Protein AF-0000000075634778 (afdb_homodimer)

Foldseek 3Di:
DFAKAKEWAQAFDDAQKKKKWKFAFAQPFQKKWKFQWLDDDPQTWTFWIWMQGVVVQAIWIWTGDPSRIDDIDTPPFFDPPDGRHPDHHGDMKMWMWGHHDFWIFIDINPHTTGIGGGPDDSRSGTMIIMGGGTDAIQETEMAGPPPHTPLVDDDDDPQFRYWYFHHAFDAQQKKKKWKKAKAWDLQKWKWKFWDFSNDLWTQWTWIQRGPPPQWTWIWTADPVRHTDPDIDTDQGHDHDHRDMKMWMWGAAQFWTWIAIQLGTGDIGGGPDPPRSRGTTTITMGIDDTMDMGIHYIYMDGRVDRHNPRVNRCRHPPDDDD/DFAKAKEWAQAFDDAQKKKKWKFAFAQPFQKKWKFQWLDDDPQTWTFWIWMQGVVVQAIWIWTGDPSRIDDIDTPPFFDPPDGRHPDHHGDMKMWMWGHHDFWIFIDIRPHTTGIGGGPDDSRSGTMIIMGGRTDAIAETEMAGPPPHTPLPDDDDDPQFRYWYFHHAFDAQQKKKKWKKAKAWDLQKWKWKFWDFSNDLWTQWTWIQRGPPPQWTWIWTADPVSHTDPDIDTDQGHDHDHRDMKMWMWGAAQFWTWIAIQLGTGDIGGGPDPPRSRGTTTITMGIDDTMDMGIHYIYMDGRVDRHNPRVNRCRHPPDDDD

Structure (mmCIF, N/CA/C/O backbone):
data_AF-0000000075634778-model_v1
#
loop_
_entity.id
_entity.type
_entity.pdbx_description
1 polymer Galectin
#
loop_
_atom_site.group_PDB
_atom_site.id
_atom_site.type_symbol
_atom_site.label_atom_id
_atom_site.label_alt_id
_atom_site.label_comp_id
_atom_site.label_asym_id
_atom_site.label_entity_id
_atom_site.label_seq_id
_atom_site.pdbx_PDB_ins_code
_atom_site.Cartn_x
_atom_site.Cartn_y
_atom_site.Cartn_z
_atom_site.occupancy
_atom_site.B_iso_or_equiv
_atom_site.auth_seq_id
_atom_site.auth_comp_id
_atom_site.auth_asym_id
_atom_site.auth_atom_id
_atom_site.pdbx_PDB_model_num
ATOM 1 N N . MET A 1 1 ? -10.398 31.891 0.88 1 77.38 1 MET A N 1
ATOM 2 C CA . MET A 1 1 ? -9.367 32.25 1.848 1 77.38 1 MET A CA 1
ATOM 3 C C . MET A 1 1 ? -8.141 31.359 1.691 1 77.38 1 MET A C 1
ATOM 5 O O . MET A 1 1 ? -8.273 30.141 1.472 1 77.38 1 MET A O 1
ATOM 9 N N . LEU A 1 2 ? -7.008 32.062 1.764 1 90.06 2 LEU A N 1
ATOM 10 C CA . LEU A 1 2 ? -5.738 31.359 1.652 1 90.06 2 LEU A CA 1
ATOM 11 C C . LEU A 1 2 ? -5.43 30.578 2.93 1 90.06 2 LEU A C 1
ATOM 13 O O . LEU A 1 2 ? -5.785 31.016 4.027 1 90.06 2 LEU A O 1
ATOM 17 N N . THR A 1 3 ? -4.969 29.375 2.77 1 95.5 3 THR A N 1
ATOM 18 C CA . THR A 1 3 ? -4.531 28.594 3.922 1 95.5 3 THR A CA 1
ATOM 19 C C . THR A 1 3 ? -3.09 28.125 3.744 1 95.5 3 THR A C 1
ATOM 21 O O . THR A 1 3 ? -2.459 28.406 2.725 1 95.5 3 THR A O 1
ATOM 24 N N . GLN A 1 4 ? -2.504 27.641 4.785 1 97.5 4 GLN A N 1
ATOM 25 C CA . GLN A 1 4 ? -1.172 27.047 4.789 1 97.5 4 GLN A CA 1
ATOM 26 C C . GLN A 1 4 ? -1.1 25.859 5.75 1 97.5 4 GLN A C 1
ATOM 28 O O . GLN A 1 4 ? -2.008 25.656 6.559 1 97.5 4 GLN A O 1
ATOM 33 N N . PHE A 1 5 ? -0.102 25.109 5.633 1 98.31 5 PHE A N 1
ATOM 34 C CA . PHE A 1 5 ? 0.12 23.953 6.512 1 98.31 5 PHE A CA 1
ATOM 35 C C . PHE A 1 5 ? 1.583 23.875 6.93 1 98.31 5 PHE A C 1
ATOM 37 O O . PHE A 1 5 ? 2.48 24.078 6.109 1 98.31 5 PHE A O 1
ATOM 44 N N . LEU A 1 6 ? 1.8 23.688 8.164 1 98 6 LEU A N 1
ATOM 45 C CA . LEU A 1 6 ? 3.117 23.453 8.742 1 98 6 LEU A CA 1
ATOM 46 C C . LEU A 1 6 ? 3.057 22.344 9.797 1 98 6 LEU A C 1
ATOM 48 O O . LEU A 1 6 ? 2.365 22.484 10.805 1 98 6 LEU A O 1
ATOM 52 N N . GLY A 1 7 ? 3.752 21.203 9.523 1 98.31 7 GLY A N 1
ATOM 53 C CA . GLY A 1 7 ? 3.607 20.094 10.453 1 98.31 7 GLY A CA 1
ATOM 54 C C . GLY A 1 7 ? 4.875 19.281 10.609 1 98.31 7 GLY A C 1
ATOM 55 O O . GLY A 1 7 ? 5.59 19.031 9.633 1 98.31 7 GLY A O 1
ATOM 56 N N . ASN A 1 8 ? 5.219 18.828 11.891 1 98.44 8 ASN A N 1
ATOM 57 C CA . ASN A 1 8 ? 6.348 17.938 12.172 1 98.44 8 ASN A CA 1
ATOM 58 C C . ASN A 1 8 ? 5.988 16.484 11.93 1 98.44 8 ASN A C 1
ATOM 60 O O . ASN A 1 8 ? 4.91 16.031 12.312 1 98.44 8 ASN A O 1
ATOM 64 N N . LEU A 1 9 ? 6.961 15.844 11.367 1 98.25 9 LEU A N 1
ATOM 65 C CA . LEU A 1 9 ? 6.762 14.438 11.055 1 98.25 9 LEU A CA 1
ATOM 66 C C . LEU A 1 9 ? 6.852 13.586 12.32 1 98.25 9 LEU A C 1
ATOM 68 O O . LEU A 1 9 ? 7.441 14.008 13.32 1 98.25 9 LEU A O 1
ATOM 72 N N . SER A 1 10 ? 6.297 12.375 12.242 1 97.5 10 SER A N 1
ATOM 73 C CA . SER A 1 10 ? 6.258 11.484 13.398 1 97.5 10 SER A CA 1
ATOM 74 C C . SER A 1 10 ? 7.57 10.719 13.547 1 97.5 10 SER A C 1
ATOM 76 O O . SER A 1 10 ? 7.871 10.195 14.625 1 97.5 10 SER A O 1
ATOM 78 N N . CYS A 1 11 ? 8.336 10.602 12.484 1 96.56 11 CYS A N 1
ATOM 79 C CA . CYS A 1 11 ? 9.586 9.844 12.492 1 96.56 11 CYS A CA 1
ATOM 80 C C . CYS A 1 11 ? 10.5 10.289 11.352 1 96.56 11 CYS A C 1
ATOM 82 O O . CYS A 1 11 ? 10.07 11.016 10.461 1 96.56 11 CYS A O 1
ATOM 84 N N . PRO A 1 12 ? 11.75 9.898 11.43 1 96.75 12 PRO A N 1
ATOM 85 C CA . PRO A 1 12 ? 12.656 10.211 10.32 1 96.75 12 PRO A CA 1
ATOM 86 C C . PRO A 1 12 ? 12.234 9.562 9.008 1 96.75 12 PRO A C 1
ATOM 88 O O . PRO A 1 12 ? 11.609 8.492 9.016 1 96.75 12 PRO A O 1
ATOM 91 N N . VAL A 1 13 ? 12.625 10.25 7.949 1 98.25 13 VAL A N 1
ATOM 92 C CA . VAL A 1 13 ? 12.266 9.797 6.609 1 98.25 13 VAL A CA 1
ATOM 93 C C . VAL A 1 13 ? 13.203 8.672 6.18 1 98.25 13 VAL A C 1
ATOM 95 O O . VAL A 1 13 ? 14.414 8.766 6.355 1 98.25 13 VAL A O 1
ATOM 98 N N . GLU A 1 14 ? 12.641 7.598 5.617 1 97 14 GLU A N 1
ATOM 99 C CA . GLU A 1 14 ? 13.422 6.43 5.215 1 97 14 GLU A CA 1
ATOM 100 C C . GLU A 1 14 ? 13.047 5.977 3.809 1 97 14 GLU A C 1
ATOM 102 O O . GLU A 1 14 ? 11.953 6.281 3.322 1 97 14 GLU A O 1
ATOM 107 N N . VAL A 1 15 ? 14 5.23 3.197 1 96.94 15 VAL A N 1
ATOM 108 C CA . VAL A 1 15 ? 13.75 4.641 1.886 1 96.94 15 VAL A CA 1
ATOM 109 C C . VAL A 1 15 ? 12.5 3.77 1.938 1 96.94 15 VAL A C 1
ATOM 111 O O . VAL A 1 15 ? 12.297 3.02 2.896 1 96.94 15 VAL A O 1
ATOM 114 N N . GLY A 1 16 ? 11.68 3.881 0.91 1 97.88 16 GLY A N 1
ATOM 115 C CA . GLY A 1 16 ? 10.484 3.055 0.838 1 97.88 16 GLY A CA 1
ATOM 116 C C . GLY A 1 16 ? 9.266 3.715 1.451 1 97.88 16 GLY A C 1
ATOM 117 O O . GLY A 1 16 ? 8.164 3.16 1.413 1 97.88 16 GLY A O 1
ATOM 118 N N . GLN A 1 17 ? 9.469 4.867 2.025 1 98.19 17 GLN A N 1
ATOM 119 C CA . GLN A 1 17 ? 8.336 5.637 2.52 1 98.19 17 GLN A CA 1
ATOM 120 C C . GLN A 1 17 ? 7.762 6.535 1.427 1 98.19 17 GLN A C 1
ATOM 122 O O . GLN A 1 17 ? 8.438 6.82 0.435 1 98.19 17 GLN A O 1
ATOM 127 N N . VAL A 1 18 ? 6.477 6.883 1.57 1 98.25 18 VAL A N 1
ATOM 128 C CA . VAL A 1 18 ? 5.766 7.652 0.556 1 98.25 18 VAL A CA 1
ATOM 129 C C . VAL A 1 18 ? 4.992 8.789 1.218 1 98.25 18 VAL A C 1
ATOM 131 O O . VAL A 1 18 ? 4.262 8.57 2.188 1 98.25 18 VAL A O 1
ATOM 134 N N . PHE A 1 19 ? 5.16 9.953 0.725 1 98.62 19 PHE A N 1
ATOM 135 C CA . PHE A 1 19 ? 4.32 11.07 1.116 1 98.62 19 PHE A CA 1
ATOM 136 C C . PHE A 1 19 ? 3.164 11.25 0.14 1 98.62 19 PHE A C 1
ATOM 138 O O . PHE A 1 19 ? 3.344 11.125 -1.073 1 98.62 19 PHE A O 1
ATOM 145 N N . VAL A 1 20 ? 2.045 11.461 0.626 1 97.81 20 VAL A N 1
ATOM 146 C CA . VAL A 1 20 ? 0.876 11.781 -0.184 1 97.81 20 VAL A CA 1
ATOM 147 C C . VAL A 1 20 ? 0.295 13.125 0.258 1 97.81 20 VAL A C 1
ATOM 149 O O . VAL A 1 20 ? -0.17 13.266 1.391 1 97.81 20 VAL A O 1
ATOM 152 N N . ILE A 1 21 ? 0.33 14.062 -0.609 1 98.25 21 ILE A N 1
ATOM 153 C CA . ILE A 1 21 ? -0.11 15.414 -0.292 1 98.25 21 ILE A CA 1
ATOM 154 C C . ILE A 1 21 ? -1.203 15.844 -1.268 1 98.25 21 ILE A C 1
ATOM 156 O O . ILE A 1 21 ? -1.014 15.789 -2.484 1 98.25 21 ILE A O 1
ATOM 160 N N . GLY A 1 22 ? -2.357 16.172 -0.784 1 97.12 22 GLY A N 1
ATOM 161 C CA . GLY A 1 22 ? -3.475 16.672 -1.566 1 97.12 22 GLY A CA 1
ATOM 162 C C . GLY A 1 22 ? -3.855 18.094 -1.212 1 97.12 22 GLY A C 1
ATOM 163 O O . GLY A 1 22 ? -4.039 18.422 -0.037 1 97.12 22 GLY A O 1
ATOM 164 N N . ALA A 1 23 ? -3.996 18.922 -2.182 1 97.5 23 ALA A N 1
ATOM 165 C CA . ALA A 1 23 ? -4.32 20.328 -1.947 1 97.5 23 ALA A CA 1
ATOM 166 C C . ALA A 1 23 ? -5.074 20.922 -3.133 1 97.5 23 ALA A C 1
ATOM 168 O O . ALA A 1 23 ? -5.062 20.359 -4.23 1 97.5 23 ALA A O 1
ATOM 169 N N . ARG A 1 24 ? -5.695 22 -2.91 1 97.31 24 ARG A N 1
ATOM 170 C CA . ARG A 1 24 ? -6.402 22.766 -3.93 1 97.31 24 ARG A CA 1
ATOM 171 C C . ARG A 1 24 ? -5.887 24.203 -3.994 1 97.31 24 ARG A C 1
ATOM 173 O O . ARG A 1 24 ? -6.105 24.984 -3.07 1 97.31 24 ARG A O 1
ATOM 180 N N . PRO A 1 25 ? -5.246 24.562 -5.094 1 98.12 25 PRO A N 1
ATOM 181 C CA . PRO A 1 25 ? -4.91 25.969 -5.27 1 98.12 25 PRO A CA 1
ATOM 182 C C . PRO A 1 25 ? -6.141 26.859 -5.449 1 98.12 25 PRO A C 1
ATOM 184 O O . PRO A 1 25 ? -7.211 26.359 -5.82 1 98.12 25 PRO A O 1
ATOM 187 N N . ILE A 1 26 ? -5.926 28.141 -5.191 1 97.69 26 ILE A N 1
ATOM 188 C CA . ILE A 1 26 ? -7.004 29.078 -5.516 1 97.69 26 ILE A CA 1
ATOM 189 C C . ILE A 1 26 ? -7.148 29.188 -7.031 1 97.69 26 ILE A C 1
ATOM 191 O O . ILE A 1 26 ? -6.25 28.781 -7.777 1 97.69 26 ILE A O 1
ATOM 195 N N . ASP A 1 27 ? -8.203 29.75 -7.598 1 96.94 27 ASP A N 1
ATOM 196 C CA . ASP A 1 27 ? -8.531 29.781 -9.023 1 96.94 27 ASP A CA 1
ATOM 197 C C . ASP A 1 27 ? -7.484 30.578 -9.797 1 96.94 27 ASP A C 1
ATOM 199 O O . ASP A 1 27 ? -7.152 30.234 -10.938 1 96.94 27 ASP A O 1
ATOM 203 N N . ASP A 1 28 ? -6.957 31.609 -9.25 1 96.56 28 ASP A N 1
ATOM 204 C CA . ASP A 1 28 ? -5.977 32.469 -9.93 1 96.56 28 ASP A CA 1
ATOM 205 C C . ASP A 1 28 ? -4.602 32.344 -9.281 1 96.56 28 ASP A C 1
ATOM 207 O O . ASP A 1 28 ? -3.893 33.312 -9.109 1 96.56 28 ASP A O 1
ATOM 211 N N . ALA A 1 29 ? -4.332 31.078 -8.906 1 97.69 29 ALA A N 1
ATOM 212 C CA . ALA A 1 29 ? -3.092 30.828 -8.172 1 97.69 29 ALA A CA 1
ATOM 213 C C . ALA A 1 29 ? -1.875 31.203 -9.016 1 97.69 29 ALA A C 1
ATOM 215 O O . ALA A 1 29 ? -1.835 30.938 -10.219 1 97.69 29 ALA A O 1
ATOM 216 N N . ASP A 1 30 ? -0.949 31.875 -8.383 1 97.69 30 ASP A N 1
ATOM 217 C CA . ASP A 1 30 ? 0.355 32.125 -8.992 1 97.69 30 ASP A CA 1
ATOM 218 C C . ASP A 1 30 ? 1.303 30.953 -8.742 1 97.69 30 ASP A C 1
ATOM 220 O O . ASP A 1 30 ? 1.953 30.469 -9.672 1 97.69 30 ASP A O 1
ATOM 224 N N . ARG A 1 31 ? 1.327 30.562 -7.461 1 97.94 31 ARG A N 1
ATOM 225 C CA . ARG A 1 31 ? 2.229 29.453 -7.168 1 97.94 31 ARG A CA 1
ATOM 226 C C . ARG A 1 31 ? 1.785 28.703 -5.918 1 97.94 31 ARG A C 1
ATOM 228 O O . ARG A 1 31 ? 1.098 29.266 -5.062 1 97.94 31 ARG A O 1
ATOM 235 N N . VAL A 1 32 ? 2.137 27.453 -5.801 1 98.44 32 VAL A N 1
ATOM 236 C CA . VAL A 1 32 ? 2.01 26.594 -4.625 1 98.44 32 VAL A CA 1
ATOM 237 C C . VAL A 1 32 ? 3.361 25.969 -4.297 1 98.44 32 VAL A C 1
ATOM 239 O O . VAL A 1 32 ? 4.039 25.453 -5.184 1 98.44 32 VAL A O 1
ATOM 242 N N . ASN A 1 33 ? 3.727 26.109 -3.047 1 98.75 33 ASN A N 1
ATOM 243 C CA . ASN A 1 33 ? 4.996 25.531 -2.615 1 98.75 33 ASN A CA 1
ATOM 244 C C . ASN A 1 33 ? 4.781 24.359 -1.651 1 98.75 33 ASN A C 1
ATOM 246 O O . ASN A 1 33 ? 3.977 24.453 -0.723 1 98.75 33 ASN A O 1
ATOM 250 N N . ILE A 1 34 ? 5.445 23.297 -1.882 1 98.88 34 ILE A N 1
ATOM 251 C CA . ILE A 1 34 ? 5.574 22.172 -0.972 1 98.88 34 ILE A CA 1
ATOM 252 C C . ILE A 1 34 ? 7.031 22 -0.554 1 98.88 34 ILE A C 1
ATOM 254 O O . ILE A 1 34 ? 7.914 21.844 -1.401 1 98.88 34 ILE A O 1
ATOM 258 N N . ASN A 1 35 ? 7.254 22.031 0.757 1 98.81 35 ASN A N 1
ATOM 259 C CA . ASN A 1 35 ? 8.625 22.062 1.262 1 98.81 35 ASN A CA 1
ATOM 260 C C . ASN A 1 35 ? 8.859 20.969 2.299 1 98.81 35 ASN A C 1
ATOM 262 O O . ASN A 1 35 ? 8.047 20.781 3.211 1 98.81 35 ASN A O 1
ATOM 266 N N . PHE A 1 36 ? 9.93 20.234 2.109 1 98.88 36 PHE A N 1
ATOM 267 C CA . PHE A 1 36 ? 10.469 19.328 3.117 1 98.88 36 PHE A CA 1
ATOM 268 C C . PHE A 1 36 ? 11.617 19.969 3.873 1 98.88 36 PHE A C 1
ATOM 270 O O . PHE A 1 36 ? 12.727 20.078 3.354 1 98.88 36 PHE A O 1
ATOM 277 N N . LEU A 1 37 ? 11.359 20.328 5.121 1 98.69 37 LEU A N 1
ATOM 278 C CA . LEU A 1 37 ? 12.258 21.219 5.848 1 98.69 37 LEU A CA 1
ATOM 279 C C . LEU A 1 37 ? 12.938 20.469 6.996 1 98.69 37 LEU A C 1
ATOM 281 O O . LEU A 1 37 ? 12.422 19.469 7.484 1 98.69 37 LEU A O 1
ATOM 285 N N . SER A 1 38 ? 14.07 21.062 7.434 1 98 38 SER A N 1
ATOM 286 C CA . SER A 1 38 ? 14.773 20.531 8.594 1 98 38 SER A CA 1
ATOM 287 C C . SER A 1 38 ? 14.125 21.016 9.898 1 98 38 SER A C 1
ATOM 289 O O . SER A 1 38 ? 14.438 20.5 10.969 1 98 38 SER A O 1
ATOM 291 N N . GLY A 1 39 ? 13.266 21.938 9.867 1 97.31 39 GLY A N 1
ATOM 292 C CA . GLY A 1 39 ? 12.547 22.484 11.008 1 97.31 39 GLY A CA 1
ATOM 293 C C . GLY A 1 39 ? 11.617 23.625 10.633 1 97.31 39 GLY A C 1
ATOM 294 O O . GLY A 1 39 ? 11.438 23.922 9.453 1 97.31 39 GLY A O 1
ATOM 295 N N . LYS A 1 40 ? 11.055 24.266 11.586 1 96.38 40 LYS A N 1
ATOM 296 C CA . LYS A 1 40 ? 10.039 25.297 11.336 1 96.38 40 LYS A CA 1
ATOM 297 C C . LYS A 1 40 ? 10.672 26.688 11.281 1 96.38 40 LYS A C 1
ATOM 299 O O . LYS A 1 40 ? 10.039 27.641 10.844 1 96.38 40 LYS A O 1
ATOM 304 N N . SER A 1 41 ? 11.867 26.766 11.625 1 94.06 41 SER A N 1
ATOM 305 C CA . SER A 1 41 ? 12.523 28.078 11.648 1 94.06 41 SER A CA 1
ATOM 306 C C . SER A 1 41 ? 12.711 28.625 10.234 1 94.06 41 SER A C 1
ATOM 308 O O . SER A 1 41 ? 12.773 27.859 9.266 1 94.06 41 SER A O 1
ATOM 310 N N . ASP A 1 42 ? 12.836 29.875 10.133 1 90.38 42 ASP A N 1
ATOM 311 C CA . ASP A 1 42 ? 13.031 30.531 8.844 1 90.38 42 ASP A CA 1
ATOM 312 C C . ASP A 1 42 ? 14.391 30.156 8.234 1 90.38 42 ASP A C 1
ATOM 314 O O . ASP A 1 42 ? 14.562 30.219 7.02 1 90.38 42 ASP A O 1
ATOM 318 N N . ASP A 1 43 ? 15.305 29.766 9.109 1 93.88 43 ASP A N 1
ATOM 319 C CA . ASP A 1 43 ? 16.656 29.438 8.648 1 93.88 43 ASP A CA 1
ATOM 320 C C . ASP A 1 43 ? 16.781 27.938 8.398 1 93.88 43 ASP A C 1
ATOM 322 O O . ASP A 1 43 ? 17.875 27.438 8.086 1 93.88 43 ASP A O 1
ATOM 326 N N . ALA A 1 44 ? 15.656 27.297 8.5 1 96.62 44 ALA A N 1
ATOM 327 C CA . ALA A 1 44 ? 15.711 25.859 8.32 1 96.62 44 ALA A CA 1
ATOM 328 C C . ALA A 1 44 ? 16.141 25.5 6.898 1 96.62 44 ALA A C 1
ATOM 330 O O . ALA A 1 44 ? 15.859 26.234 5.949 1 96.62 44 ALA A O 1
ATOM 331 N N . GLU A 1 45 ? 16.875 24.406 6.762 1 97.94 45 GLU A N 1
ATOM 332 C CA . GLU A 1 45 ? 17.203 23.875 5.441 1 97.94 45 GLU A CA 1
ATOM 333 C C . GLU A 1 45 ? 15.953 23.359 4.727 1 97.94 45 GLU A C 1
ATOM 335 O O . GLU A 1 45 ? 15.016 22.891 5.363 1 97.94 45 GLU A O 1
ATOM 340 N N . ASN A 1 46 ? 15.953 23.609 3.484 1 98.69 46 ASN A N 1
ATOM 341 C CA . ASN A 1 46 ? 14.93 23.031 2.621 1 98.69 46 ASN A CA 1
ATOM 342 C C . ASN A 1 46 ? 15.492 21.891 1.773 1 98.69 46 ASN A C 1
ATOM 344 O O . ASN A 1 46 ? 16.078 22.125 0.718 1 98.69 46 ASN A O 1
ATOM 348 N N . ILE A 1 47 ? 15.25 20.656 2.207 1 98.69 47 ILE A N 1
ATOM 349 C CA . ILE A 1 47 ? 15.867 19.484 1.602 1 98.69 47 ILE A CA 1
ATOM 350 C C . ILE A 1 47 ? 15.219 19.188 0.252 1 98.69 47 ILE A C 1
ATOM 352 O O . ILE A 1 47 ? 15.875 18.719 -0.675 1 98.69 47 ILE A O 1
ATOM 356 N N . PHE A 1 48 ? 14 19.516 0.12 1 98.88 48 PHE A N 1
ATOM 357 C CA . PHE A 1 48 ? 13.242 19.328 -1.111 1 98.88 48 PHE A CA 1
ATOM 358 C C . PHE A 1 48 ? 12.188 20.422 -1.269 1 98.88 48 PHE A C 1
ATOM 360 O O . PHE A 1 48 ? 11.219 20.453 -0.515 1 98.88 48 PHE A O 1
ATOM 367 N N . HIS A 1 49 ? 12.422 21.266 -2.158 1 98.81 49 HIS A N 1
ATOM 368 C CA . HIS A 1 49 ? 11.508 22.328 -2.533 1 98.81 49 HIS A CA 1
ATOM 369 C C . HIS A 1 49 ? 10.805 22.016 -3.848 1 98.81 49 HIS A C 1
ATOM 371 O O . HIS A 1 49 ? 11.453 21.875 -4.883 1 98.81 49 HIS A O 1
ATOM 377 N N . PHE A 1 50 ? 9.531 21.906 -3.836 1 98.81 50 PHE A N 1
ATOM 378 C CA . PHE A 1 50 ? 8.68 21.656 -4.988 1 98.81 50 PHE A CA 1
ATOM 379 C C . PHE A 1 50 ? 7.695 22.797 -5.207 1 98.81 50 PHE A C 1
ATOM 381 O O . PHE A 1 50 ? 6.758 22.969 -4.426 1 98.81 50 PHE A O 1
ATOM 388 N N . SER A 1 51 ? 7.91 23.531 -6.27 1 98.69 51 SER A N 1
ATOM 389 C CA . SER A 1 51 ? 7.141 24.75 -6.48 1 98.69 51 SER A CA 1
ATOM 390 C C . SER A 1 51 ? 6.359 24.688 -7.789 1 98.69 51 SER A C 1
ATOM 392 O O . SER A 1 51 ? 6.949 24.641 -8.867 1 98.69 51 SER A O 1
ATOM 394 N N . ILE A 1 52 ? 5.105 24.703 -7.727 1 98.44 52 ILE A N 1
ATOM 395 C CA . ILE A 1 52 ? 4.23 24.75 -8.891 1 98.44 52 ILE A CA 1
ATOM 396 C C . ILE A 1 52 ? 3.986 26.203 -9.289 1 98.44 52 ILE A C 1
ATOM 398 O O . ILE A 1 52 ? 3.371 26.969 -8.547 1 98.44 52 ILE A O 1
ATOM 402 N N . ARG A 1 53 ? 4.43 26.562 -10.422 1 98.06 53 ARG A N 1
ATOM 403 C CA . ARG A 1 53 ? 4.305 27.922 -10.938 1 98.06 53 ARG A CA 1
ATOM 404 C C . ARG A 1 53 ? 3.279 27.984 -12.062 1 98.06 53 ARG A C 1
ATOM 406 O O . ARG A 1 53 ? 3.596 27.688 -13.211 1 98.06 53 ARG A O 1
ATOM 413 N N . PHE A 1 54 ? 2.195 28.516 -11.75 1 97.25 54 PHE A N 1
ATOM 414 C CA . PHE A 1 54 ? 1.09 28.438 -12.695 1 97.25 54 PHE A CA 1
ATOM 415 C C . PHE A 1 54 ? 1.266 29.453 -13.812 1 97.25 54 PHE A C 1
ATOM 417 O O . PHE A 1 54 ? 0.912 29.188 -14.969 1 97.25 54 PHE A O 1
ATOM 424 N N . HIS A 1 55 ? 1.783 30.578 -13.477 1 95.06 55 HIS A N 1
ATOM 425 C CA . HIS A 1 55 ? 1.984 31.594 -14.492 1 95.06 55 HIS A CA 1
ATOM 426 C C . HIS A 1 55 ? 2.975 31.141 -15.555 1 95.06 55 HIS A C 1
ATOM 428 O O . HIS A 1 55 ? 2.721 31.281 -16.75 1 95.06 55 HIS A O 1
ATOM 434 N N . ASP A 1 56 ? 4.047 30.5 -15.188 1 94.38 56 ASP A N 1
ATOM 435 C CA . ASP A 1 56 ? 5.082 30.016 -16.094 1 94.38 56 ASP A CA 1
ATOM 436 C C . ASP A 1 56 ? 4.746 28.625 -16.625 1 94.38 56 ASP A C 1
ATOM 438 O O . ASP A 1 56 ? 5.449 28.094 -17.484 1 94.38 56 ASP A O 1
ATOM 442 N N . ASP A 1 57 ? 3.719 28.031 -16.031 1 95.5 57 ASP A N 1
ATOM 443 C CA . ASP A 1 57 ? 3.258 26.688 -16.391 1 95.5 57 ASP A CA 1
ATOM 444 C C . ASP A 1 57 ? 4.391 25.672 -16.266 1 95.5 57 ASP A C 1
ATOM 446 O O . ASP A 1 57 ? 4.648 24.906 -17.188 1 95.5 57 ASP A O 1
ATOM 450 N N . ILE A 1 58 ? 5.059 25.766 -15.164 1 96.56 58 ILE A N 1
ATOM 451 C CA . ILE A 1 58 ? 6.191 24.875 -14.922 1 96.56 58 ILE A CA 1
ATOM 452 C C . ILE A 1 58 ? 6.234 24.484 -13.438 1 96.56 58 ILE A C 1
ATOM 454 O O . ILE A 1 58 ? 5.629 25.156 -12.602 1 96.56 58 ILE A O 1
ATOM 458 N N . ILE A 1 59 ? 6.898 23.406 -13.078 1 98.06 59 ILE A N 1
ATOM 459 C CA . ILE A 1 59 ? 7.148 23 -11.695 1 98.06 59 ILE A CA 1
ATOM 460 C C . ILE A 1 59 ? 8.648 22.984 -11.43 1 98.06 59 ILE A C 1
ATOM 462 O O . ILE A 1 59 ? 9.414 22.312 -12.125 1 98.06 59 ILE A O 1
ATOM 466 N N . ILE A 1 60 ? 9.023 23.719 -10.445 1 98.31 60 ILE A N 1
ATOM 467 C CA . ILE A 1 60 ? 10.438 23.859 -10.102 1 98.31 60 ILE A CA 1
ATOM 468 C C . ILE A 1 60 ? 10.773 22.969 -8.906 1 98.31 60 ILE A C 1
ATOM 470 O O . ILE A 1 60 ? 10.008 22.891 -7.945 1 98.31 60 ILE A O 1
ATOM 474 N N . ARG A 1 61 ? 11.922 22.281 -8.961 1 98.5 61 ARG A N 1
ATOM 475 C CA . ARG A 1 61 ? 12.492 21.578 -7.824 1 98.5 61 ARG A CA 1
ATOM 476 C C . ARG A 1 61 ? 13.844 22.156 -7.434 1 98.5 61 ARG A C 1
ATOM 478 O O . ARG A 1 61 ? 14.617 22.578 -8.297 1 98.5 61 ARG A O 1
ATOM 485 N N . ASN A 1 62 ? 14.07 22.188 -6.172 1 98.75 62 ASN A N 1
ATOM 486 C CA . ASN A 1 62 ? 15.32 22.766 -5.668 1 98.75 62 ASN A CA 1
ATOM 487 C C . ASN A 1 62 ? 15.555 22.391 -4.207 1 98.75 62 ASN A C 1
ATOM 489 O O . ASN A 1 62 ? 14.734 21.688 -3.6 1 98.75 62 ASN A O 1
ATOM 493 N N . SER A 1 63 ? 16.734 22.703 -3.691 1 98.75 63 SER A N 1
ATOM 494 C CA . SER A 1 63 ? 17.062 22.547 -2.281 1 98.75 63 SER A CA 1
ATOM 495 C C . SER A 1 63 ? 17.875 23.734 -1.768 1 98.75 63 SER A C 1
ATOM 497 O O . SER A 1 63 ? 18.656 24.328 -2.516 1 98.75 63 SER A O 1
ATOM 499 N N . LYS A 1 64 ? 17.578 24.094 -0.62 1 98.44 64 LYS A N 1
ATOM 500 C CA . LYS A 1 64 ? 18.406 25.047 0.12 1 98.44 64 LYS A CA 1
ATOM 501 C C . LYS A 1 64 ? 19.172 24.359 1.25 1 98.44 64 LYS A C 1
ATOM 503 O O . LYS A 1 64 ? 18.594 24.062 2.299 1 98.44 64 LYS A O 1
ATOM 508 N N . VAL A 1 65 ? 20.375 24.109 1.087 1 96.94 65 VAL A N 1
ATOM 509 C CA . VAL A 1 65 ? 21.234 23.422 2.041 1 96.94 65 VAL A CA 1
ATOM 510 C C . VAL A 1 65 ? 22.484 24.266 2.324 1 96.94 65 VAL A C 1
ATOM 512 O O . VAL A 1 65 ? 23.078 24.828 1.405 1 96.94 65 VAL A O 1
ATOM 515 N N . GLY A 1 66 ? 22.859 24.391 3.562 1 95.19 66 GLY A N 1
ATOM 516 C CA . GLY A 1 66 ? 23.969 25.25 3.93 1 95.19 66 GLY A CA 1
ATOM 517 C C . GLY A 1 66 ? 23.641 26.734 3.789 1 95.19 66 GLY A C 1
ATOM 518 O O . GLY A 1 66 ? 24.516 27.531 3.449 1 95.19 66 GLY A O 1
ATOM 519 N N . GLY A 1 67 ? 22.375 27.031 3.771 1 94.19 67 GLY A N 1
ATOM 520 C CA . GLY A 1 67 ? 21.938 28.422 3.754 1 94.19 67 GLY A CA 1
ATOM 521 C C . GLY A 1 67 ? 21.797 28.984 2.354 1 94.19 67 GLY A C 1
ATOM 522 O O . GLY A 1 67 ? 21.422 30.141 2.18 1 94.19 67 GLY A O 1
ATOM 523 N N . SER A 1 68 ? 22.062 28.109 1.341 1 96.69 68 SER A N 1
ATOM 524 C CA . SER A 1 68 ? 22 28.609 -0.026 1 96.69 68 SER A CA 1
ATOM 525 C C . SER A 1 68 ? 21.188 27.688 -0.92 1 96.69 68 SER A C 1
ATOM 527 O O . SER A 1 68 ? 21.234 26.469 -0.765 1 96.69 68 SER A O 1
ATOM 529 N N . TRP A 1 69 ? 20.531 28.344 -1.82 1 98.06 69 TRP A N 1
ATOM 530 C CA . TRP A 1 69 ? 19.797 27.594 -2.834 1 98.06 69 TRP A CA 1
ATOM 531 C C . TRP A 1 69 ? 20.75 27 -3.869 1 98.06 69 TRP A C 1
ATOM 533 O O . TRP A 1 69 ? 21.719 27.656 -4.273 1 98.06 69 TRP A O 1
ATOM 543 N N . GLY A 1 70 ? 20.422 25.766 -4.266 1 98.06 70 GLY A N 1
ATOM 544 C CA . GLY A 1 70 ? 21.125 25.188 -5.402 1 98.06 70 GLY A CA 1
ATOM 545 C C . GLY A 1 70 ? 20.516 25.562 -6.738 1 98.06 70 GLY A C 1
ATOM 546 O O . GLY A 1 70 ? 19.656 26.453 -6.805 1 98.06 70 GLY A O 1
ATOM 547 N N . PRO A 1 71 ? 21.062 24.906 -7.801 1 97.81 71 PRO A N 1
ATOM 548 C CA . PRO A 1 71 ? 20.453 25.156 -9.109 1 97.81 71 PRO A CA 1
ATOM 549 C C . PRO A 1 71 ? 19.047 24.578 -9.211 1 97.81 71 PRO A C 1
ATOM 551 O O . PRO A 1 71 ? 18.781 23.469 -8.75 1 97.81 71 PRO A O 1
ATOM 554 N N . GLU A 1 72 ? 18.25 25.375 -9.789 1 97.88 72 GLU A N 1
ATOM 555 C CA . GLU A 1 72 ? 16.875 24.922 -10.008 1 97.88 72 GLU A CA 1
ATOM 556 C C . GLU A 1 72 ? 16.812 23.844 -11.086 1 97.88 72 GLU A C 1
ATOM 558 O O . GLU A 1 72 ? 17.516 23.922 -12.094 1 97.88 72 GLU A O 1
ATOM 563 N N . GLU A 1 73 ? 15.961 22.859 -10.805 1 97.56 73 GLU A N 1
ATOM 564 C CA . GLU A 1 73 ? 15.562 21.922 -11.852 1 97.56 73 GLU A CA 1
ATOM 565 C C . GLU A 1 73 ? 14.188 22.266 -12.406 1 97.56 73 GLU A C 1
ATOM 567 O O . GLU A 1 73 ? 13.227 22.406 -11.656 1 97.56 73 GLU A O 1
ATOM 572 N N . ARG A 1 74 ? 14.125 22.422 -13.672 1 94.69 74 ARG A N 1
ATOM 573 C CA . ARG A 1 74 ? 12.891 22.828 -14.344 1 94.69 74 ARG A CA 1
ATOM 574 C C . ARG A 1 74 ? 12.406 21.75 -15.297 1 94.69 74 ARG A C 1
ATOM 576 O O . ARG A 1 74 ? 11.453 21.031 -14.992 1 94.69 74 ARG A O 1
ATOM 583 N N . GLU A 1 75 ? 13.164 21.469 -16.359 1 92.88 75 GLU A N 1
ATOM 584 C CA . GLU A 1 75 ? 12.82 20.422 -17.312 1 92.88 75 GLU A CA 1
ATOM 585 C C . GLU A 1 75 ? 13.641 19.156 -17.078 1 92.88 75 GLU A C 1
ATOM 587 O O . GLU A 1 75 ? 13.422 18.125 -17.719 1 92.88 75 GLU A O 1
ATOM 592 N N . ASP A 1 76 ? 14.344 19.266 -16.078 1 92 76 ASP A N 1
ATOM 593 C CA . ASP A 1 76 ? 15.25 18.156 -15.781 1 92 76 ASP A CA 1
ATOM 594 C C . ASP A 1 76 ? 14.492 16.984 -15.18 1 92 76 ASP A C 1
ATOM 596 O O . ASP A 1 76 ? 13.578 17.156 -14.375 1 92 76 ASP A O 1
ATOM 600 N N . ASN A 1 77 ? 14.953 15.742 -15.641 1 93.19 77 ASN A N 1
ATOM 601 C CA . ASN A 1 77 ? 14.539 14.492 -15.008 1 93.19 77 ASN A CA 1
ATOM 602 C C . ASN A 1 77 ? 13.023 14.32 -15.055 1 93.19 77 ASN A C 1
ATOM 604 O O . ASN A 1 77 ? 12.422 13.773 -14.125 1 93.19 77 ASN A O 1
ATOM 608 N N . LEU A 1 78 ? 12.445 14.938 -16.047 1 93.62 78 LEU A N 1
ATOM 609 C CA . LEU A 1 78 ? 11.023 14.711 -16.281 1 93.62 78 LEU A CA 1
ATOM 610 C C . LEU A 1 78 ? 10.789 13.328 -16.891 1 93.62 78 LEU A C 1
ATOM 612 O O . LEU A 1 78 ? 11.617 12.82 -17.641 1 93.62 78 LEU A O 1
ATOM 616 N N . ASN A 1 79 ? 9.664 12.75 -16.406 1 88.62 79 ASN A N 1
ATOM 617 C CA . ASN A 1 79 ? 9.281 11.5 -17.047 1 88.62 79 ASN A CA 1
ATOM 618 C C . ASN A 1 79 ? 8.828 11.734 -18.484 1 88.62 79 ASN A C 1
ATOM 620 O O . ASN A 1 79 ? 8.438 12.844 -18.859 1 88.62 79 ASN A O 1
ATOM 624 N N . GLU A 1 80 ? 8.766 10.609 -19.312 1 81.12 80 GLU A N 1
ATOM 625 C CA . GLU A 1 80 ? 8.445 10.719 -20.719 1 81.12 80 GLU A CA 1
ATOM 626 C C . GLU A 1 80 ? 6.996 11.148 -20.938 1 81.12 80 GLU A C 1
ATOM 628 O O . GLU A 1 80 ? 6.105 10.719 -20.203 1 81.12 80 GLU A O 1
ATOM 633 N N . LEU A 1 81 ? 6.801 12.102 -21.859 1 77.62 81 LEU A N 1
ATOM 634 C CA . LEU A 1 81 ? 5.5 12.516 -22.375 1 77.62 81 LEU A CA 1
ATOM 635 C C . LEU A 1 81 ? 4.703 13.266 -21.312 1 77.62 81 LEU A C 1
ATOM 637 O O . LEU A 1 81 ? 3.477 13.352 -21.391 1 77.62 81 LEU A O 1
ATOM 641 N N . THR A 1 82 ? 5.395 13.789 -20.312 1 82.44 82 THR A N 1
ATOM 642 C CA . THR A 1 82 ? 4.652 14.555 -19.312 1 82.44 82 THR A CA 1
ATOM 643 C C . THR A 1 82 ? 4.574 16.031 -19.703 1 82.44 82 THR A C 1
ATOM 645 O O . THR A 1 82 ? 5.508 16.562 -20.312 1 82.44 82 THR A O 1
ATOM 648 N N . ALA A 1 83 ? 3.402 16.594 -19.453 1 86.44 83 ALA A N 1
ATOM 649 C CA . ALA A 1 83 ? 3.295 18.047 -19.578 1 86.44 83 ALA A CA 1
ATOM 650 C C . ALA A 1 83 ? 4.176 18.75 -18.562 1 86.44 83 ALA A C 1
ATOM 652 O O . ALA A 1 83 ? 4.441 18.219 -17.484 1 86.44 83 ALA A O 1
ATOM 653 N N . PRO A 1 84 ? 4.629 19.938 -18.969 1 88.62 84 PRO A N 1
ATOM 654 C CA . PRO A 1 84 ? 5.477 20.672 -18.016 1 88.62 84 PRO A CA 1
ATOM 655 C C . PRO A 1 84 ? 4.797 20.906 -16.672 1 88.62 84 PRO A C 1
ATOM 657 O O . PRO A 1 84 ? 5.457 20.906 -15.633 1 88.62 84 PRO A O 1
ATOM 660 N N . ASN A 1 85 ? 3.58 21.156 -16.688 1 94.69 85 ASN A N 1
ATOM 661 C CA . ASN A 1 85 ? 2.781 21.312 -15.477 1 94.69 85 ASN A CA 1
ATOM 662 C C . ASN A 1 85 ? 1.407 20.672 -15.617 1 94.69 85 ASN A C 1
ATOM 664 O O . ASN A 1 85 ? 0.506 21.234 -16.234 1 94.69 85 ASN A O 1
ATOM 668 N N . PRO A 1 86 ? 1.206 19.562 -14.953 1 95.56 86 PRO A N 1
ATOM 669 C CA . PRO A 1 86 ? -0.067 18.859 -15.102 1 95.56 86 PRO A CA 1
ATOM 670 C C . PRO A 1 86 ? -1.107 19.297 -14.07 1 95.56 86 PRO A C 1
ATOM 672 O O . PRO A 1 86 ? -2.18 18.688 -13.977 1 95.56 86 PRO A O 1
ATOM 675 N N . VAL A 1 87 ? -0.875 20.312 -13.281 1 96.88 87 VAL A N 1
ATOM 676 C CA . VAL A 1 87 ? -1.776 20.781 -12.227 1 96.88 87 VAL A CA 1
ATOM 677 C C . VAL A 1 87 ? -2.561 21.984 -12.727 1 96.88 87 VAL A C 1
ATOM 679 O O . VAL A 1 87 ? -2.004 22.875 -13.383 1 96.88 87 VAL A O 1
ATOM 682 N N . SER A 1 88 ? -3.814 22 -12.391 1 96 88 SER A N 1
ATOM 683 C CA . SER A 1 88 ? -4.668 23.109 -12.766 1 96 88 SER A CA 1
ATOM 684 C C . SER A 1 88 ? -5.09 23.922 -11.539 1 96 88 SER A C 1
ATOM 686 O O . SER A 1 88 ? -5.496 23.344 -10.523 1 96 88 SER A O 1
ATOM 688 N N . PRO A 1 89 ? -5.035 25.25 -11.695 1 96.12 89 PRO A N 1
ATOM 689 C CA . PRO A 1 89 ? -5.562 26.047 -10.586 1 96.12 89 PRO A CA 1
ATOM 690 C C . PRO A 1 89 ? -7.031 25.75 -10.297 1 96.12 89 PRO A C 1
ATOM 692 O O . PRO A 1 89 ? -7.805 25.469 -11.219 1 96.12 89 PRO A O 1
ATOM 695 N N . GLY A 1 90 ? -7.332 25.781 -9.062 1 96.62 90 GLY A N 1
ATOM 696 C CA . GLY A 1 90 ? -8.727 25.594 -8.68 1 96.62 90 GLY A CA 1
ATOM 697 C C . GLY A 1 90 ? -9.117 24.141 -8.516 1 96.62 90 GLY A C 1
ATOM 698 O O . GLY A 1 90 ? -10.195 23.844 -8 1 96.62 90 GLY A O 1
ATOM 699 N N . GLU A 1 91 ? -8.266 23.281 -8.883 1 96.88 91 GLU A N 1
ATOM 700 C CA . GLU A 1 91 ? -8.555 21.859 -8.781 1 96.88 91 GLU A CA 1
ATOM 701 C C . GLU A 1 91 ? -7.652 21.172 -7.766 1 96.88 91 GLU A C 1
ATOM 703 O O . GLU A 1 91 ? -6.484 21.547 -7.613 1 96.88 91 GLU A O 1
ATOM 708 N N . ILE A 1 92 ? -8.273 20.172 -7.102 1 96.38 92 ILE A N 1
ATOM 709 C CA . ILE A 1 92 ? -7.461 19.406 -6.168 1 96.38 92 ILE A CA 1
ATOM 710 C C . ILE A 1 92 ? -6.434 18.578 -6.941 1 96.38 92 ILE A C 1
ATOM 712 O O . ILE A 1 92 ? -6.766 17.938 -7.945 1 96.38 92 ILE A O 1
ATOM 716 N N . PHE A 1 93 ? -5.223 18.656 -6.594 1 97.56 93 PHE A N 1
ATOM 717 C CA . PHE A 1 93 ? -4.184 17.75 -7.082 1 97.56 93 PHE A CA 1
ATOM 718 C C . PHE A 1 93 ? -3.635 16.891 -5.953 1 97.56 93 PHE A C 1
ATOM 720 O O . PHE A 1 93 ? -3.779 17.234 -4.777 1 97.56 93 PHE A O 1
ATOM 727 N N . ARG A 1 94 ? -3.041 15.773 -6.324 1 96.94 94 ARG A N 1
ATOM 728 C CA . ARG A 1 94 ? -2.416 14.875 -5.359 1 96.94 94 ARG A CA 1
ATOM 729 C C . ARG A 1 94 ? -0.992 14.531 -5.777 1 96.94 94 ARG A C 1
ATOM 731 O O . ARG A 1 94 ? -0.764 14.07 -6.898 1 96.94 94 ARG A O 1
ATOM 738 N N . LEU A 1 95 ? -0.108 14.766 -4.867 1 98 95 LEU A N 1
ATOM 739 C CA . LEU A 1 95 ? 1.294 14.414 -5.059 1 98 95 LEU A CA 1
ATOM 740 C C . LEU A 1 95 ? 1.631 13.117 -4.328 1 98 95 LEU A C 1
ATOM 742 O O . LEU A 1 95 ? 1.286 12.953 -3.154 1 98 95 LEU A O 1
ATOM 746 N N . TYR A 1 96 ? 2.221 12.211 -5.047 1 97.94 96 TYR A N 1
ATOM 747 C CA . TYR A 1 96 ? 2.854 11.039 -4.457 1 97.94 96 TYR A CA 1
ATOM 748 C C . TYR A 1 96 ? 4.371 11.133 -4.547 1 97.94 96 TYR A C 1
ATOM 750 O O . TYR A 1 96 ? 4.93 11.25 -5.641 1 97.94 96 TYR A O 1
ATOM 758 N N . ILE A 1 97 ? 5.023 11.117 -3.412 1 98.75 97 ILE A N 1
ATOM 759 C CA . ILE A 1 97 ? 6.477 11.25 -3.389 1 98.75 97 ILE A CA 1
ATOM 760 C C . ILE A 1 97 ? 7.098 10.016 -2.748 1 98.75 97 ILE A C 1
ATOM 762 O O . ILE A 1 97 ? 7.07 9.859 -1.523 1 98.75 97 ILE A O 1
ATOM 766 N N . LEU A 1 98 ? 7.66 9.156 -3.547 1 98.69 98 LEU A N 1
ATOM 767 C CA . LEU A 1 98 ? 8.383 7.988 -3.057 1 98.69 98 LEU A CA 1
ATOM 768 C C . LEU A 1 98 ? 9.828 8.344 -2.734 1 98.69 98 LEU A C 1
ATOM 770 O O . LEU A 1 98 ? 10.516 8.969 -3.545 1 98.69 98 LEU A O 1
ATOM 774 N N . VAL A 1 99 ? 10.25 7.938 -1.545 1 98.75 99 VAL A N 1
ATOM 775 C CA . VAL A 1 99 ? 11.641 8.094 -1.147 1 98.75 99 VAL A CA 1
ATOM 776 C C . VAL A 1 99 ? 12.469 6.926 -1.682 1 98.75 99 VAL A C 1
ATOM 778 O O . VAL A 1 99 ? 12.344 5.797 -1.197 1 98.75 99 VAL A O 1
ATOM 781 N N . GLY A 1 100 ? 13.328 7.227 -2.652 1 98.12 100 GLY A N 1
ATOM 782 C CA . GLY A 1 100 ? 14.188 6.207 -3.236 1 98.12 100 GLY A CA 1
ATOM 783 C C . GLY A 1 100 ? 15.539 6.102 -2.559 1 98.12 100 GLY A C 1
ATOM 784 O O . GLY A 1 100 ? 15.703 6.527 -1.413 1 98.12 100 GLY A O 1
ATOM 785 N N . ASP A 1 101 ? 16.531 5.469 -3.328 1 97.06 101 ASP A N 1
ATOM 786 C CA . ASP A 1 101 ? 17.875 5.281 -2.787 1 97.06 101 ASP A CA 1
ATOM 787 C C . ASP A 1 101 ? 18.656 6.59 -2.793 1 97.06 101 ASP A C 1
ATOM 789 O O . ASP A 1 101 ? 19.406 6.867 -1.865 1 97.06 101 ASP A O 1
ATOM 793 N N . ASP A 1 102 ? 18.422 7.309 -3.883 1 97.25 102 ASP A N 1
ATOM 794 C CA . ASP A 1 102 ? 19.234 8.516 -3.994 1 97.25 102 ASP A CA 1
ATOM 795 C C . ASP A 1 102 ? 18.422 9.68 -4.535 1 97.25 102 ASP A C 1
ATOM 797 O O . ASP A 1 102 ? 18.969 10.75 -4.832 1 97.25 102 ASP A O 1
ATOM 801 N N . ARG A 1 103 ? 17.125 9.445 -4.652 1 98.31 103 ARG A N 1
ATOM 802 C CA . ARG A 1 103 ? 16.297 10.516 -5.199 1 98.31 103 ARG A CA 1
ATOM 803 C C . ARG A 1 103 ? 14.852 10.367 -4.75 1 98.31 103 ARG A C 1
ATOM 805 O O . ARG A 1 103 ? 14.43 9.297 -4.309 1 98.31 103 ARG A O 1
ATOM 812 N N . PHE A 1 104 ? 14.102 11.453 -4.875 1 98.62 104 PHE A N 1
ATOM 813 C CA . PHE A 1 104 ? 12.648 11.445 -4.758 1 98.62 104 PHE A CA 1
ATOM 814 C C . PHE A 1 104 ? 12 11.133 -6.098 1 98.62 104 PHE A C 1
ATOM 816 O O . PHE A 1 104 ? 12.43 11.633 -7.137 1 98.62 104 PHE A O 1
ATOM 823 N N . HIS A 1 105 ? 11.023 10.281 -6.105 1 98.56 105 HIS A N 1
ATOM 824 C CA . HIS A 1 105 ? 10.156 10.047 -7.254 1 98.56 105 HIS A CA 1
ATOM 825 C C . HIS A 1 105 ? 8.797 10.719 -7.066 1 98.56 105 HIS A C 1
ATOM 827 O O . HIS A 1 105 ? 8.062 10.383 -6.133 1 98.56 105 HIS A O 1
ATOM 833 N N . VAL A 1 106 ? 8.469 11.617 -7.945 1 98.19 106 VAL A N 1
ATOM 834 C CA . VAL A 1 106 ? 7.258 12.406 -7.766 1 98.19 106 VAL A CA 1
ATOM 835 C C . VAL A 1 106 ? 6.234 12.039 -8.836 1 98.19 106 VAL A C 1
ATOM 837 O O . VAL A 1 106 ? 6.559 11.992 -10.023 1 98.19 106 VAL A O 1
ATOM 840 N N . ALA A 1 107 ? 5.082 11.688 -8.406 1 97.56 107 ALA A N 1
ATOM 841 C CA . ALA A 1 107 ? 3.93 11.5 -9.289 1 97.56 107 ALA A CA 1
ATOM 842 C C . ALA A 1 107 ? 2.83 12.516 -8.969 1 97.56 107 ALA A C 1
ATOM 844 O O . ALA A 1 107 ? 2.668 12.922 -7.82 1 97.56 107 ALA A O 1
ATOM 845 N N . ILE A 1 108 ? 2.15 12.93 -9.969 1 97.31 108 ILE A N 1
ATOM 846 C CA . ILE A 1 108 ? 1.038 13.859 -9.82 1 97.31 108 ILE A CA 1
ATOM 847 C C . ILE A 1 108 ? -0.242 13.227 -10.359 1 97.31 108 ILE A C 1
ATOM 849 O O . ILE A 1 108 ? -0.297 12.805 -11.516 1 97.31 108 ILE A O 1
ATOM 853 N N . ASN A 1 109 ? -1.214 13.172 -9.523 1 94.69 109 ASN A N 1
ATOM 854 C CA . ASN A 1 109 ? -2.514 12.602 -9.859 1 94.69 109 ASN A CA 1
ATOM 855 C C . ASN A 1 109 ? -2.381 11.188 -10.414 1 94.69 109 ASN A C 1
ATOM 857 O O . ASN A 1 109 ? -2.996 10.852 -11.43 1 94.69 109 ASN A O 1
ATOM 861 N N . GLY A 1 110 ? -1.447 10.469 -9.789 1 92.31 110 GLY A N 1
ATOM 862 C CA . GLY A 1 110 ? -1.321 9.055 -10.094 1 92.31 110 GLY A CA 1
ATOM 863 C C . GLY A 1 110 ? -0.408 8.781 -11.273 1 92.31 110 GLY A C 1
ATOM 864 O O . GLY A 1 110 ? -0.209 7.625 -11.656 1 92.31 110 GLY A O 1
ATOM 865 N N . HIS A 1 111 ? 0.177 9.844 -11.852 1 94.44 111 HIS A N 1
ATOM 866 C CA . HIS A 1 111 ? 1.078 9.68 -12.984 1 94.44 111 HIS A CA 1
ATOM 867 C C . HIS A 1 111 ? 2.49 10.141 -12.641 1 94.44 111 HIS A C 1
ATOM 869 O O . HIS A 1 111 ? 2.674 11.219 -12.07 1 94.44 111 HIS A O 1
ATOM 875 N N . PRO A 1 112 ? 3.457 9.25 -13.039 1 96.06 112 PRO A N 1
ATOM 876 C CA . PRO A 1 112 ? 4.832 9.695 -12.812 1 96.06 112 PRO A CA 1
ATOM 877 C C . PRO A 1 112 ? 5.137 11.039 -13.469 1 96.06 112 PRO A C 1
ATOM 879 O O . PRO A 1 112 ? 4.73 11.281 -14.609 1 96.06 112 PRO A O 1
ATOM 882 N N . TYR A 1 113 ? 5.801 11.875 -12.789 1 97.19 113 TYR A N 1
ATOM 883 C CA . TYR A 1 113 ? 6.051 13.219 -13.312 1 97.19 113 TYR A CA 1
ATOM 884 C C . TYR A 1 113 ? 7.547 13.477 -13.445 1 97.19 113 TYR A C 1
ATOM 886 O O . TYR A 1 113 ? 8.047 13.734 -14.547 1 97.19 113 TYR A O 1
ATOM 894 N N . CYS A 1 114 ? 8.281 13.336 -12.234 1 97.62 114 CYS A N 1
ATOM 895 C CA . CYS A 1 114 ? 9.711 13.617 -12.273 1 97.62 114 CYS A CA 1
ATOM 896 C C . CYS A 1 114 ? 10.43 12.922 -11.117 1 97.62 114 CYS A C 1
ATOM 898 O O . CYS A 1 114 ? 9.789 12.312 -10.266 1 97.62 114 CYS A O 1
ATOM 900 N N . THR A 1 115 ? 11.742 13 -11.164 1 97.75 115 THR A N 1
ATOM 901 C CA . THR A 1 115 ? 12.586 12.602 -10.039 1 97.75 115 THR A CA 1
ATOM 902 C C . THR A 1 115 ? 13.484 13.758 -9.602 1 97.75 115 THR A C 1
ATOM 904 O O . THR A 1 115 ? 13.672 14.719 -10.352 1 97.75 115 THR A O 1
ATOM 907 N N . TYR A 1 116 ? 13.922 13.75 -8.414 1 98.56 116 TYR A N 1
ATOM 908 C CA . TYR A 1 116 ? 14.82 14.766 -7.875 1 98.56 116 TYR A CA 1
ATOM 909 C C . TYR A 1 116 ? 15.875 14.141 -6.973 1 98.56 116 TYR A C 1
ATOM 911 O O . TYR A 1 116 ? 15.555 13.586 -5.918 1 98.56 116 TYR A O 1
ATOM 919 N N . GLY A 1 117 ? 17.156 14.297 -7.363 1 98.44 117 GLY A N 1
ATOM 920 C CA . GLY A 1 117 ? 18.25 13.727 -6.578 1 98.44 117 GLY A CA 1
ATOM 921 C C . GLY A 1 117 ? 18.422 14.406 -5.23 1 98.44 117 GLY A C 1
ATOM 922 O O . GLY A 1 117 ? 18.281 15.625 -5.117 1 98.44 117 GLY A O 1
ATOM 923 N N . PHE A 1 118 ? 18.75 13.539 -4.242 1 98.12 118 PHE A N 1
ATOM 924 C CA . PHE A 1 118 ? 18.969 14.109 -2.918 1 98.12 118 PHE A CA 1
ATOM 925 C C . PHE A 1 118 ? 20.141 15.078 -2.93 1 98.12 118 PHE A C 1
ATOM 927 O O . PHE A 1 118 ? 21.219 14.734 -3.408 1 98.12 118 PHE A O 1
ATOM 934 N N . ARG A 1 119 ? 19.922 16.219 -2.408 1 98.12 119 ARG A N 1
ATOM 935 C CA . ARG A 1 119 ? 21 17.172 -2.26 1 98.12 119 ARG A CA 1
ATOM 936 C C . ARG A 1 119 ? 21.312 17.422 -0.789 1 98.12 119 ARG A C 1
ATOM 938 O O . ARG A 1 119 ? 22.203 18.219 -0.464 1 98.12 119 ARG A O 1
ATOM 945 N N . GLY A 1 120 ? 20.594 16.828 0.128 1 96.94 120 GLY A N 1
ATOM 946 C CA . GLY A 1 120 ? 20.781 16.812 1.57 1 96.94 120 GLY A CA 1
ATOM 947 C C . GLY A 1 120 ? 20.359 15.5 2.205 1 96.94 120 GLY A C 1
ATOM 948 O O . GLY A 1 120 ? 19.719 14.672 1.562 1 96.94 120 GLY A O 1
ATOM 949 N N . PRO A 1 121 ? 20.766 15.328 3.42 1 96.38 121 PRO A N 1
ATOM 950 C CA . PRO A 1 121 ? 20.438 14.062 4.078 1 96.38 121 PRO A CA 1
ATOM 951 C C . PRO A 1 121 ? 18.938 13.93 4.367 1 96.38 121 PRO A C 1
ATOM 953 O O . PRO A 1 121 ? 18.312 14.883 4.828 1 96.38 121 PRO A O 1
ATOM 956 N N . LEU A 1 122 ? 18.391 12.742 4.176 1 97.06 122 LEU A N 1
ATOM 957 C CA . LEU A 1 122 ? 16.984 12.461 4.457 1 97.06 122 LEU A CA 1
ATOM 958 C C . LEU A 1 122 ? 16.672 12.68 5.934 1 97.06 122 LEU A C 1
ATOM 960 O O . LEU A 1 122 ? 15.586 13.141 6.277 1 97.06 122 LEU A O 1
ATOM 964 N N . ALA A 1 123 ? 17.641 12.344 6.746 1 96.06 123 ALA A N 1
ATOM 965 C CA . ALA A 1 123 ? 17.469 12.398 8.195 1 96.06 123 ALA A CA 1
ATOM 966 C C . ALA A 1 123 ? 17.188 13.82 8.656 1 96.06 123 ALA A C 1
ATOM 968 O O . ALA A 1 123 ? 16.688 14.039 9.766 1 96.06 123 ALA A O 1
ATOM 969 N N . ASP A 1 124 ? 17.484 14.805 7.828 1 97.19 124 ASP A N 1
ATOM 970 C CA . ASP A 1 124 ? 17.312 16.203 8.195 1 97.19 124 ASP A CA 1
ATOM 971 C C . ASP A 1 124 ? 15.867 16.656 7.961 1 97.19 124 ASP A C 1
ATOM 973 O O . ASP A 1 124 ? 15.453 17.719 8.43 1 97.19 124 ASP A O 1
ATOM 977 N N . ILE A 1 125 ? 15.109 15.883 7.258 1 98.5 125 ILE A N 1
ATOM 978 C CA . ILE A 1 125 ? 13.727 16.25 7.004 1 98.5 125 ILE A CA 1
ATOM 979 C C . ILE A 1 125 ? 12.891 16.031 8.266 1 98.5 125 ILE A C 1
ATOM 981 O O . ILE A 1 125 ? 12.75 14.891 8.727 1 98.5 125 ILE A O 1
ATOM 985 N N . ARG A 1 126 ? 12.273 17.094 8.742 1 97.81 126 ARG A N 1
ATOM 986 C CA . ARG A 1 126 ? 11.531 17 9.992 1 97.81 126 ARG A CA 1
ATOM 987 C C . ARG A 1 126 ? 10.141 17.609 9.852 1 97.81 126 ARG A C 1
ATOM 989 O O . ARG A 1 126 ? 9.234 17.297 10.617 1 97.81 126 ARG A O 1
ATOM 996 N N . THR A 1 127 ? 10.023 18.531 8.922 1 98.44 127 THR A N 1
ATOM 997 C CA . THR A 1 127 ? 8.82 19.344 8.852 1 98.44 127 THR A CA 1
ATOM 998 C C . THR A 1 127 ? 8.344 19.469 7.402 1 98.44 127 THR A C 1
ATOM 1000 O O . THR A 1 127 ? 9.156 19.625 6.488 1 98.44 127 THR A O 1
ATOM 1003 N N . ILE A 1 128 ? 7.062 19.391 7.16 1 98.75 128 ILE A N 1
ATOM 1004 C CA . ILE A 1 128 ? 6.453 19.672 5.867 1 98.75 128 ILE A CA 1
ATOM 1005 C C . ILE A 1 128 ? 5.773 21.047 5.91 1 98.75 128 ILE A C 1
ATOM 1007 O O . ILE A 1 128 ? 5.023 21.344 6.844 1 98.75 128 ILE A O 1
ATOM 1011 N N . ARG A 1 129 ? 6.02 21.859 4.953 1 98.62 129 ARG A N 1
ATOM 1012 C CA . ARG A 1 129 ? 5.344 23.141 4.809 1 98.62 129 ARG A CA 1
ATOM 1013 C C . ARG A 1 129 ? 4.66 23.25 3.449 1 98.62 129 ARG A C 1
ATOM 1015 O O . ARG A 1 129 ? 5.281 23 2.414 1 98.62 129 ARG A O 1
ATOM 1022 N N . ILE A 1 130 ? 3.457 23.562 3.383 1 98.69 130 ILE A N 1
ATOM 1023 C CA . ILE A 1 130 ? 2.686 23.859 2.182 1 98.69 130 ILE A CA 1
ATOM 1024 C C . ILE A 1 130 ? 2.131 25.281 2.268 1 98.69 130 ILE A C 1
ATOM 1026 O O . ILE A 1 130 ? 1.397 25.609 3.201 1 98.69 130 ILE A O 1
ATOM 1030 N N . ASP A 1 131 ? 2.471 26.109 1.257 1 98 131 ASP A N 1
ATOM 1031 C CA . ASP A 1 131 ? 2.043 27.484 1.42 1 98 131 ASP A CA 1
ATOM 1032 C C . ASP A 1 131 ? 1.891 28.188 0.066 1 98 131 ASP A C 1
ATOM 1034 O O . ASP A 1 131 ? 1.973 27.531 -0.98 1 98 131 ASP A O 1
ATOM 1038 N N . LYS A 1 132 ? 1.601 29.516 0.068 1 97.81 132 LYS A N 1
ATOM 1039 C CA . LYS A 1 132 ? 1.311 30.438 -1.03 1 97.81 132 LYS A CA 1
ATOM 1040 C C . LYS A 1 132 ? -0.163 30.375 -1.422 1 97.81 132 LYS A C 1
ATOM 1042 O O . LYS A 1 132 ? -1.041 30.641 -0.599 1 97.81 132 LYS A O 1
ATOM 1047 N N . ASP A 1 133 ? -0.438 30.031 -2.643 1 98.19 133 ASP A N 1
ATOM 1048 C CA . ASP A 1 133 ? -1.789 30.234 -3.158 1 98.19 133 ASP A CA 1
ATOM 1049 C C . ASP A 1 133 ? -2.621 28.953 -3.031 1 98.19 133 ASP A C 1
ATOM 1051 O O . ASP A 1 133 ? -3.09 28.406 -4.031 1 98.19 133 ASP A O 1
ATOM 1055 N N . ILE A 1 134 ? -2.922 28.625 -1.767 1 97.75 134 ILE A N 1
ATOM 1056 C CA . ILE A 1 134 ? -3.658 27.391 -1.484 1 97.75 134 ILE A CA 1
ATOM 1057 C C . ILE A 1 134 ? -4.988 27.734 -0.819 1 97.75 134 ILE A C 1
ATOM 1059 O O . ILE A 1 134 ? -5.035 28.516 0.13 1 97.75 134 ILE A O 1
ATOM 1063 N N . GLN A 1 135 ? -5.945 27.094 -1.345 1 97 135 GLN A N 1
ATOM 1064 C CA . GLN A 1 135 ? -7.289 27.266 -0.801 1 97 135 GLN A CA 1
ATOM 1065 C C . GLN A 1 135 ? -7.605 26.203 0.242 1 97 135 GLN A C 1
ATOM 1067 O O . GLN A 1 135 ? -8.273 26.484 1.241 1 97 135 GLN A O 1
ATOM 1072 N N . GLN A 1 136 ? -7.184 24.984 -0.004 1 96.19 136 GLN A N 1
ATOM 1073 C CA . GLN A 1 136 ? -7.508 23.859 0.864 1 96.19 136 GLN A CA 1
ATOM 1074 C C . GLN A 1 136 ? -6.398 22.797 0.841 1 96.19 136 GLN A C 1
ATOM 1076 O O . GLN A 1 136 ? -5.82 22.531 -0.213 1 96.19 136 GLN A O 1
ATOM 1081 N N . ILE A 1 137 ? -6.102 22.312 1.995 1 97.5 137 ILE A N 1
ATOM 1082 C CA . ILE A 1 137 ? -5.238 21.141 2.131 1 97.5 137 ILE A CA 1
ATOM 1083 C C . ILE A 1 137 ? -6.062 19.938 2.59 1 97.5 137 ILE A C 1
ATOM 1085 O O . ILE A 1 137 ? -6.688 19.984 3.652 1 97.5 137 ILE A O 1
ATOM 1089 N N . VAL A 1 138 ? -6.07 18.844 1.779 1 96.56 138 VAL A N 1
ATOM 1090 C CA . VAL A 1 138 ? -7.016 17.781 2.061 1 96.56 138 VAL A CA 1
ATOM 1091 C C . VAL A 1 138 ? -6.266 16.547 2.566 1 96.56 138 VAL A C 1
ATOM 1093 O O . VAL A 1 138 ? -6.875 15.609 3.096 1 96.56 138 VAL A O 1
ATOM 1096 N N . GLN A 1 139 ? -4.957 16.594 2.387 1 97.12 139 GLN A N 1
ATOM 1097 C CA . GLN A 1 139 ? -4.207 15.398 2.74 1 97.12 139 GLN A CA 1
ATOM 1098 C C . GLN A 1 139 ? -2.729 15.711 2.957 1 97.12 139 GLN A C 1
ATOM 1100 O O . GLN A 1 139 ? -2.104 16.375 2.127 1 97.12 139 GLN A O 1
ATOM 1105 N N . VAL A 1 140 ? -2.158 15.281 4.051 1 98.44 140 VAL A N 1
ATOM 1106 C CA . VAL A 1 140 ? -0.727 15.266 4.324 1 98.44 140 VAL A CA 1
ATOM 1107 C C . VAL A 1 140 ? -0.341 13.953 5 1 98.44 140 VAL A C 1
ATOM 1109 O O . VAL A 1 140 ? -0.153 13.906 6.219 1 98.44 140 VAL A O 1
ATOM 1112 N N . ASP A 1 141 ? -0.213 12.938 4.223 1 97.5 141 ASP A N 1
ATOM 1113 C CA . ASP A 1 141 ? 0.038 11.586 4.715 1 97.5 141 ASP A CA 1
ATOM 1114 C C . ASP A 1 141 ? 1.503 11.195 4.527 1 97.5 141 ASP A C 1
ATOM 1116 O O . ASP A 1 141 ? 2.131 11.578 3.539 1 97.5 141 ASP A O 1
ATOM 1120 N N . HIS A 1 142 ? 2.074 10.562 5.441 1 98.06 142 HIS A N 1
ATOM 1121 C CA . HIS A 1 142 ? 3.365 9.883 5.422 1 98.06 142 HIS A CA 1
ATOM 1122 C C . HIS A 1 142 ? 3.205 8.383 5.656 1 98.06 142 HIS A C 1
ATOM 1124 O O . HIS A 1 142 ? 2.891 7.957 6.77 1 98.06 142 HIS A O 1
A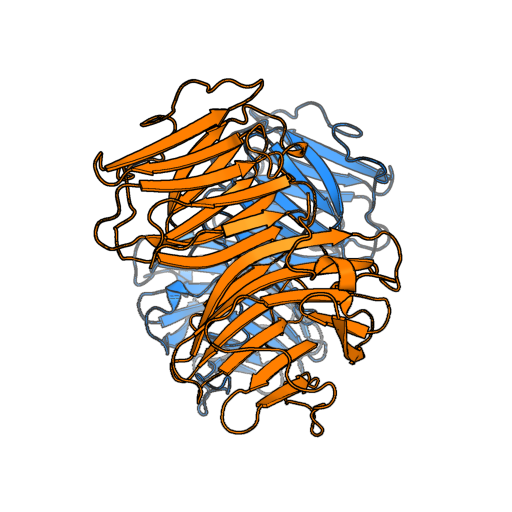TOM 1130 N N . ARG A 1 143 ? 3.443 7.625 4.602 1 96.62 143 ARG A N 1
ATOM 1131 C CA . ARG A 1 143 ? 3.145 6.195 4.637 1 96.62 143 ARG A CA 1
ATOM 1132 C C . ARG A 1 143 ? 4.398 5.367 4.371 1 96.62 143 ARG A C 1
ATOM 1134 O O . ARG A 1 143 ? 5.488 5.918 4.211 1 96.62 143 ARG A O 1
ATOM 1141 N N . GLN A 1 144 ? 4.16 4.012 4.523 1 95.94 144 GLN A N 1
ATOM 1142 C CA . GLN A 1 144 ? 5.281 3.096 4.324 1 95.94 144 GLN A CA 1
ATOM 1143 C C . GLN A 1 144 ? 4.93 2.012 3.309 1 95.94 144 GLN A C 1
ATOM 1145 O O . GLN A 1 144 ? 3.867 1.393 3.395 1 95.94 144 GLN A O 1
ATOM 1150 N N . ALA A 1 145 ? 5.789 1.799 2.328 1 95.06 145 ALA A N 1
ATOM 1151 C CA . ALA A 1 145 ? 5.645 0.694 1.384 1 95.06 145 ALA A CA 1
ATOM 1152 C C . ALA A 1 145 ? 6.586 -0.453 1.733 1 95.06 145 ALA A C 1
ATOM 1154 O O . ALA A 1 145 ? 6.293 -1.616 1.448 1 95.06 145 ALA A O 1
ATOM 1155 N N . TYR A 1 146 ? 7.793 -0.146 2.314 1 96.06 146 TYR A N 1
ATOM 1156 C CA . TYR A 1 146 ? 8.844 -1.061 2.746 1 96.06 146 TYR A CA 1
ATOM 1157 C C . TYR A 1 146 ? 9.258 -0.778 4.188 1 96.06 146 TYR A C 1
ATOM 1159 O O . TYR A 1 146 ? 9.375 0.382 4.59 1 96.06 146 TYR A O 1
ATOM 1167 N N . PRO A 1 147 ? 9.352 -1.812 4.957 1 94.62 147 PRO A N 1
ATOM 1168 C CA . PRO A 1 147 ? 9.461 -3.258 4.746 1 94.62 147 PRO A CA 1
ATOM 1169 C C . PRO A 1 147 ? 8.102 -3.922 4.527 1 94.62 147 PRO A C 1
ATOM 1171 O O . PRO A 1 147 ? 8.023 -4.984 3.902 1 94.62 147 PRO A O 1
ATOM 1174 N N . ALA A 1 148 ? 7.07 -3.398 5.152 1 93 148 ALA A N 1
ATOM 1175 C CA . ALA A 1 148 ? 5.68 -3.773 4.902 1 93 148 ALA A CA 1
ATOM 1176 C C . ALA A 1 148 ? 4.781 -2.543 4.848 1 93 148 ALA A C 1
ATOM 1178 O O . ALA A 1 148 ? 5.066 -1.53 5.492 1 93 148 ALA A O 1
ATOM 1179 N N . PRO A 1 149 ? 3.732 -2.697 4.004 1 92.62 149 PRO A N 1
ATOM 1180 C CA . PRO A 1 149 ? 2.873 -1.517 3.889 1 92.62 149 PRO A CA 1
ATOM 1181 C C . PRO A 1 149 ? 2.273 -1.087 5.227 1 92.62 149 PRO A C 1
ATOM 1183 O O . PRO A 1 149 ? 1.833 -1.933 6.008 1 92.62 149 PRO A O 1
ATOM 1186 N N . PHE A 1 150 ? 2.244 0.23 5.402 1 93.56 150 PHE A N 1
ATOM 1187 C CA . PHE A 1 150 ? 1.618 0.813 6.586 1 93.56 150 PHE A CA 1
ATOM 1188 C C . PHE A 1 150 ? 1.088 2.209 6.281 1 93.56 150 PHE A C 1
ATOM 1190 O O . PHE A 1 150 ? 1.848 3.094 5.883 1 93.56 150 PHE A O 1
ATOM 1197 N N . PRO A 1 151 ? -0.194 2.535 6.566 1 91.62 151 PRO A N 1
ATOM 1198 C CA . PRO A 1 151 ? -1.21 1.521 6.855 1 91.62 151 PRO A CA 1
ATOM 1199 C C . PRO A 1 151 ? -1.393 0.523 5.715 1 91.62 151 PRO A C 1
ATOM 1201 O O . PRO A 1 151 ? -1.004 0.803 4.578 1 91.62 151 PRO A O 1
ATOM 1204 N N . ALA A 1 152 ? -1.963 -0.628 5.996 1 87.88 152 ALA A N 1
ATOM 1205 C CA . ALA A 1 152 ? -2.145 -1.68 5 1 87.88 152 ALA A CA 1
ATOM 1206 C C . ALA A 1 152 ? -3.203 -1.287 3.975 1 87.88 152 ALA A C 1
ATOM 1208 O O . ALA A 1 152 ? -3.176 -1.753 2.834 1 87.88 152 ALA A O 1
ATOM 1209 N N . ILE A 1 153 ? -4.109 -0.438 4.434 1 89.5 153 ILE A N 1
ATOM 1210 C CA . ILE A 1 153 ? -5.172 0.055 3.561 1 89.5 153 ILE A CA 1
ATOM 1211 C C . ILE A 1 153 ? -4.934 1.528 3.24 1 89.5 153 ILE A C 1
ATOM 1213 O O . ILE A 1 153 ? -4.906 2.369 4.141 1 89.5 153 ILE A O 1
ATOM 1217 N N . GLN A 1 154 ? -4.738 1.806 1.984 1 87.94 154 GLN A N 1
ATOM 1218 C CA . GLN A 1 154 ? -4.434 3.168 1.56 1 87.94 154 GLN A CA 1
ATOM 1219 C C . GLN A 1 154 ? -5.426 3.646 0.5 1 87.94 154 GLN A C 1
ATOM 1221 O O . GLN A 1 154 ? -5.027 4.242 -0.504 1 87.94 154 GLN A O 1
ATOM 1226 N N . LEU A 1 155 ? -6.652 3.309 0.734 1 81.25 155 LEU A N 1
ATOM 1227 C CA . LEU A 1 155 ? -7.723 3.693 -0.179 1 81.25 155 LEU A CA 1
ATOM 1228 C C . LEU A 1 155 ? -8.07 5.168 -0.015 1 81.25 155 LEU A C 1
ATOM 1230 O O . LEU A 1 155 ? -8.164 5.668 1.109 1 81.25 155 LEU A O 1
ATOM 1234 N N . GLU A 1 156 ? -8.203 5.844 -1.105 1 77.56 156 GLU A N 1
ATOM 1235 C CA . GLU A 1 156 ? -8.672 7.227 -1.071 1 77.56 156 GLU A CA 1
ATOM 1236 C C . GLU A 1 156 ? -10.164 7.297 -0.742 1 77.56 156 GLU A C 1
ATOM 1238 O O . GLU A 1 156 ? -10.984 6.68 -1.421 1 77.56 156 GLU A O 1
ATOM 1243 N N . GLU A 1 157 ? -10.43 7.961 0.3 1 77.81 157 GLU A N 1
ATOM 1244 C CA . GLU A 1 157 ? -11.828 8.156 0.669 1 77.81 157 GLU A CA 1
ATOM 1245 C C . GLU A 1 157 ? -12.32 9.539 0.252 1 77.81 157 GLU A C 1
ATOM 1247 O O . GLU A 1 157 ? -11.719 10.555 0.609 1 77.81 157 GLU A O 1
ATOM 1252 N N . THR A 1 158 ? -13.359 9.578 -0.422 1 77 158 THR A N 1
ATOM 1253 C CA . THR A 1 158 ? -13.844 10.805 -1.045 1 77 158 THR A CA 1
ATOM 1254 C C . THR A 1 158 ? -14.547 11.695 -0.02 1 77 158 THR A C 1
ATOM 1256 O O . THR A 1 158 ? -14.766 12.875 -0.268 1 77 158 THR A O 1
ATOM 1259 N N . PHE A 1 159 ? -14.773 11.164 1.093 1 80.69 159 PHE A N 1
ATOM 1260 C CA . PHE A 1 159 ? -15.578 11.953 2.02 1 80.69 159 PHE A CA 1
ATOM 1261 C C . PHE A 1 159 ? -14.695 12.602 3.078 1 80.69 159 PHE A C 1
ATOM 1263 O O . PHE A 1 159 ? -15.156 13.469 3.834 1 80.69 159 PHE A O 1
ATOM 1270 N N . ASN A 1 160 ? -13.461 12.227 3.057 1 89.81 160 ASN A N 1
ATOM 1271 C CA . ASN A 1 160 ? -12.555 12.852 4.012 1 89.81 160 ASN A CA 1
ATOM 1272 C C . ASN A 1 160 ? -12.203 14.281 3.59 1 89.81 160 ASN A C 1
ATOM 1274 O O . ASN A 1 160 ? -11.984 14.547 2.408 1 89.81 160 ASN A O 1
ATOM 1278 N N . THR A 1 161 ? -12.219 15.133 4.566 1 95.06 161 THR A N 1
ATOM 1279 C CA . THR A 1 161 ? -11.82 16.516 4.297 1 95.06 161 THR A CA 1
ATOM 1280 C C . THR A 1 161 ? -10.328 16.703 4.574 1 95.06 161 THR A C 1
ATOM 1282 O O . THR A 1 161 ? -9.727 17.672 4.098 1 95.06 161 THR A O 1
ATOM 1285 N N . PHE A 1 162 ? -9.828 15.859 5.375 1 97.19 162 PHE A N 1
ATOM 1286 C CA . PHE A 1 162 ? -8.398 15.906 5.668 1 97.19 162 PHE A CA 1
ATOM 1287 C C . PHE A 1 162 ? -7.906 14.562 6.195 1 97.19 162 PHE A C 1
ATOM 1289 O O . PHE A 1 162 ? -8.641 13.859 6.895 1 97.19 162 PHE A O 1
ATOM 1296 N N . SER A 1 163 ? -6.703 14.188 5.895 1 97 163 SER A N 1
ATOM 1297 C CA . SER A 1 163 ? -6.094 12.984 6.449 1 97 163 SER A CA 1
ATOM 1298 C C . SER A 1 163 ? -4.625 13.211 6.789 1 97 163 SER A C 1
ATOM 1300 O O . SER A 1 163 ? -3.945 14 6.129 1 97 163 SER A O 1
ATOM 1302 N N . ASN A 1 164 ? -4.172 12.531 7.805 1 97.5 164 ASN A N 1
ATOM 1303 C CA . ASN A 1 164 ? -2.777 12.539 8.242 1 97.5 164 ASN A CA 1
ATOM 1304 C C . ASN A 1 164 ? -2.336 11.172 8.742 1 97.5 164 ASN A C 1
ATOM 1306 O O . ASN A 1 164 ? -2.461 10.867 9.93 1 97.5 164 ASN A O 1
ATOM 1310 N N . ASP A 1 165 ? -1.785 10.359 7.855 1 96.25 165 ASP A N 1
ATOM 1311 C CA . ASP A 1 165 ? -1.244 9.047 8.188 1 96.25 165 ASP A CA 1
ATOM 1312 C C . ASP A 1 165 ? 0.217 9.148 8.617 1 96.25 165 ASP A C 1
ATOM 1314 O O . ASP A 1 165 ? 0.913 10.102 8.25 1 96.25 165 ASP A O 1
ATOM 1318 N N . VAL A 1 166 ? 0.605 8.172 9.383 1 96.75 166 VAL A N 1
ATOM 1319 C CA . VAL A 1 166 ? 2.01 8.039 9.75 1 96.75 166 VAL A CA 1
ATOM 1320 C C . VAL A 1 166 ? 2.537 6.684 9.289 1 96.75 166 VAL A C 1
ATOM 1322 O O . VAL A 1 166 ? 1.778 5.719 9.18 1 96.75 166 VAL A O 1
ATOM 1325 N N . PRO A 1 167 ? 3.805 6.594 9.047 1 95.94 167 PRO A N 1
ATOM 1326 C CA . PRO A 1 167 ? 4.352 5.395 8.406 1 95.94 167 PRO A CA 1
ATOM 1327 C C . PRO A 1 167 ? 4.711 4.301 9.406 1 95.94 167 PRO A C 1
ATOM 1329 O O . PRO A 1 167 ? 5.125 3.207 9.008 1 95.94 167 PRO A O 1
ATOM 1332 N N . LYS A 1 168 ? 4.613 4.562 10.727 1 94.94 168 LYS A N 1
ATOM 1333 C CA . LYS A 1 168 ? 4.961 3.598 11.766 1 94.94 168 LYS A CA 1
ATOM 1334 C C . LYS A 1 168 ? 3.934 3.607 12.898 1 94.94 168 LYS A C 1
ATOM 1336 O O . LYS A 1 168 ? 3.215 4.594 13.078 1 94.94 168 LYS A O 1
ATOM 1341 N N . GLN A 1 169 ? 3.959 2.553 13.625 1 94.62 169 GLN A N 1
ATOM 1342 C CA . GLN A 1 169 ? 3.055 2.436 14.758 1 94.62 169 GLN A CA 1
ATOM 1343 C C . GLN A 1 169 ? 3.365 3.488 15.82 1 94.62 169 GLN A C 1
ATOM 1345 O O . GLN A 1 169 ? 4.516 3.896 15.977 1 94.62 169 GLN A O 1
ATOM 1350 N N . PHE A 1 170 ? 2.293 3.822 16.5 1 96.56 170 PHE A N 1
ATOM 1351 C CA . PHE A 1 170 ? 2.479 4.73 17.625 1 96.56 170 PHE A CA 1
ATOM 1352 C C . PHE A 1 170 ? 3.002 3.979 18.844 1 96.56 170 PHE A C 1
ATOM 1354 O O . PHE A 1 170 ? 2.781 2.773 18.969 1 96.56 170 PHE A O 1
ATOM 1361 N N . LEU A 1 171 ? 3.727 4.734 19.656 1 96.5 171 LEU A N 1
ATOM 1362 C CA . LEU A 1 171 ? 4.133 4.266 20.969 1 96.5 171 LEU A CA 1
ATOM 1363 C C . LEU A 1 171 ? 3.545 5.145 22.078 1 96.5 171 LEU A C 1
ATOM 1365 O O . LEU A 1 171 ? 3.311 6.336 21.859 1 96.5 171 LEU A O 1
ATOM 1369 N N . PRO A 1 172 ? 3.301 4.453 23.219 1 97.94 172 PRO A N 1
ATOM 1370 C CA . PRO A 1 172 ? 2.887 5.328 24.312 1 97.94 172 PRO A CA 1
ATOM 1371 C C . PRO A 1 172 ? 3.83 6.508 24.516 1 97.94 172 PRO A C 1
ATOM 1373 O O . PRO A 1 172 ? 5.051 6.344 24.453 1 97.94 172 PRO A O 1
ATOM 1376 N N . GLY A 1 173 ? 3.227 7.629 24.703 1 98.38 173 GLY A N 1
ATOM 1377 C CA . GLY A 1 173 ? 4.039 8.828 24.812 1 98.38 173 GLY A CA 1
ATOM 1378 C C . GLY A 1 173 ? 3.955 9.734 23.594 1 98.38 173 GLY A C 1
ATOM 1379 O O . GLY A 1 173 ? 4.453 10.859 23.625 1 98.38 173 GLY A O 1
ATOM 1380 N N . HIS A 1 174 ? 3.318 9.25 22.594 1 98.31 174 HIS A N 1
ATOM 1381 C CA . HIS A 1 174 ? 3.146 10.031 21.375 1 98.31 174 HIS A CA 1
ATOM 1382 C C . HIS A 1 174 ? 2.008 11.039 21.531 1 98.31 174 HIS A C 1
ATOM 1384 O O . HIS A 1 174 ? 0.949 10.703 22.062 1 98.31 174 HIS A O 1
ATOM 1390 N N . VAL A 1 175 ? 2.234 12.289 21.047 1 98.44 175 VAL A N 1
ATOM 1391 C CA . VAL A 1 175 ? 1.208 13.32 21.078 1 98.44 175 VAL A CA 1
ATOM 1392 C C . VAL A 1 175 ? 1.043 13.93 19.688 1 98.44 175 VAL A C 1
ATOM 1394 O O . VAL A 1 175 ? 2.029 14.266 19.031 1 98.44 175 VAL A O 1
ATOM 1397 N N . ILE A 1 176 ? -0.142 14 19.25 1 98.69 176 ILE A N 1
ATOM 1398 C CA . ILE A 1 176 ? -0.493 14.688 18.016 1 98.69 176 ILE A CA 1
ATOM 1399 C C . ILE A 1 176 ? -1.11 16.047 18.344 1 98.69 176 ILE A C 1
ATOM 1401 O O . ILE A 1 176 ? -2.076 16.125 19.109 1 98.69 176 ILE A O 1
ATOM 1405 N N . ILE A 1 177 ? -0.562 17.078 17.797 1 98.56 177 ILE A N 1
ATOM 1406 C CA . ILE A 1 177 ? -1.056 18.422 18.047 1 98.56 177 ILE A CA 1
ATOM 1407 C C . ILE A 1 177 ? -1.587 19.031 16.75 1 98.56 177 ILE A C 1
ATOM 1409 O O . ILE A 1 177 ? -0.846 19.172 15.773 1 98.56 177 ILE A O 1
ATOM 1413 N N . MET A 1 178 ? -2.783 19.406 16.781 1 98.25 178 MET A N 1
ATOM 1414 C CA . MET A 1 178 ? -3.426 19.953 15.594 1 98.25 178 MET A CA 1
ATOM 1415 C C . MET A 1 178 ? -3.918 21.375 15.852 1 98.25 178 MET A C 1
ATOM 1417 O O . MET A 1 178 ? -4.504 21.656 16.906 1 98.25 178 MET A O 1
ATOM 1421 N N . THR A 1 179 ? -3.629 22.281 14.984 1 98.19 179 THR A N 1
ATOM 1422 C CA . THR A 1 179 ? -4.184 23.641 15 1 98.19 179 THR A CA 1
ATOM 1423 C C . THR A 1 179 ? -5.223 23.797 13.891 1 98.19 179 THR A C 1
ATOM 1425 O O . THR A 1 179 ? -4.945 23.516 12.727 1 98.19 179 THR A O 1
ATOM 1428 N N . ALA A 1 180 ? -6.371 24.266 14.25 1 98.12 180 ALA A N 1
ATOM 1429 C CA . ALA A 1 180 ? -7.445 24.328 13.258 1 98.12 180 ALA A CA 1
ATOM 1430 C C . ALA A 1 180 ? -8.438 25.438 13.578 1 98.12 180 ALA A C 1
ATOM 1432 O O . ALA A 1 180 ? -8.422 25.984 14.688 1 98.12 180 ALA A O 1
ATOM 1433 N N . ILE A 1 181 ? -9.227 25.812 12.656 1 97.62 181 ILE A N 1
ATOM 1434 C CA . ILE A 1 181 ? -10.32 26.781 12.805 1 97.62 181 ILE A CA 1
ATOM 1435 C C . ILE A 1 181 ? -11.609 26.172 12.25 1 97.62 181 ILE A C 1
ATOM 1437 O O . ILE A 1 181 ? -11.719 25.922 11.047 1 97.62 181 ILE A O 1
ATOM 1441 N N . PRO A 1 182 ? -12.633 25.969 13.062 1 97.69 182 PRO A N 1
ATOM 1442 C CA . PRO A 1 182 ? -13.953 25.594 12.555 1 97.69 182 PRO A CA 1
ATOM 1443 C C . PRO A 1 182 ? -14.766 26.797 12.078 1 97.69 182 PRO A C 1
ATOM 1445 O O . PRO A 1 182 ? -14.742 27.844 12.719 1 97.69 182 PRO A O 1
ATOM 1448 N N . PHE A 1 183 ? -15.406 26.625 10.984 1 96.94 183 PHE A N 1
ATOM 1449 C CA . PHE A 1 183 ? -16.25 27.703 10.484 1 96.94 183 PHE A CA 1
ATOM 1450 C C . PHE A 1 183 ? -17.359 27.156 9.586 1 96.94 183 PHE A C 1
ATOM 1452 O O . PHE A 1 183 ? -17.344 25.969 9.234 1 96.94 183 PHE A O 1
ATOM 1459 N N . GLY A 1 184 ? -18.359 28.047 9.219 1 96.75 184 GLY A N 1
ATOM 1460 C CA . GLY A 1 184 ? -19.469 27.625 8.398 1 96.75 184 GLY A CA 1
ATOM 1461 C C . GLY A 1 184 ? -20.766 27.438 9.18 1 96.75 184 GLY A C 1
ATOM 1462 O O . GLY A 1 184 ? -21.062 28.234 10.07 1 96.75 184 GLY A O 1
ATOM 1463 N N . ASN A 1 185 ? -21.562 26.328 8.859 1 97.38 185 ASN A N 1
ATOM 1464 C CA . ASN A 1 185 ? -22.875 26.078 9.461 1 97.38 185 ASN A CA 1
ATOM 1465 C C . ASN A 1 185 ? -22.734 25.516 10.867 1 97.38 185 ASN A C 1
ATOM 1467 O O . ASN A 1 185 ? -22.266 24.391 11.047 1 97.38 185 ASN A O 1
ATOM 1471 N N . PRO A 1 186 ? -23.203 26.219 11.805 1 95.56 186 PRO A N 1
ATOM 1472 C CA . PRO A 1 186 ? -23.062 25.75 13.188 1 95.56 186 PRO A CA 1
ATOM 1473 C C . PRO A 1 186 ? -23.906 24.5 13.453 1 95.56 186 PRO A C 1
ATOM 1475 O O . PRO A 1 186 ? -23.719 23.844 14.484 1 95.56 186 PRO A O 1
ATOM 1478 N N . ARG A 1 187 ? -24.797 24.203 12.586 1 95.75 187 ARG A N 1
ATOM 1479 C CA . ARG A 1 187 ? -25.625 23.016 12.758 1 95.75 187 ARG A CA 1
ATOM 1480 C C . ARG A 1 187 ? -24.922 21.781 12.195 1 95.75 187 ARG A C 1
ATOM 1482 O O . ARG A 1 187 ? -25.391 20.656 12.383 1 95.75 187 ARG A O 1
ATOM 1489 N N . GLY A 1 188 ? -23.797 22.047 11.555 1 94.12 188 GLY A N 1
ATOM 1490 C CA . GLY A 1 188 ? -22.969 20.938 11.094 1 94.12 188 GLY A CA 1
ATOM 1491 C C . GLY A 1 188 ? -21.984 20.438 12.133 1 94.12 188 GLY A C 1
ATOM 1492 O O . GLY A 1 188 ? -22.188 20.656 13.336 1 94.12 188 GLY A O 1
ATOM 1493 N N . GLY A 1 189 ? -21.062 19.641 11.688 1 93.12 189 GLY A N 1
ATOM 1494 C CA . GLY A 1 189 ? -20.062 19.109 12.594 1 93.12 189 GLY A CA 1
ATOM 1495 C C . GLY A 1 189 ? -18.828 18.562 11.883 1 93.12 189 GLY A C 1
ATOM 1496 O O . GLY A 1 189 ? -18.781 18.547 10.648 1 93.12 189 GLY A O 1
ATOM 1497 N N . PHE A 1 190 ? -17.812 18.344 12.695 1 97.31 190 PHE A N 1
ATOM 1498 C CA . PHE A 1 190 ? -16.656 17.625 12.172 1 97.31 190 PHE A CA 1
ATOM 1499 C C . PHE A 1 190 ? -16.297 16.438 13.07 1 97.31 190 PHE A C 1
ATOM 1501 O O . PHE A 1 190 ? -16.641 16.438 14.25 1 97.31 190 PHE A O 1
ATOM 1508 N N . ILE A 1 191 ? -15.742 15.461 12.438 1 97.88 191 ILE A N 1
ATOM 1509 C CA . ILE A 1 191 ? -15.312 14.242 13.117 1 97.88 191 ILE A CA 1
ATOM 1510 C C . ILE A 1 191 ? -13.812 14.047 12.914 1 97.88 191 ILE A C 1
ATOM 1512 O O . ILE A 1 191 ? -13.297 14.219 11.812 1 97.88 191 ILE A O 1
ATOM 1516 N N . ILE A 1 192 ? -13.133 13.836 14 1 98.25 192 ILE A N 1
ATOM 1517 C CA . ILE A 1 192 ? -11.758 13.344 13.953 1 98.25 192 ILE A CA 1
ATOM 1518 C C . ILE A 1 192 ? -11.734 11.859 14.328 1 98.25 192 ILE A C 1
ATOM 1520 O O . ILE A 1 192 ? -12.125 11.492 15.445 1 98.25 192 ILE A O 1
ATOM 1524 N N . ARG A 1 193 ? -11.305 11.086 13.445 1 97.25 193 ARG A N 1
ATOM 1525 C CA . ARG A 1 193 ? -11.383 9.656 13.734 1 97.25 193 ARG A CA 1
ATOM 1526 C C . ARG A 1 193 ? -10.039 8.977 13.492 1 97.25 193 ARG A C 1
ATOM 1528 O O . ARG A 1 193 ? -9.273 9.398 12.625 1 97.25 193 ARG A O 1
ATOM 1535 N N . PHE A 1 194 ? -9.773 7.992 14.305 1 97 194 PHE A N 1
ATOM 1536 C CA . PHE A 1 194 ? -8.68 7.043 14.125 1 97 194 PHE A CA 1
ATOM 1537 C C . PHE A 1 194 ? -9.211 5.68 13.695 1 97 194 PHE A C 1
ATOM 1539 O O . PHE A 1 194 ? -10 5.066 14.414 1 97 194 PHE A O 1
ATOM 1546 N N . ASN A 1 195 ? -8.719 5.297 12.547 1 93 195 ASN A N 1
ATOM 1547 C CA . ASN A 1 195 ? -9.133 3.99 12.047 1 93 195 ASN A CA 1
ATOM 1548 C C . ASN A 1 195 ? -8.086 2.918 12.336 1 93 195 ASN A C 1
ATOM 1550 O O . ASN A 1 195 ? -6.895 3.219 12.43 1 93 195 ASN A O 1
ATOM 1554 N N . GLU A 1 196 ? -8.57 1.719 12.492 1 89.94 196 GLU A N 1
ATOM 1555 C CA . GLU A 1 196 ? -7.664 0.597 12.703 1 89.94 196 GLU A CA 1
ATOM 1556 C C . GLU A 1 196 ? -7.148 0.04 11.383 1 89.94 196 GLU A C 1
ATOM 1558 O O . GLU A 1 196 ? -7.926 -0.475 10.57 1 89.94 196 GLU A O 1
ATOM 1563 N N . ASN A 1 197 ? -5.852 0.145 11.156 1 80.88 197 ASN A N 1
ATOM 1564 C CA . ASN A 1 197 ? -5.141 -0.395 10 1 80.88 197 ASN A CA 1
ATOM 1565 C C . ASN A 1 197 ? -5.738 0.115 8.688 1 80.88 197 ASN A C 1
ATOM 1567 O O . ASN A 1 197 ? -5.758 -0.606 7.691 1 80.88 197 ASN A O 1
ATOM 1571 N N . GLY A 1 198 ? -6.398 1.216 8.82 1 81.38 198 GLY A N 1
ATOM 1572 C CA . GLY A 1 198 ? -6.988 1.825 7.637 1 81.38 198 GLY A CA 1
ATOM 1573 C C . GLY A 1 198 ? -8.375 1.298 7.32 1 81.38 198 GLY A C 1
ATOM 1574 O O . GLY A 1 198 ? -9.016 1.758 6.375 1 81.38 198 GLY A O 1
ATOM 1575 N N . THR A 1 199 ? -8.82 0.381 8.109 1 85.38 199 THR A N 1
ATOM 1576 C CA . THR A 1 199 ? -10.172 -0.126 7.902 1 85.38 199 THR A CA 1
ATOM 1577 C C . THR A 1 199 ? -11.211 0.915 8.32 1 85.38 199 THR A C 1
ATOM 1579 O O . THR A 1 199 ? -10.852 1.991 8.805 1 85.38 199 THR A O 1
ATOM 1582 N N . LYS A 1 200 ? -12.484 0.556 8.141 1 87.12 200 LYS A N 1
ATOM 1583 C CA . LYS A 1 200 ? -13.562 1.465 8.523 1 87.12 200 LYS A CA 1
ATOM 1584 C C . LYS A 1 200 ? -13.781 1.449 10.031 1 87.12 200 LYS A C 1
ATOM 1586 O O . LYS A 1 200 ? -14.477 2.314 10.57 1 87.12 200 LYS A O 1
ATOM 1591 N N . LYS A 1 201 ? -13.195 0.469 10.688 1 92.62 201 LYS A N 1
ATOM 1592 C CA . LYS A 1 201 ? -13.359 0.374 12.141 1 92.62 201 LYS A CA 1
ATOM 1593 C C . LYS A 1 201 ? -12.68 1.546 12.844 1 92.62 201 LYS A C 1
ATOM 1595 O O . LYS A 1 201 ? -11.461 1.713 12.758 1 92.62 201 LYS A O 1
ATOM 1600 N N . GLN A 1 202 ? -13.508 2.273 13.586 1 96 202 GLN A N 1
ATOM 1601 C CA . GLN A 1 202 ? -12.992 3.449 14.281 1 96 202 GLN A CA 1
ATOM 1602 C C . GLN A 1 202 ? -12.586 3.109 15.711 1 96 202 GLN A C 1
ATOM 1604 O O . GLN A 1 202 ? -13.422 2.682 16.516 1 96 202 GLN A O 1
ATOM 1609 N N . ALA A 1 203 ? -11.32 3.289 16 1 97.19 203 ALA A N 1
ATOM 1610 C CA . ALA A 1 203 ? -10.828 3.168 17.375 1 97.19 203 ALA A CA 1
ATOM 1611 C C . ALA A 1 203 ? -11.211 4.395 18.203 1 97.19 203 ALA A C 1
ATOM 1613 O O . ALA A 1 203 ? -11.312 4.312 19.422 1 97.19 203 ALA A O 1
ATOM 1614 N N . LEU A 1 204 ? -11.352 5.477 17.516 1 98.06 204 LEU A N 1
ATOM 1615 C CA . LEU A 1 204 ? -11.766 6.73 18.141 1 98.06 204 LEU A CA 1
ATOM 1616 C C . LEU A 1 204 ? -12.648 7.535 17.188 1 98.06 204 LEU A C 1
ATOM 1618 O O . LEU A 1 204 ? -12.312 7.711 16.016 1 98.06 204 LEU A O 1
ATOM 1622 N N . HIS A 1 205 ? -13.727 7.871 17.703 1 98.12 205 HIS A N 1
ATOM 1623 C CA . HIS A 1 205 ? -14.648 8.812 17.078 1 98.12 205 HIS A CA 1
ATOM 1624 C C . HIS A 1 205 ? -14.836 10.055 17.953 1 98.12 205 HIS A C 1
ATOM 1626 O O . HIS A 1 205 ? -15.594 10.016 18.938 1 98.12 205 HIS A O 1
ATOM 1632 N N . LEU A 1 206 ? -14.133 11.055 17.625 1 98.25 206 LEU A N 1
ATOM 1633 C CA . LEU A 1 206 ? -14.242 12.328 18.328 1 98.25 206 LEU A CA 1
ATOM 1634 C C . LEU A 1 206 ? -15.078 13.328 17.531 1 98.25 206 LEU A C 1
ATOM 1636 O O . LEU A 1 206 ? -14.672 13.75 16.438 1 98.25 206 LEU A O 1
ATOM 1640 N N . ASN A 1 207 ? -16.172 13.758 18.141 1 97.62 207 ASN A N 1
ATOM 1641 C CA . ASN A 1 207 ? -17.141 14.516 17.359 1 97.62 207 ASN A CA 1
ATOM 1642 C C . ASN A 1 207 ? -17.672 15.719 18.141 1 97.62 207 ASN A C 1
ATOM 1644 O O . ASN A 1 207 ? -18.703 15.625 18.812 1 97.62 207 ASN A O 1
ATOM 1648 N N . PRO A 1 208 ? -17.016 16.844 18.047 1 96.62 208 PRO A N 1
ATOM 1649 C CA . PRO A 1 208 ? -17.625 18.078 18.547 1 96.62 208 PRO A CA 1
ATOM 1650 C C . PRO A 1 208 ? -18.891 18.484 17.781 1 96.62 208 PRO A C 1
ATOM 1652 O O . PRO A 1 208 ? -18.844 18.625 16.562 1 96.62 208 PRO A O 1
ATOM 1655 N N . ARG A 1 209 ? -19.906 18.594 18.5 1 95.19 209 ARG A N 1
ATOM 1656 C CA . ARG A 1 209 ? -21.188 19.031 17.969 1 95.19 209 ARG A CA 1
ATOM 1657 C C . ARG A 1 209 ? -21.547 20.422 18.469 1 95.19 209 ARG A C 1
ATOM 1659 O O . ARG A 1 209 ? -21.766 20.609 19.672 1 95.19 209 ARG A O 1
ATOM 1666 N N . PHE A 1 210 ? -21.672 21.297 17.594 1 96.06 210 PHE A N 1
ATOM 1667 C CA . PHE A 1 210 ? -21.938 22.672 17.984 1 96.06 210 PHE A CA 1
ATOM 1668 C C . PHE A 1 210 ? -23.422 22.891 18.234 1 96.06 210 PHE A C 1
ATOM 1670 O O . PHE A 1 210 ? -24 22.281 19.156 1 96.06 210 PHE A O 1
ATOM 1677 N N . ASP A 1 211 ? -24.047 23.703 17.484 1 94.31 211 ASP A N 1
ATOM 1678 C CA . ASP A 1 211 ? -25.453 24.047 17.688 1 94.31 211 ASP A CA 1
ATOM 1679 C C . ASP A 1 211 ? -26.375 22.891 17.312 1 94.31 211 ASP A C 1
ATOM 1681 O O . ASP A 1 211 ? -26.203 22.297 16.234 1 94.31 211 ASP A O 1
ATOM 1685 N N . PRO A 1 212 ? -27.297 22.562 18.234 1 93.88 212 PRO A N 1
ATOM 1686 C CA . PRO A 1 212 ? -27.688 23.156 19.516 1 93.88 212 PRO A CA 1
ATOM 1687 C C . PRO A 1 212 ? -27.109 22.406 20.719 1 93.88 212 PRO A C 1
ATOM 1689 O O . PRO A 1 212 ? -27.438 22.719 21.859 1 93.88 212 PRO A O 1
ATOM 1692 N N . HIS A 1 213 ? -26.312 21.406 20.5 1 91.94 213 HIS A N 1
ATOM 1693 C CA . HIS A 1 213 ? -25.953 20.484 21.562 1 91.94 213 HIS A CA 1
ATOM 1694 C C . HIS A 1 213 ? -24.766 21 22.375 1 91.94 213 HIS A C 1
ATOM 1696 O O . HIS A 1 213 ? -24.812 21.016 23.609 1 91.94 213 HIS A O 1
ATOM 1702 N N . TYR A 1 214 ? -23.734 21.422 21.703 1 95.25 214 TYR A N 1
ATOM 1703 C CA . TYR A 1 214 ? -22.469 21.875 22.281 1 95.25 214 TYR A CA 1
ATOM 1704 C C . TYR A 1 214 ? -21.875 20.812 23.188 1 95.25 214 TYR A C 1
ATOM 1706 O O . TYR A 1 214 ? -21.609 21.047 24.359 1 95.25 214 TYR A O 1
ATOM 1714 N N . VAL A 1 215 ? -21.594 19.734 22.609 1 96.38 215 VAL A N 1
ATOM 1715 C CA . VAL A 1 215 ? -21.047 18.578 23.281 1 96.38 215 VAL A CA 1
ATOM 1716 C C . VAL A 1 215 ? -19.969 17.938 22.422 1 96.38 215 VAL A C 1
ATOM 1718 O O . VAL A 1 215 ? -20 18.031 21.188 1 96.38 215 VAL A O 1
ATOM 1721 N N . VAL A 1 216 ? -18.984 17.391 23.047 1 97.62 216 VAL A N 1
ATOM 1722 C CA . VAL A 1 216 ? -17.984 16.609 22.328 1 97.62 216 VAL A CA 1
ATOM 1723 C C . VAL A 1 216 ? -18.219 15.125 22.578 1 97.62 216 VAL A C 1
ATOM 1725 O O . VAL A 1 216 ? -17.969 14.625 23.672 1 97.62 216 VAL A O 1
ATOM 1728 N N . VAL A 1 217 ? -18.641 14.445 21.531 1 97.69 217 VAL A N 1
ATOM 1729 C CA . VAL A 1 217 ? -18.938 13.023 21.641 1 97.69 217 VAL A CA 1
ATOM 1730 C C . VAL A 1 217 ? -17.672 12.203 21.391 1 97.69 217 VAL A C 1
ATOM 1732 O O . VAL A 1 217 ? -16.922 12.484 20.453 1 97.69 217 VAL A O 1
ATOM 1735 N N . ARG A 1 218 ? -17.406 11.25 22.25 1 98.38 218 ARG A N 1
ATOM 1736 C CA . ARG A 1 218 ? -16.344 10.258 22.078 1 98.38 218 ARG A CA 1
ATOM 1737 C C . ARG A 1 218 ? -16.922 8.844 22.031 1 98.38 218 ARG A C 1
ATOM 1739 O O . ARG A 1 218 ? -17.75 8.477 22.859 1 98.38 218 ARG A O 1
ATOM 1746 N N . ASN A 1 219 ? -16.516 8.164 21.047 1 98.25 219 ASN A N 1
ATOM 1747 C CA . ASN A 1 219 ? -17.016 6.809 20.828 1 98.25 219 ASN A CA 1
ATOM 1748 C C . ASN A 1 219 ? -16.047 5.98 19.984 1 98.25 219 ASN A C 1
ATOM 1750 O O . ASN A 1 219 ? -14.961 6.449 19.641 1 98.25 219 ASN A O 1
ATOM 1754 N N . SER A 1 220 ? -16.344 4.719 19.781 1 97.69 220 SER A N 1
ATOM 1755 C CA . SER A 1 220 ? -15.594 3.812 18.922 1 97.69 220 SER A CA 1
ATOM 1756 C C . SER A 1 220 ? -16.5 2.715 18.359 1 97.69 220 SER A C 1
ATOM 1758 O O . SER A 1 220 ? -17.641 2.58 18.766 1 97.69 220 SER A O 1
ATOM 1760 N N . HIS A 1 221 ? -15.992 2.064 17.422 1 97 221 HIS A N 1
ATOM 1761 C CA . HIS A 1 221 ? -16.734 0.958 16.828 1 97 221 HIS A CA 1
ATOM 1762 C C . HIS A 1 221 ? -16.484 -0.342 17.594 1 97 221 HIS A C 1
ATOM 1764 O O . HIS A 1 221 ? -15.398 -0.545 18.141 1 97 221 HIS A O 1
ATOM 1770 N N . THR A 1 222 ? -17.531 -1.169 17.547 1 95.06 222 THR A N 1
ATOM 1771 C CA . THR A 1 222 ? -17.375 -2.562 17.938 1 95.06 222 THR A CA 1
ATOM 1772 C C . THR A 1 222 ? -16.781 -3.391 16.812 1 95.06 222 THR A C 1
ATOM 1774 O O . THR A 1 222 ? -16.5 -2.859 15.727 1 95.06 222 THR A O 1
ATOM 1777 N N . ASP A 1 223 ? -16.578 -4.684 17.047 1 89.56 223 ASP A N 1
ATOM 1778 C CA . ASP A 1 223 ? -16.016 -5.566 16.031 1 89.56 223 ASP A CA 1
ATOM 1779 C C . ASP A 1 223 ? -16.938 -5.707 14.828 1 89.56 223 ASP A C 1
ATOM 1781 O O . ASP A 1 223 ? -16.5 -6.07 13.742 1 89.56 223 ASP A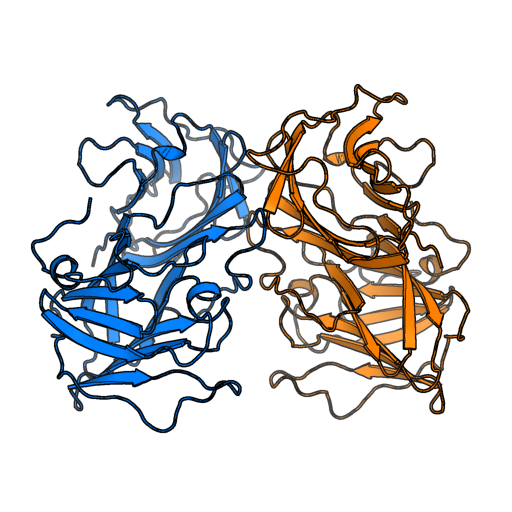 O 1
ATOM 1785 N N . THR A 1 224 ? -18.203 -5.434 14.977 1 90.19 224 THR A N 1
ATOM 1786 C CA . THR A 1 224 ? -19.172 -5.512 13.898 1 90.19 224 THR A CA 1
ATOM 1787 C C . THR A 1 224 ? -19.328 -4.16 13.203 1 90.19 224 THR A C 1
ATOM 1789 O O . THR A 1 224 ? -20.266 -3.955 12.43 1 90.19 224 THR A O 1
ATOM 1792 N N . LEU A 1 225 ? -18.5 -3.143 13.602 1 91.88 225 LEU A N 1
ATOM 1793 C CA . LEU A 1 225 ? -18.406 -1.823 12.992 1 91.88 225 LEU A CA 1
ATOM 1794 C C . LEU A 1 225 ? -19.578 -0.945 13.398 1 91.88 225 LEU A C 1
ATOM 1796 O O . LEU A 1 225 ? -19.875 0.051 12.734 1 91.88 225 LEU A O 1
ATOM 1800 N N . ASP A 1 226 ? -20.203 -1.356 14.469 1 94.75 226 ASP A N 1
ATOM 1801 C CA . ASP A 1 226 ? -21.219 -0.502 15.055 1 94.75 226 ASP A CA 1
ATOM 1802 C C . ASP A 1 226 ? -20.625 0.406 16.125 1 94.75 226 ASP A C 1
ATOM 1804 O O . ASP A 1 226 ? -19.703 0.014 16.844 1 94.75 226 ASP A O 1
ATOM 1808 N N . PHE A 1 227 ? -21.25 1.574 16.219 1 96.56 227 PHE A N 1
ATOM 1809 C CA . PHE A 1 227 ? -20.859 2.408 17.359 1 96.56 227 PHE A CA 1
ATOM 1810 C C . PHE A 1 227 ? -21.297 1.775 18.672 1 96.56 227 PHE A C 1
ATOM 1812 O O . PHE A 1 227 ? -22.328 1.113 18.734 1 96.56 227 PHE A O 1
ATOM 1819 N N . ARG A 1 228 ? -20.531 2.117 19.656 1 95.69 228 ARG A N 1
ATOM 1820 C CA . ARG A 1 228 ? -20.922 1.654 20.984 1 95.69 228 ARG A CA 1
ATOM 1821 C C . ARG A 1 228 ? -22.156 2.391 21.484 1 95.69 228 ARG A C 1
ATOM 1823 O O . ARG A 1 228 ? -22.328 3.576 21.203 1 95.69 228 ARG A O 1
ATOM 1830 N N . ARG A 1 229 ? -22.906 1.651 22.203 1 91.38 229 ARG A N 1
ATOM 1831 C CA . ARG A 1 229 ? -24.219 2.133 22.641 1 91.38 229 ARG A CA 1
ATOM 1832 C C . ARG A 1 229 ? -24.094 3.422 23.438 1 91.38 229 ARG A C 1
ATOM 1834 O O . ARG A 1 229 ? -24.828 4.383 23.203 1 91.38 229 ARG A O 1
ATOM 1841 N N . GLU A 1 230 ? -23.234 3.375 24.328 1 92.19 230 GLU A N 1
ATOM 1842 C CA . GLU A 1 230 ? -23.078 4.555 25.172 1 92.19 230 GLU A CA 1
ATOM 1843 C C . GLU A 1 230 ? -22 5.488 24.625 1 92.19 230 GLU A C 1
ATOM 1845 O O . GLU A 1 230 ? -20.828 5.117 24.562 1 92.19 230 GLU A O 1
ATOM 1850 N N . GLU A 1 231 ? -22.438 6.68 24.312 1 95 231 GLU A N 1
ATOM 1851 C CA . GLU A 1 231 ? -21.516 7.754 23.969 1 95 231 GLU A CA 1
ATOM 1852 C C . GLU A 1 231 ? -20.984 8.445 25.219 1 95 231 GLU A C 1
ATOM 1854 O O . GLU A 1 231 ? -21.719 8.625 26.203 1 95 231 GLU A O 1
ATOM 1859 N N . GLU A 1 232 ? -19.75 8.742 25.188 1 97.44 232 GLU A N 1
ATOM 1860 C CA . GLU A 1 232 ? -19.219 9.594 26.25 1 97.44 232 GLU A CA 1
ATOM 1861 C C . GLU A 1 232 ? -19.344 11.07 25.875 1 97.44 232 GLU A C 1
ATOM 1863 O O . GLU A 1 232 ? -19 11.469 24.766 1 97.44 232 GLU A O 1
ATOM 1868 N N . ARG A 1 233 ? -19.812 11.914 26.812 1 96.69 233 ARG A N 1
ATOM 1869 C CA . ARG A 1 233 ? -20.172 13.281 26.469 1 96.69 233 ARG A CA 1
ATOM 1870 C C . ARG A 1 233 ? -19.656 14.266 27.516 1 96.69 233 ARG A C 1
ATOM 1872 O O . ARG A 1 233 ? -19.938 15.461 27.453 1 96.69 233 ARG A O 1
ATOM 1879 N N . SER A 1 234 ? -18.875 13.797 28.406 1 95.75 234 SER A N 1
ATOM 1880 C CA . SER A 1 234 ? -18.406 14.656 29.484 1 95.75 234 SER A CA 1
ATOM 1881 C C . SER A 1 234 ? -17.297 15.578 29.016 1 95.75 234 SER A C 1
ATOM 1883 O O . SER A 1 234 ? -16.766 15.422 27.906 1 95.75 234 SER A O 1
ATOM 1885 N N . GLY A 1 235 ? -16.922 16.688 29.844 1 94.62 235 GLY A N 1
ATOM 1886 C CA . GLY A 1 235 ? -15.75 17.5 29.594 1 94.62 235 GLY A CA 1
ATOM 1887 C C . GLY A 1 235 ? -16.094 18.891 29.094 1 94.62 235 GLY A C 1
ATOM 1888 O O . GLY A 1 235 ? -15.195 19.719 28.906 1 94.62 235 GLY A O 1
ATOM 1889 N N . GLY A 1 236 ? -17.406 19.156 28.844 1 93.75 236 GLY A N 1
ATOM 1890 C CA . GLY A 1 236 ? -17.781 20.469 28.312 1 93.75 236 GLY A CA 1
ATOM 1891 C C . GLY A 1 236 ? -17.547 20.594 26.828 1 93.75 236 GLY A C 1
ATOM 1892 O O . GLY A 1 236 ? -17.5 19.578 26.109 1 93.75 236 GLY A O 1
ATOM 1893 N N . PHE A 1 237 ? -17.516 21.859 26.344 1 96.62 237 PHE A N 1
ATOM 1894 C CA . PHE A 1 237 ? -17.375 22.141 24.906 1 96.62 237 PHE A CA 1
ATOM 1895 C C . PHE A 1 237 ? -16.359 23.25 24.672 1 96.62 237 PHE A C 1
ATOM 1897 O O . PHE A 1 237 ? -16.719 24.438 24.609 1 96.62 237 PHE A O 1
ATOM 1904 N N . PRO A 1 238 ? -15.164 22.891 24.391 1 96.19 238 PRO A N 1
ATOM 1905 C CA . PRO A 1 238 ? -14.094 23.891 24.391 1 96.19 238 PRO A CA 1
ATOM 1906 C C . PRO A 1 238 ? -13.922 24.578 23.031 1 96.19 238 PRO A C 1
ATOM 1908 O O . PRO A 1 238 ? -13.023 25.391 22.859 1 96.19 238 PRO A O 1
ATOM 1911 N N . PHE A 1 239 ? -14.719 24.375 22.094 1 97.19 239 PHE A N 1
ATOM 1912 C CA . PHE A 1 239 ? -14.539 24.906 20.75 1 97.19 239 PHE A CA 1
ATOM 1913 C C . PHE A 1 239 ? -15.438 26.125 20.516 1 97.19 239 PHE A C 1
ATOM 1915 O O . PHE A 1 239 ? -16.531 26.203 21.062 1 97.19 239 PHE A O 1
ATOM 1922 N N . VAL A 1 240 ? -14.898 27.062 19.812 1 96.69 240 VAL A N 1
ATOM 1923 C CA . VAL A 1 240 ? -15.656 28.25 19.438 1 96.69 240 VAL A CA 1
ATOM 1924 C C . VAL A 1 240 ? -15.586 28.453 17.922 1 96.69 240 VAL A C 1
ATOM 1926 O O . VAL A 1 240 ? -14.5 28.438 17.344 1 96.69 240 VAL A O 1
ATOM 1929 N N . LEU A 1 241 ? -16.75 28.578 17.344 1 96.69 241 LEU A N 1
ATOM 1930 C CA . LEU A 1 241 ? -16.812 28.781 15.906 1 96.69 241 LEU A CA 1
ATOM 1931 C C . LEU A 1 241 ? -16 30 15.492 1 96.69 241 LEU A C 1
ATOM 1933 O O . LEU A 1 241 ? -16.047 31.031 16.156 1 96.69 241 LEU A O 1
ATOM 1937 N N . ASP A 1 242 ? -15.258 29.906 14.391 1 97.19 242 ASP A N 1
ATOM 1938 C CA . ASP A 1 242 ? -14.477 30.953 13.75 1 97.19 242 ASP A CA 1
ATOM 1939 C C . ASP A 1 242 ? -13.273 31.344 14.609 1 97.19 242 ASP A C 1
ATOM 1941 O O . ASP A 1 242 ? -12.688 32.406 14.43 1 97.19 242 ASP A O 1
ATOM 1945 N N . GLN A 1 243 ? -12.969 30.531 15.562 1 97.56 243 GLN A N 1
ATOM 1946 C CA . GLN A 1 243 ? -11.789 30.75 16.391 1 97.56 243 GLN A CA 1
ATOM 1947 C C . GLN A 1 243 ? -10.82 29.578 16.297 1 97.56 243 GLN A C 1
ATOM 1949 O O . GLN A 1 243 ? -11.25 28.422 16.312 1 97.56 243 GLN A O 1
ATOM 1954 N N . GLN A 1 244 ? -9.617 29.953 16.25 1 97.62 244 GLN A N 1
ATOM 1955 C CA . GLN A 1 244 ? -8.594 28.922 16.203 1 97.62 244 GLN A CA 1
ATOM 1956 C C . GLN A 1 244 ? -8.539 28.141 17.5 1 97.62 244 GLN A C 1
ATOM 1958 O O . GLN A 1 244 ? -8.656 28.719 18.594 1 97.62 244 GLN A O 1
ATOM 1963 N N . PHE A 1 245 ? -8.359 26.875 17.406 1 98.25 245 PHE A N 1
ATOM 1964 C CA . PHE A 1 245 ? -8.047 26.047 18.562 1 98.25 245 PHE A CA 1
ATOM 1965 C C . PHE A 1 245 ? -6.824 25.172 18.297 1 98.25 245 PHE A C 1
ATOM 1967 O O . PHE A 1 245 ? -6.453 24.969 17.141 1 98.25 245 PHE A O 1
ATOM 1974 N N . LYS A 1 246 ? -6.168 24.812 19.328 1 98.19 246 LYS A N 1
ATOM 1975 C CA . LYS A 1 246 ? -5.09 23.828 19.312 1 98.19 246 LYS A CA 1
ATOM 1976 C C . LYS A 1 246 ? -5.453 22.594 20.125 1 98.19 246 LYS A C 1
ATOM 1978 O O . LYS A 1 246 ? -5.699 22.688 21.328 1 98.19 246 LYS A O 1
ATOM 1983 N N . LEU A 1 247 ? -5.543 21.5 19.453 1 98.56 247 LEU A N 1
ATOM 1984 C CA . LEU A 1 247 ? -5.93 20.234 20.062 1 98.56 247 LEU A CA 1
ATOM 1985 C C . LEU A 1 247 ? -4.73 19.312 20.188 1 98.56 247 LEU A C 1
ATOM 1987 O O . LEU A 1 247 ? -4.023 19.062 19.203 1 98.56 247 LEU A O 1
ATOM 1991 N N . ALA A 1 248 ? -4.488 18.828 21.391 1 98.69 248 ALA A N 1
ATOM 1992 C CA . ALA A 1 248 ? -3.498 17.781 21.609 1 98.69 248 ALA A CA 1
ATOM 1993 C C . ALA A 1 248 ? -4.172 16.438 21.891 1 98.69 248 ALA A C 1
ATOM 1995 O O . ALA A 1 248 ? -5.051 16.344 22.75 1 98.69 248 ALA A O 1
ATOM 1996 N N . ILE A 1 249 ? -3.857 15.477 21.156 1 98.75 249 ILE A N 1
ATOM 1997 C CA . ILE A 1 249 ? -4.285 14.102 21.391 1 98.75 249 ILE A CA 1
ATOM 1998 C C . ILE A 1 249 ? -3.09 13.258 21.844 1 98.75 249 ILE A C 1
ATOM 2000 O O . ILE A 1 249 ? -2.186 12.984 21.047 1 98.75 249 ILE A O 1
ATOM 2004 N N . ALA A 1 250 ? -3.133 12.859 23.078 1 98.75 250 ALA A N 1
ATOM 2005 C CA . ALA A 1 250 ? -2.047 12.055 23.625 1 98.75 250 ALA A CA 1
ATOM 2006 C C . ALA A 1 250 ? -2.387 10.57 23.578 1 98.75 250 ALA A C 1
ATOM 2008 O O . ALA A 1 250 ? -3.484 10.164 23.984 1 98.75 250 ALA A O 1
ATOM 2009 N N . LEU A 1 251 ? -1.499 9.82 23.094 1 98.5 251 LEU A N 1
ATOM 2010 C CA . LEU A 1 251 ? -1.637 8.367 23.047 1 98.5 251 LEU A CA 1
ATOM 2011 C C . LEU A 1 251 ? -0.859 7.711 24.188 1 98.5 251 LEU A C 1
ATOM 2013 O O . LEU A 1 251 ? 0.372 7.645 24.141 1 98.5 251 LEU A O 1
ATOM 2017 N N . THR A 1 252 ? -1.546 7.219 25.156 1 98.19 252 THR A N 1
ATOM 2018 C CA . THR A 1 252 ? -0.923 6.605 26.328 1 98.19 252 THR A CA 1
ATOM 2019 C C . THR A 1 252 ? -0.994 5.086 26.234 1 98.19 252 THR A C 1
ATOM 2021 O O . THR A 1 252 ? -1.286 4.531 25.172 1 98.19 252 THR A O 1
ATOM 2024 N N . GLU A 1 253 ? -0.692 4.434 27.312 1 96.5 253 GLU A N 1
ATOM 2025 C CA . GLU A 1 253 ? -0.71 2.975 27.328 1 96.5 253 GLU A CA 1
ATOM 2026 C C . GLU A 1 253 ? -2.139 2.439 27.281 1 96.5 253 GLU A C 1
ATOM 2028 O O . GLU A 1 253 ? -2.379 1.337 26.781 1 96.5 253 GLU A O 1
ATOM 2033 N N . SER A 1 254 ? -3.076 3.33 27.75 1 97.38 254 SER A N 1
ATOM 2034 C CA . SER A 1 254 ? -4.383 2.715 27.953 1 97.38 254 SER A CA 1
ATOM 2035 C C . SER A 1 254 ? -5.5 3.596 27.422 1 97.38 254 SER A C 1
ATOM 2037 O O . SER A 1 254 ? -6.652 3.164 27.328 1 97.38 254 SER A O 1
ATOM 2039 N N . GLU A 1 255 ? -5.191 4.797 27.062 1 98.19 255 GLU A N 1
ATOM 2040 C CA . GLU A 1 255 ? -6.27 5.699 26.672 1 98.19 255 GLU A CA 1
ATOM 2041 C C 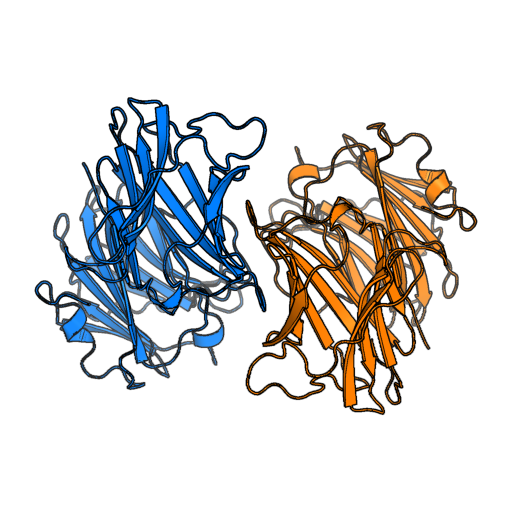. GLU A 1 255 ? -5.758 6.824 25.781 1 98.19 255 GLU A C 1
ATOM 2043 O O . GLU A 1 255 ? -4.559 7.121 25.766 1 98.19 255 GLU A O 1
ATOM 2048 N N . PHE A 1 256 ? -6.684 7.41 25.062 1 98.44 256 PHE A N 1
ATOM 2049 C CA . PHE A 1 256 ? -6.492 8.727 24.484 1 98.44 256 PHE A CA 1
ATOM 2050 C C . PHE A 1 256 ? -6.723 9.82 25.516 1 98.44 256 PHE A C 1
ATOM 2052 O O . PHE A 1 256 ? -7.695 9.773 26.266 1 98.44 256 PHE A O 1
ATOM 2059 N N . LYS A 1 257 ? -5.883 10.773 25.516 1 98.62 257 LYS A N 1
ATOM 2060 C CA . LYS A 1 257 ? -6.137 11.977 26.297 1 98.62 257 LYS A CA 1
ATOM 2061 C C . LYS A 1 257 ? -6.234 13.211 25.391 1 98.62 257 LYS A C 1
ATOM 2063 O O . LYS A 1 257 ? -5.496 13.328 24.422 1 98.62 257 LYS A O 1
ATOM 2068 N N . PHE A 1 258 ? -7.121 14.094 25.766 1 98.69 258 PHE A N 1
ATOM 2069 C CA . PHE A 1 258 ? -7.371 15.266 24.938 1 98.69 258 PHE A CA 1
ATOM 2070 C C . PHE A 1 258 ? -7.156 16.547 25.719 1 98.69 258 PHE A C 1
ATOM 2072 O O . PHE A 1 258 ? -7.559 16.641 26.891 1 98.69 258 PHE A O 1
ATOM 2079 N N . ALA A 1 259 ? -6.52 17.484 25.109 1 98.62 259 ALA A N 1
ATOM 2080 C CA . ALA A 1 259 ? -6.387 18.828 25.656 1 98.62 259 ALA A CA 1
ATOM 2081 C C . ALA A 1 259 ? -6.633 19.891 24.578 1 98.62 259 ALA A C 1
ATOM 2083 O O . ALA A 1 259 ? -6.258 19.703 23.422 1 98.62 259 ALA A O 1
ATOM 2084 N N . VAL A 1 260 ? -7.293 20.906 24.953 1 98.31 260 VAL A N 1
ATOM 2085 C CA . VAL A 1 260 ? -7.586 22 24.047 1 98.31 260 VAL A CA 1
ATOM 2086 C C . VAL A 1 260 ? -7.125 23.328 24.656 1 98.31 260 VAL A C 1
ATOM 2088 O O . VAL A 1 260 ? -7.496 23.656 25.781 1 98.31 260 VAL A O 1
ATOM 2091 N N . ASN A 1 261 ? -6.328 23.969 23.922 1 98.12 261 ASN A N 1
ATOM 2092 C CA . ASN A 1 261 ? -5.863 25.297 24.297 1 98.12 261 ASN A CA 1
ATOM 2093 C C . ASN A 1 261 ? -5.246 25.312 25.688 1 98.12 261 ASN A C 1
ATOM 2095 O O . ASN A 1 261 ? -5.566 26.188 26.5 1 98.12 261 ASN A O 1
ATOM 2099 N N . GLY A 1 262 ? -4.562 24.344 25.953 1 97.69 262 GLY A N 1
ATOM 2100 C CA . GLY A 1 262 ? -3.742 24.344 27.156 1 97.69 262 GLY A CA 1
ATOM 2101 C C . GLY A 1 262 ? -4.395 23.625 28.312 1 97.69 262 GLY A C 1
ATOM 2102 O O . GLY A 1 262 ? -3.783 23.469 29.375 1 97.69 262 GLY A O 1
ATOM 2103 N N . SER A 1 263 ? -5.594 23.188 28.172 1 97.38 263 SER A N 1
ATOM 2104 C CA . SER A 1 263 ? -6.32 22.578 29.281 1 97.38 263 SER A CA 1
ATOM 2105 C C . SER A 1 263 ? -6.762 21.156 28.938 1 97.38 263 SER A C 1
ATOM 2107 O O . SER A 1 263 ? -7.297 20.922 27.844 1 97.38 263 SER A O 1
ATOM 2109 N N . VAL A 1 264 ? -6.5 20.359 29.938 1 96.94 264 VAL A N 1
ATOM 2110 C CA . VAL A 1 264 ? -6.996 19 29.75 1 96.94 264 VAL A CA 1
ATOM 2111 C C . VAL A 1 264 ? -8.516 19.016 29.625 1 96.94 264 VAL A C 1
ATOM 2113 O O . VAL A 1 264 ? -9.203 19.703 30.391 1 96.94 264 VAL A O 1
ATOM 2116 N N . PHE A 1 265 ? -8.914 18.281 28.656 1 93.75 265 PHE A N 1
ATOM 2117 C CA . PHE A 1 265 ? -10.352 18.234 28.391 1 93.75 265 PHE A CA 1
ATOM 2118 C C . PHE A 1 265 ? -10.953 16.938 28.891 1 93.75 265 PHE A C 1
ATOM 2120 O O . PHE A 1 265 ? -11.75 16.938 29.828 1 93.75 265 PHE A O 1
ATOM 2127 N N . GLU A 1 266 ? -10.711 15.82 28.266 1 96.62 266 GLU A N 1
ATOM 2128 C CA . GLU A 1 266 ? -11.211 14.492 28.609 1 96.62 266 GLU A CA 1
ATOM 2129 C C . GLU A 1 266 ? -10.297 13.398 28.062 1 96.62 266 GLU A C 1
ATOM 2131 O O . GLU A 1 266 ? -9.227 13.695 27.516 1 96.62 266 GLU A O 1
ATOM 2136 N N . SER A 1 267 ? -10.664 12.203 28.359 1 98 267 SER A N 1
ATOM 2137 C CA . SER A 1 267 ? -9.961 11.039 27.828 1 98 267 SER A CA 1
ATOM 2138 C C . SER A 1 267 ? -10.945 10.008 27.281 1 98 267 SER A C 1
ATOM 2140 O O . SER A 1 267 ? -12.164 10.172 27.406 1 98 267 SER A O 1
ATOM 2142 N N . TYR A 1 268 ? -10.445 9.07 26.609 1 98.38 268 TYR A N 1
ATOM 2143 C CA . TYR A 1 268 ? -11.211 7.938 26.109 1 98.38 268 TYR A CA 1
ATOM 2144 C C . TYR A 1 268 ? -10.383 6.656 26.141 1 98.38 268 TYR A C 1
ATOM 2146 O O . TYR A 1 268 ? -9.367 6.539 25.453 1 98.38 268 TYR A O 1
ATOM 2154 N N . ALA A 1 269 ? -10.852 5.727 26.938 1 97.88 269 ALA A N 1
ATOM 2155 C CA . ALA A 1 269 ? -10.109 4.488 27.156 1 97.88 269 ALA A CA 1
ATOM 2156 C C . ALA A 1 269 ? -10.07 3.648 25.875 1 97.88 269 ALA A C 1
ATOM 2158 O O . ALA A 1 269 ? -11.07 3.557 25.156 1 97.88 269 ALA A O 1
ATOM 2159 N N . TYR A 1 270 ? -8.867 3.061 25.641 1 97.31 270 TYR A N 1
ATOM 2160 C CA . TYR A 1 270 ? -8.812 2.098 24.547 1 97.31 270 TYR A CA 1
ATOM 2161 C C . TYR A 1 270 ? -9.797 0.954 24.781 1 97.31 270 TYR A C 1
ATOM 2163 O O . TYR A 1 270 ? -9.906 0.446 25.891 1 97.31 270 TYR A O 1
ATOM 2171 N N . ARG A 1 271 ? -10.406 0.541 23.719 1 95.25 271 ARG A N 1
ATOM 2172 C CA . ARG A 1 271 ? -11.391 -0.522 23.891 1 95.25 271 ARG A CA 1
ATOM 2173 C C . ARG A 1 271 ? -10.852 -1.859 23.391 1 95.25 271 ARG A C 1
ATOM 2175 O O . ARG A 1 271 ? -11.445 -2.908 23.641 1 95.25 271 ARG A O 1
ATOM 2182 N N . ASN A 1 272 ? -9.781 -1.833 22.672 1 90.81 272 ASN A N 1
ATOM 2183 C CA . ASN A 1 272 ? -9.117 -3.043 22.203 1 90.81 272 ASN A CA 1
ATOM 2184 C C . ASN A 1 272 ? -7.668 -3.109 22.656 1 90.81 272 ASN A C 1
ATOM 2186 O O . ASN A 1 272 ? -7.031 -2.076 22.891 1 90.81 272 ASN A O 1
ATOM 2190 N N . ALA A 1 273 ? -7.23 -4.344 22.812 1 88.75 273 ALA A N 1
ATOM 2191 C CA . ALA A 1 273 ? -5.832 -4.543 23.188 1 88.75 273 ALA A CA 1
ATOM 2192 C C . ALA A 1 273 ? -4.902 -4.191 22.031 1 88.75 273 ALA A C 1
ATOM 2194 O O . ALA A 1 273 ? -5.273 -4.336 20.859 1 88.75 273 ALA A O 1
ATOM 2195 N N . ASN A 1 274 ? -3.705 -3.736 22.328 1 91 274 ASN A N 1
ATOM 2196 C CA . ASN A 1 274 ? -2.656 -3.443 21.359 1 91 274 ASN A CA 1
ATOM 2197 C C . ASN A 1 274 ? -3.148 -2.486 20.266 1 91 274 ASN A C 1
ATOM 2199 O O . ASN A 1 274 ? -2.803 -2.643 19.094 1 91 274 ASN A O 1
ATOM 2203 N N . LEU A 1 275 ? -3.938 -1.589 20.703 1 94.5 275 LEU A N 1
ATOM 2204 C CA . LEU A 1 275 ? -4.598 -0.674 19.781 1 94.5 275 LEU A CA 1
ATOM 2205 C C . LEU A 1 275 ? -3.572 0.163 19.016 1 94.5 275 LEU A C 1
ATOM 2207 O O . LEU A 1 275 ? -3.725 0.396 17.812 1 94.5 275 LEU A O 1
ATOM 2211 N N . LEU A 1 276 ? -2.539 0.583 19.703 1 95.38 276 LEU A N 1
ATOM 2212 C CA . LEU A 1 276 ? -1.56 1.487 19.109 1 95.38 276 LEU A CA 1
ATOM 2213 C C . LEU A 1 276 ? -0.829 0.814 17.953 1 95.38 276 LEU A C 1
ATOM 2215 O O . LEU A 1 276 ? -0.305 1.491 17.062 1 95.38 276 LEU A O 1
ATOM 2219 N N . ASN A 1 277 ? -0.873 -0.526 17.906 1 92.25 277 ASN A N 1
ATOM 2220 C CA . ASN A 1 277 ? -0.201 -1.284 16.844 1 92.25 277 ASN A CA 1
ATOM 2221 C C . ASN A 1 277 ? -0.917 -1.144 15.508 1 92.25 277 ASN A C 1
ATOM 2223 O O . ASN A 1 277 ? -0.34 -1.429 14.461 1 92.25 277 ASN A O 1
ATOM 2227 N N . VAL A 1 278 ? -2.133 -0.714 15.57 1 91.12 278 VAL A N 1
ATOM 2228 C CA . VAL A 1 278 ? -2.904 -0.779 14.328 1 91.12 278 VAL A CA 1
ATOM 2229 C C . VAL A 1 278 ? -3.436 0.609 13.984 1 91.12 278 VAL A C 1
ATOM 2231 O O . VAL A 1 278 ? -4.266 0.753 13.078 1 91.12 278 VAL A O 1
ATOM 2234 N N . LEU A 1 279 ? -2.984 1.651 14.688 1 94.44 279 LEU A N 1
ATOM 2235 C CA . LEU A 1 279 ? -3.396 3.016 14.375 1 94.44 279 LEU A CA 1
ATOM 2236 C C . LEU A 1 279 ? -2.418 3.674 13.414 1 94.44 279 LEU A C 1
ATOM 2238 O O . LEU A 1 279 ? -1.205 3.629 13.625 1 94.44 279 LEU A O 1
ATOM 2242 N N . ASN A 1 280 ? -2.84 4.27 12.375 1 88.94 280 ASN A N 1
ATOM 2243 C CA . ASN A 1 280 ? -1.921 4.836 11.391 1 88.94 280 ASN A CA 1
ATOM 2244 C C . ASN A 1 280 ? -2.143 6.336 11.219 1 88.94 280 ASN A C 1
ATOM 2246 O O . ASN A 1 280 ? -1.749 6.914 10.203 1 88.94 280 ASN A O 1
ATOM 2250 N N . GLY A 1 281 ? -2.795 6.953 11.984 1 93.38 281 GLY A N 1
ATOM 2251 C CA . GLY A 1 281 ? -3.105 8.375 11.906 1 93.38 281 GLY A CA 1
ATOM 2252 C C . GLY A 1 281 ? -4.586 8.664 12.031 1 93.38 281 GLY A C 1
ATOM 2253 O O . GLY A 1 281 ? -5.316 7.926 12.695 1 93.38 281 GLY A O 1
ATOM 2254 N N . PHE A 1 282 ? -4.938 9.898 11.531 1 96.88 282 PHE A N 1
ATOM 2255 C CA . PHE A 1 282 ? -6.336 10.258 11.711 1 96.88 282 PHE A CA 1
ATOM 2256 C C . PHE A 1 282 ? -6.91 10.859 10.438 1 96.88 282 PHE A C 1
ATOM 2258 O O . PHE A 1 282 ? -6.164 11.227 9.523 1 96.88 282 PHE A O 1
ATOM 2265 N N . LYS A 1 283 ? -8.211 10.867 10.359 1 96.81 283 LYS A N 1
ATOM 2266 C CA . LYS A 1 283 ? -8.984 11.477 9.281 1 96.81 283 LYS A CA 1
ATOM 2267 C C . LYS A 1 283 ? -10.031 12.445 9.836 1 96.81 283 LYS A C 1
ATOM 2269 O O . LYS A 1 283 ? -10.445 12.32 10.992 1 96.81 283 LYS A O 1
ATOM 2274 N N . VAL A 1 284 ? -10.305 13.367 9.023 1 97.94 284 VAL A N 1
ATOM 2275 C CA . VAL A 1 284 ? -11.312 14.352 9.406 1 97.94 284 VAL A CA 1
ATOM 2276 C C . VAL A 1 284 ? -12.445 14.352 8.391 1 97.94 284 VAL A C 1
ATOM 2278 O O . VAL A 1 284 ? -12.211 14.227 7.184 1 97.94 284 VAL A O 1
ATOM 2281 N N . GLN A 1 285 ? -13.609 14.445 8.844 1 97.19 285 GLN A N 1
ATOM 2282 C CA . GLN A 1 285 ? -14.797 14.57 8 1 97.19 285 GLN A CA 1
ATOM 2283 C C . GLN A 1 285 ? -15.703 15.695 8.492 1 97.19 285 GLN A C 1
ATOM 2285 O O . GLN A 1 285 ? -15.953 15.82 9.695 1 97.19 285 GLN A O 1
ATOM 2290 N N . CYS A 1 286 ? -16.094 16.531 7.637 1 96.94 286 CYS A N 1
ATOM 2291 C CA . CYS A 1 286 ? -17.031 17.594 7.953 1 96.94 286 CYS A CA 1
ATOM 2292 C C . CYS A 1 286 ? -18.391 17.312 7.324 1 96.94 286 CYS A C 1
ATOM 2294 O O . CYS A 1 286 ? -18.484 16.625 6.309 1 96.94 286 CYS A O 1
ATOM 2296 N N . SER A 1 287 ? -19.391 17.906 7.934 1 94.44 287 SER A N 1
ATOM 2297 C CA . SER A 1 287 ? -20.734 17.656 7.414 1 94.44 287 SER A CA 1
ATOM 2298 C C . SER A 1 287 ? -21.625 18.891 7.562 1 94.44 287 SER A C 1
ATOM 2300 O O . SER A 1 287 ? -21.312 19.781 8.352 1 94.44 287 SER A O 1
ATOM 2302 N N . ASN A 1 288 ? -22.609 18.906 6.758 1 95.62 288 ASN A N 1
ATOM 2303 C CA . ASN A 1 288 ? -23.703 19.859 6.828 1 95.62 288 ASN A CA 1
ATOM 2304 C C . ASN A 1 288 ? -23.188 21.297 6.828 1 95.62 288 ASN A C 1
ATOM 2306 O O . ASN A 1 288 ? -23.578 22.109 7.668 1 95.62 288 ASN A O 1
ATOM 2310 N N . GLY A 1 289 ? -22.203 21.609 6.027 1 95.5 289 GLY A N 1
ATOM 2311 C CA . GLY A 1 289 ? -21.75 22.969 5.805 1 95.5 289 GLY A CA 1
ATOM 2312 C C . GLY A 1 289 ? -20.656 23.391 6.773 1 95.5 289 GLY A C 1
ATOM 2313 O O . GLY A 1 289 ? -20.094 24.484 6.637 1 95.5 289 GLY A O 1
ATOM 2314 N N . MET A 1 290 ? -20.438 22.547 7.789 1 96 290 MET A N 1
ATOM 2315 C CA . MET A 1 290 ? -19.297 22.781 8.672 1 96 290 MET A CA 1
ATOM 2316 C C . MET A 1 290 ? -17.984 22.531 7.93 1 96 290 MET A C 1
ATOM 2318 O O . MET A 1 290 ? -17.875 21.594 7.141 1 96 290 MET A O 1
ATOM 2322 N N . GLN A 1 291 ? -17.031 23.469 8.164 1 95.44 291 GLN A N 1
ATOM 2323 C CA . GLN A 1 291 ? -15.695 23.312 7.621 1 95.44 291 GLN A CA 1
ATOM 2324 C C . GLN A 1 291 ? -14.641 23.406 8.727 1 95.44 291 GLN A C 1
ATOM 2326 O O . GLN A 1 291 ? -14.883 24 9.781 1 95.44 291 GLN A O 1
ATOM 2331 N N . LEU A 1 292 ? -13.57 22.734 8.516 1 97.44 292 LEU A N 1
ATOM 2332 C CA . LEU A 1 292 ? -12.438 22.766 9.445 1 97.44 292 LEU A CA 1
ATOM 2333 C C . LEU A 1 292 ? -11.133 23.031 8.695 1 97.44 292 LEU A C 1
ATOM 2335 O O . LEU A 1 292 ? -10.656 22.188 7.949 1 97.44 292 LEU A O 1
ATOM 2339 N N . GLU A 1 293 ? -10.594 24.219 8.883 1 97.12 293 GLU A N 1
ATOM 2340 C CA . GLU A 1 293 ? -9.297 24.547 8.305 1 97.12 293 GLU A CA 1
ATOM 2341 C C . GLU A 1 293 ? -8.156 24.094 9.211 1 97.12 293 GLU A C 1
ATOM 2343 O O . GLU A 1 293 ? -7.988 24.609 10.32 1 97.12 293 GLU A O 1
ATOM 2348 N N . ILE A 1 294 ? -7.41 23.109 8.773 1 98.06 294 ILE A N 1
ATOM 2349 C CA . ILE A 1 294 ? -6.281 22.594 9.547 1 98.06 294 ILE A CA 1
ATOM 2350 C C . ILE A 1 294 ? -4.984 23.203 9.023 1 98.06 294 ILE A C 1
ATOM 2352 O O . ILE A 1 294 ? -4.629 23.016 7.855 1 98.06 294 ILE A O 1
ATOM 2356 N N . THR A 1 295 ? -4.262 23.859 9.93 1 97.44 295 THR A N 1
ATOM 2357 C CA . THR A 1 295 ? -3.086 24.609 9.477 1 97.44 295 THR A CA 1
ATOM 2358 C C . THR A 1 295 ? -1.809 23.984 10.031 1 97.44 295 THR A C 1
ATOM 2360 O O . THR A 1 295 ? -0.704 24.344 9.617 1 97.44 295 THR A O 1
ATOM 2363 N N . ASN A 1 296 ? -2.02 23.078 10.953 1 97.44 296 ASN A N 1
ATOM 2364 C CA . ASN A 1 296 ? -0.853 22.453 11.562 1 97.44 296 ASN A CA 1
ATOM 2365 C C . ASN A 1 296 ? -1.19 21.078 12.125 1 97.44 296 ASN A C 1
ATOM 2367 O O . ASN A 1 296 ? -2.256 20.875 12.711 1 97.44 296 ASN A O 1
ATOM 2371 N N . VAL A 1 297 ? -0.321 20.125 11.891 1 98.69 297 VAL A N 1
ATOM 2372 C CA . VAL A 1 297 ? -0.304 18.844 12.594 1 98.69 297 VAL A CA 1
ATOM 2373 C C . VAL A 1 297 ? 1.126 18.5 13 1 98.69 297 VAL A C 1
ATOM 2375 O O . VAL A 1 297 ? 1.981 18.266 12.148 1 98.69 297 VAL A O 1
ATOM 2378 N N . ASP A 1 298 ? 1.355 18.453 14.297 1 98.56 298 ASP A N 1
ATOM 2379 C CA . ASP A 1 298 ? 2.674 18.094 14.812 1 98.56 298 ASP A CA 1
ATOM 2380 C C . ASP A 1 298 ? 2.639 16.75 15.531 1 98.56 298 ASP A C 1
ATOM 2382 O O . ASP A 1 298 ? 1.755 16.516 16.359 1 98.56 298 ASP A O 1
ATOM 2386 N N . HIS A 1 299 ? 3.592 15.953 15.211 1 98.31 299 HIS A N 1
ATOM 2387 C CA . HIS A 1 299 ? 3.832 14.742 15.984 1 98.31 299 HIS A CA 1
ATOM 2388 C C . HIS A 1 299 ? 5 14.922 16.938 1 98.31 299 HIS A C 1
ATOM 2390 O O . HIS A 1 299 ? 6.043 15.461 16.562 1 98.31 299 HIS A O 1
ATOM 2396 N N . MET A 1 300 ? 4.734 14.508 18.141 1 96.19 300 MET A N 1
ATOM 2397 C CA . MET A 1 300 ? 5.762 14.633 19.172 1 96.19 300 MET A CA 1
ATOM 2398 C C . MET A 1 300 ? 5.777 13.398 20.062 1 96.19 300 MET A C 1
ATOM 2400 O O . MET A 1 300 ? 4.727 12.844 20.391 1 96.19 300 MET A O 1
ATOM 2404 N N . ASN A 1 301 ? 7 13 20.422 1 95.5 301 ASN A N 1
ATOM 2405 C CA . ASN A 1 301 ? 7.168 11.953 21.422 1 95.5 301 ASN A CA 1
ATOM 2406 C C . ASN A 1 301 ? 7.668 12.523 22.75 1 95.5 301 ASN A C 1
ATOM 2408 O O . ASN A 1 301 ? 8.789 13.031 22.828 1 95.5 301 ASN A O 1
ATOM 2412 N N . MET A 1 302 ? 6.922 12.344 23.734 1 96 302 MET A N 1
ATOM 2413 C CA . MET A 1 302 ? 7.258 12.938 25.031 1 96 302 MET A CA 1
ATOM 2414 C C . MET A 1 302 ? 8.25 12.062 25.797 1 96 302 MET A C 1
ATOM 2416 O O . MET A 1 302 ? 8.875 12.508 26.75 1 96 302 MET A O 1
ATOM 2420 N N . GLY A 1 303 ? 8.344 10.828 25.438 1 94.19 303 GLY A N 1
ATOM 2421 C CA . GLY A 1 303 ? 9.25 9.906 26.109 1 94.19 303 GLY A CA 1
ATOM 2422 C C . GLY A 1 303 ? 8.672 9.328 27.391 1 94.19 303 GLY A C 1
ATOM 2423 O O . GLY A 1 303 ? 9.32 8.523 28.062 1 94.19 303 GLY A O 1
ATOM 2424 N N . VAL A 1 304 ? 7.547 9.82 27.828 1 96.44 304 VAL A N 1
ATOM 2425 C CA . VAL A 1 304 ? 6.855 9.297 29 1 96.44 304 VAL A CA 1
ATOM 2426 C C . VAL A 1 304 ? 5.535 8.656 28.562 1 96.44 304 VAL A C 1
ATOM 2428 O O . VAL A 1 304 ? 4.66 9.336 28.016 1 96.44 304 VAL A O 1
ATOM 2431 N N . PRO A 1 305 ? 5.312 7.488 28.938 1 96.81 305 PRO A N 1
ATOM 2432 C CA . PRO A 1 305 ? 4.184 6.723 28.391 1 96.81 305 PRO A CA 1
ATOM 2433 C C . PRO A 1 305 ? 2.83 7.293 28.812 1 96.81 305 PRO A C 1
ATOM 2435 O O . PRO A 1 305 ? 1.833 7.098 28.109 1 96.81 305 PRO A O 1
ATOM 2438 N N . ASP A 1 306 ? 2.754 7.988 29.953 1 96.81 306 ASP A N 1
ATOM 2439 C CA . ASP A 1 306 ? 1.47 8.5 30.422 1 96.81 306 ASP A CA 1
ATOM 2440 C C . ASP A 1 306 ? 1.209 9.906 29.891 1 96.81 306 ASP A C 1
ATOM 2442 O O . ASP A 1 306 ? 0.147 10.477 30.141 1 96.81 306 ASP A O 1
ATOM 2446 N N . CYS A 1 307 ? 2.127 10.508 29.203 1 97.81 307 CYS A N 1
ATOM 2447 C CA . CYS A 1 307 ? 2.043 11.828 28.578 1 97.81 307 CYS A CA 1
ATOM 2448 C C . CYS A 1 307 ? 1.725 12.898 29.609 1 97.81 307 CYS A C 1
ATOM 2450 O O . CYS A 1 307 ? 0.883 13.766 29.375 1 97.81 307 CYS A O 1
ATOM 2452 N N . GLU A 1 308 ? 2.348 12.773 30.719 1 97.31 308 GLU A N 1
ATOM 2453 C CA . GLU A 1 308 ? 2.139 13.797 31.75 1 97.31 308 GLU A CA 1
ATOM 2454 C C . GLU A 1 308 ? 2.537 15.18 31.234 1 97.31 308 GLU A C 1
ATOM 2456 O O . GLU A 1 308 ? 3.646 15.359 30.719 1 97.31 308 GLU A O 1
ATOM 2461 N N . GLY A 1 309 ? 1.597 16.109 31.312 1 97.25 309 GLY A N 1
ATOM 2462 C CA . GLY A 1 309 ? 1.876 17.484 30.922 1 97.25 309 GLY A CA 1
ATOM 2463 C C . GLY A 1 309 ? 1.627 17.75 29.453 1 97.25 309 GLY A C 1
ATOM 2464 O O . GLY A 1 309 ? 1.965 18.828 28.953 1 97.25 309 GLY A O 1
ATOM 2465 N N . PHE A 1 310 ? 1.029 16.828 28.766 1 98 310 PHE A N 1
ATOM 2466 C CA . PHE A 1 310 ? 0.86 16.922 27.328 1 98 310 PHE A CA 1
ATOM 2467 C C . PHE A 1 310 ? 0.016 18.141 26.953 1 98 310 PHE A C 1
ATOM 2469 O O . PHE A 1 310 ? 0.103 18.641 25.844 1 98 310 PHE A O 1
ATOM 2476 N N . GLU A 1 311 ? -0.837 18.609 27.859 1 98 311 GLU A N 1
ATOM 2477 C CA . GLU A 1 311 ? -1.778 19.688 27.562 1 98 311 GLU A CA 1
ATOM 2478 C C . GLU A 1 311 ? -1.046 20.984 27.25 1 98 311 GLU A C 1
ATOM 2480 O O . GLU A 1 311 ? -1.563 21.828 26.5 1 98 311 GLU A O 1
ATOM 2485 N N . SER A 1 312 ? 0.095 21.094 27.703 1 97.38 312 SER A N 1
ATOM 2486 C CA . SER A 1 312 ? 0.858 22.312 27.453 1 97.38 312 SER A CA 1
ATOM 2487 C C . SER A 1 312 ? 1.117 22.516 25.969 1 97.38 312 SER A C 1
ATOM 2489 O O . SER A 1 312 ? 1.216 23.641 25.484 1 97.38 312 SER A O 1
ATOM 2491 N N . TYR A 1 313 ? 1.193 21.438 25.25 1 96.69 313 TYR A N 1
ATOM 2492 C CA . TYR A 1 313 ? 1.493 21.516 23.812 1 96.69 313 TYR A CA 1
ATOM 2493 C C . TYR A 1 313 ? 0.302 22.047 23.031 1 96.69 313 TYR A C 1
ATOM 2495 O O . TYR A 1 313 ? 0.443 22.453 21.875 1 96.69 313 TYR A O 1
ATOM 2503 N N . SER A 1 314 ? -0.85 22.062 23.641 1 97.75 314 SER A N 1
ATOM 2504 C CA . SER A 1 314 ? -2.029 22.609 22.969 1 97.75 314 SER A CA 1
ATOM 2505 C C . SER A 1 314 ? -2.207 24.094 23.266 1 97.75 314 SER A C 1
ATOM 2507 O O . SER A 1 314 ? -3.143 24.719 22.766 1 97.75 314 SER A O 1
ATOM 2509 N N . HIS A 1 315 ? -1.352 24.625 24.094 1 97.44 315 HIS A N 1
ATOM 2510 C CA . HIS A 1 315 ? -1.456 26.047 24.359 1 97.44 315 HIS A CA 1
ATOM 2511 C C . HIS A 1 315 ? -1.2 26.875 23.109 1 97.44 315 HIS A C 1
ATOM 2513 O O . HIS A 1 315 ? -0.227 26.641 22.391 1 97.44 315 HIS A O 1
ATOM 2519 N N . PRO A 1 316 ? -2.025 27.875 22.844 1 94.69 316 PRO A N 1
ATOM 2520 C CA . PRO A 1 316 ? -1.937 28.641 21.594 1 94.69 316 PRO A CA 1
ATOM 2521 C C . PRO A 1 316 ? -0.571 29.297 21.391 1 94.69 316 PRO A C 1
ATOM 2523 O O . PRO A 1 316 ? -0.144 29.516 20.25 1 94.69 316 PRO A O 1
ATOM 2526 N N . GLU A 1 317 ? 0.164 29.531 22.438 1 93.56 317 GLU A N 1
ATOM 2527 C CA . GLU A 1 317 ? 1.42 30.281 22.344 1 93.56 317 GLU A CA 1
ATOM 2528 C C . GLU A 1 317 ? 2.611 29.328 22.25 1 93.56 317 GLU A C 1
ATOM 2530 O O . GLU A 1 317 ? 3.744 29.766 22.031 1 93.56 317 GLU A O 1
ATOM 2535 N N . VAL A 1 318 ? 2.357 28.062 22.406 1 93.06 318 VAL A N 1
ATOM 2536 C CA . VAL A 1 318 ? 3.449 27.094 22.391 1 93.06 318 VAL A CA 1
ATOM 2537 C C . VAL A 1 318 ? 3.697 26.609 20.953 1 93.06 318 VAL A C 1
ATOM 2539 O O . VAL A 1 318 ? 2.768 26.188 20.266 1 93.06 318 VAL A O 1
ATOM 2542 N N . GLU A 1 319 ? 4.941 26.781 20.562 1 88.75 319 GLU A N 1
ATOM 2543 C CA . GLU A 1 319 ? 5.355 26.266 19.266 1 88.75 319 GLU A CA 1
ATOM 2544 C C . GLU A 1 319 ? 6.109 24.953 19.406 1 88.75 319 GLU A C 1
ATOM 2546 O O . GLU A 1 319 ? 6.922 24.797 20.328 1 88.75 319 GLU A O 1
ATOM 2551 N N . ILE A 1 320 ? 5.781 24 18.547 1 88.38 320 ILE A N 1
ATOM 2552 C CA . ILE A 1 320 ? 6.453 22.703 18.578 1 88.38 320 ILE A CA 1
ATOM 2553 C C . ILE A 1 320 ? 7.555 22.656 17.516 1 88.38 320 ILE A C 1
ATOM 2555 O O . ILE A 1 320 ? 7.281 22.781 16.328 1 88.38 320 ILE A O 1
ATOM 2559 N N . PHE A 1 321 ? 8.82 22.531 17.969 1 82.31 321 PHE A N 1
ATOM 2560 C CA . PHE A 1 321 ? 9.938 22.547 17.031 1 82.31 321 PHE A CA 1
ATOM 2561 C C . PHE A 1 321 ? 10.438 21.125 16.766 1 82.31 321 PHE A C 1
ATOM 2563 O O . PHE A 1 321 ? 10.336 20.25 17.625 1 82.31 321 PHE A O 1
ATOM 2570 N N . MET B 1 1 ? 5.129 -33.125 0.849 1 77.31 1 MET B N 1
ATOM 2571 C CA . MET B 1 1 ? 5.535 -33.125 -0.554 1 77.31 1 MET B CA 1
ATOM 2572 C C . MET B 1 1 ? 6.145 -31.797 -0.961 1 77.31 1 MET B C 1
ATOM 2574 O O . MET B 1 1 ? 5.66 -30.75 -0.553 1 77.31 1 MET B O 1
ATOM 2578 N N . LEU B 1 2 ? 7.227 -31.969 -1.728 1 89.81 2 LEU B N 1
ATOM 2579 C CA . LEU B 1 2 ? 7.926 -30.781 -2.223 1 89.81 2 LEU B CA 1
ATOM 2580 C C . LEU B 1 2 ? 7.141 -30.125 -3.348 1 89.81 2 LEU B C 1
ATOM 2582 O O . LEU B 1 2 ? 6.473 -30.797 -4.133 1 89.81 2 LEU B O 1
ATOM 2586 N N . THR B 1 3 ? 7.047 -28.812 -3.303 1 95.5 3 THR B N 1
ATOM 2587 C CA . THR B 1 3 ? 6.422 -28.078 -4.391 1 95.5 3 THR B CA 1
ATOM 2588 C C . THR B 1 3 ? 7.383 -27.031 -4.957 1 95.5 3 THR B C 1
ATOM 2590 O O . THR B 1 3 ? 8.508 -26.891 -4.48 1 95.5 3 THR B O 1
ATOM 2593 N N . GLN B 1 4 ? 7.059 -26.484 -6.086 1 97.44 4 GLN B N 1
ATOM 2594 C CA . GLN B 1 4 ? 7.789 -25.391 -6.73 1 97.44 4 GLN B CA 1
ATOM 2595 C C . GLN B 1 4 ? 6.836 -24.422 -7.414 1 97.44 4 GLN B C 1
ATOM 2597 O O . GLN B 1 4 ? 5.648 -24.719 -7.578 1 97.44 4 GLN B O 1
ATOM 2602 N N . PHE B 1 5 ? 7.324 -23.297 -7.754 1 98.31 5 PHE B N 1
ATOM 2603 C CA . PHE B 1 5 ? 6.543 -22.297 -8.453 1 98.31 5 PHE B CA 1
ATOM 2604 C C . PHE B 1 5 ? 7.355 -21.656 -9.578 1 98.31 5 PHE B C 1
ATOM 2606 O O . PHE B 1 5 ? 8.539 -21.375 -9.406 1 98.31 5 PHE B O 1
ATOM 2613 N N . LEU B 1 6 ? 6.766 -21.562 -10.695 1 98 6 LEU B N 1
ATOM 2614 C CA . LEU B 1 6 ? 7.316 -20.891 -11.859 1 98 6 LEU B CA 1
ATOM 2615 C C . LEU B 1 6 ? 6.25 -20.047 -12.555 1 98 6 LEU B C 1
ATOM 2617 O O . LEU B 1 6 ? 5.246 -20.578 -13.031 1 98 6 LEU B O 1
ATOM 2621 N N . GLY B 1 7 ? 6.441 -18.688 -12.562 1 98.31 7 GLY B N 1
ATOM 2622 C CA . GLY B 1 7 ? 5.371 -17.875 -13.117 1 98.31 7 GLY B CA 1
ATOM 2623 C C . GLY B 1 7 ? 5.875 -16.625 -13.828 1 98.31 7 GLY B C 1
ATOM 2624 O O . GLY B 1 7 ? 6.82 -15.984 -13.359 1 98.31 7 GLY B O 1
ATOM 2625 N N . ASN B 1 8 ? 5.254 -16.25 -15.031 1 98.44 8 ASN B N 1
ATOM 2626 C CA . ASN B 1 8 ? 5.562 -15.031 -15.758 1 98.44 8 ASN B CA 1
ATOM 2627 C C . ASN B 1 8 ? 4.828 -13.828 -15.172 1 98.44 8 ASN B C 1
ATOM 2629 O O . ASN B 1 8 ? 3.641 -13.922 -14.844 1 98.44 8 ASN B O 1
ATOM 2633 N N . LEU B 1 9 ? 5.582 -12.781 -15.148 1 98.25 9 LEU B N 1
ATOM 2634 C CA . LEU B 1 9 ? 5.02 -11.555 -14.602 1 98.25 9 LEU B CA 1
ATOM 2635 C C . LEU B 1 9 ? 4.051 -10.914 -15.594 1 98.25 9 LEU B C 1
ATOM 2637 O O . LEU B 1 9 ? 4.121 -11.18 -16.797 1 98.25 9 LEU B O 1
ATOM 2641 N N . SER B 1 10 ? 3.178 -10.047 -15.062 1 97.56 10 SER B N 1
ATOM 2642 C CA . SER B 1 10 ? 2.158 -9.406 -15.883 1 97.56 10 SER B CA 1
ATOM 2643 C C . SER B 1 10 ? 2.723 -8.188 -16.625 1 97.56 10 SER B C 1
ATOM 2645 O O . SER B 1 10 ? 2.143 -7.73 -17.609 1 97.56 10 SER B O 1
ATOM 2647 N N . CYS B 1 11 ? 3.814 -7.621 -16.125 1 96.62 11 CYS B N 1
ATOM 2648 C CA . CYS B 1 11 ? 4.41 -6.422 -16.703 1 96.62 11 CYS B CA 1
ATOM 2649 C C . CYS B 1 11 ? 5.879 -6.301 -16.312 1 96.62 11 CYS B C 1
ATOM 2651 O O . CYS B 1 11 ? 6.352 -7.016 -15.43 1 96.62 11 CYS B O 1
ATOM 2653 N N . PRO B 1 12 ? 6.59 -5.449 -17.016 1 96.81 12 PRO B N 1
ATOM 2654 C CA . PRO B 1 12 ? 7.98 -5.211 -16.609 1 96.81 12 PRO B CA 1
ATOM 2655 C C . PRO B 1 12 ? 8.109 -4.637 -15.203 1 96.81 12 PRO B C 1
ATOM 2657 O O . PRO B 1 12 ? 7.199 -3.945 -14.734 1 96.81 12 PRO B O 1
ATOM 2660 N N . VAL B 1 13 ? 9.258 -4.953 -14.625 1 98.25 13 VAL B N 1
ATOM 2661 C CA . VAL B 1 13 ? 9.523 -4.52 -13.258 1 98.25 13 VAL B CA 1
ATOM 2662 C C . VAL B 1 13 ? 9.977 -3.059 -13.266 1 98.25 13 VAL B C 1
ATOM 2664 O O . VAL B 1 13 ? 10.812 -2.664 -14.07 1 98.25 13 VAL B O 1
ATOM 2667 N N . GLU B 1 14 ? 9.43 -2.244 -12.359 1 96.94 14 GLU B N 1
ATOM 2668 C CA . GLU B 1 14 ? 9.734 -0.817 -12.289 1 96.94 14 GLU B CA 1
ATOM 2669 C C . GLU B 1 14 ? 10.023 -0.383 -10.859 1 96.94 14 GLU B C 1
ATOM 2671 O O . GLU B 1 14 ? 9.609 -1.048 -9.906 1 96.94 14 GLU B O 1
ATOM 2676 N N . VAL B 1 15 ? 10.727 0.759 -10.766 1 96.88 15 VAL B N 1
ATOM 2677 C CA . VAL B 1 15 ? 11.008 1.358 -9.461 1 96.88 15 VAL B CA 1
ATOM 2678 C C . VAL B 1 15 ? 9.703 1.608 -8.719 1 96.88 15 VAL B C 1
ATOM 2680 O O . VAL B 1 15 ? 8.727 2.072 -9.305 1 96.88 15 VAL B O 1
ATOM 2683 N N . GLY B 1 16 ? 9.711 1.306 -7.434 1 97.81 16 GLY B N 1
ATOM 2684 C CA . GLY B 1 16 ? 8.539 1.563 -6.621 1 97.81 16 GLY B CA 1
ATOM 2685 C C . GLY B 1 16 ? 7.582 0.385 -6.562 1 97.81 16 GLY B C 1
ATOM 2686 O O . GLY B 1 16 ? 6.559 0.441 -5.875 1 97.81 16 GLY B O 1
ATOM 2687 N N . GLN B 1 17 ? 7.91 -0.648 -7.285 1 98.12 17 GLN B N 1
ATOM 2688 C CA . GLN B 1 17 ? 7.125 -1.875 -7.184 1 98.12 17 GLN B CA 1
ATOM 2689 C C . GLN B 1 17 ? 7.664 -2.781 -6.078 1 98.12 17 GLN B C 1
ATOM 2691 O O . GLN B 1 17 ? 8.812 -2.631 -5.648 1 98.12 17 GLN B O 1
ATOM 2696 N N . VAL B 1 18 ? 6.785 -3.648 -5.562 1 98.25 18 VAL B N 1
ATOM 2697 C CA . VAL B 1 18 ? 7.129 -4.508 -4.434 1 98.25 18 VAL B CA 1
ATOM 2698 C C . VAL B 1 18 ? 6.68 -5.938 -4.719 1 98.25 18 VAL B C 1
ATOM 2700 O O . VAL B 1 18 ? 5.531 -6.168 -5.109 1 98.25 18 VAL B O 1
ATOM 2703 N N . PHE B 1 19 ? 7.551 -6.852 -4.543 1 98.62 19 PHE B N 1
ATOM 2704 C CA . PHE B 1 19 ? 7.188 -8.266 -4.562 1 98.62 19 PHE B CA 1
ATOM 2705 C C . PHE B 1 19 ? 6.941 -8.781 -3.15 1 98.62 19 PHE B C 1
ATOM 2707 O O . PHE B 1 19 ? 7.68 -8.438 -2.223 1 98.62 19 PHE B O 1
ATOM 2714 N N . VAL B 1 20 ? 5.941 -9.508 -2.982 1 97.81 20 VAL B N 1
ATOM 2715 C CA . VAL B 1 20 ? 5.66 -10.18 -1.718 1 97.81 20 VAL B CA 1
ATOM 2716 C C . VAL B 1 20 ? 5.555 -11.688 -1.947 1 97.81 20 VAL B C 1
ATOM 2718 O O . VAL B 1 20 ? 4.664 -12.156 -2.66 1 97.81 20 VAL B O 1
ATOM 2721 N N . ILE B 1 21 ? 6.441 -12.391 -1.364 1 98.25 21 ILE B N 1
ATOM 2722 C CA . ILE B 1 21 ? 6.512 -13.836 -1.565 1 98.25 21 ILE B CA 1
ATOM 2723 C C . ILE B 1 21 ? 6.414 -14.547 -0.219 1 98.25 21 ILE B C 1
ATOM 2725 O O . ILE B 1 21 ? 7.188 -14.266 0.7 1 98.25 21 ILE B O 1
ATOM 2729 N N . GLY B 1 22 ? 5.43 -15.383 -0.039 1 97.12 22 GLY B N 1
ATOM 2730 C CA . GLY B 1 22 ? 5.242 -16.203 1.15 1 97.12 22 GLY B CA 1
ATOM 2731 C C . GLY B 1 22 ? 5.359 -17.688 0.877 1 97.12 22 GLY B C 1
ATOM 2732 O O . GLY B 1 22 ? 4.719 -18.203 -0.04 1 97.12 22 GLY B O 1
ATOM 2733 N N . ALA B 1 23 ? 6.125 -18.359 1.65 1 97.5 23 ALA B N 1
ATOM 2734 C CA . ALA B 1 23 ? 6.34 -19.781 1.451 1 97.5 23 ALA B CA 1
ATOM 2735 C C . ALA B 1 23 ? 6.672 -20.484 2.77 1 97.5 23 ALA B C 1
ATOM 2737 O O . ALA B 1 23 ? 7.039 -19.828 3.748 1 97.5 23 ALA B O 1
ATOM 2738 N N . ARG B 1 24 ? 6.543 -21.75 2.779 1 97.31 24 ARG B N 1
ATOM 2739 C CA . ARG B 1 24 ? 6.895 -22.609 3.908 1 97.31 24 ARG B CA 1
ATOM 2740 C C . ARG B 1 24 ? 7.902 -23.672 3.496 1 97.31 24 ARG B C 1
ATOM 2742 O O . ARG B 1 24 ? 7.57 -24.594 2.742 1 97.31 24 ARG B O 1
ATOM 2749 N N . PRO B 1 25 ? 9.102 -23.578 4.023 1 98.12 25 PRO B N 1
ATOM 2750 C CA . PRO B 1 25 ? 10.031 -24.688 3.803 1 98.12 25 PRO B CA 1
ATOM 2751 C C . PRO B 1 25 ? 9.586 -25.984 4.504 1 98.12 25 PRO B C 1
ATOM 2753 O O . PRO B 1 25 ? 8.812 -25.922 5.457 1 98.12 25 PRO B O 1
ATOM 2756 N N . ILE B 1 26 ? 10.141 -27.078 4.004 1 97.69 26 ILE B N 1
ATOM 2757 C CA . ILE B 1 26 ? 9.906 -28.312 4.738 1 97.69 26 ILE B CA 1
ATOM 2758 C C . ILE B 1 26 ? 10.672 -28.281 6.059 1 97.69 26 ILE B C 1
ATOM 2760 O O . ILE B 1 26 ? 11.562 -27.453 6.246 1 97.69 26 ILE B O 1
ATOM 2764 N N . ASP B 1 27 ? 10.43 -29.156 7.02 1 96.88 27 ASP B N 1
ATOM 2765 C CA . ASP B 1 27 ? 10.977 -29.156 8.375 1 96.88 27 ASP B CA 1
ATOM 2766 C C . ASP B 1 27 ? 12.492 -29.344 8.352 1 96.88 27 ASP B C 1
ATOM 2768 O O . ASP B 1 27 ? 13.211 -28.75 9.156 1 96.88 27 ASP B O 1
ATOM 2772 N N . ASP B 1 28 ? 13.016 -30.125 7.477 1 96.5 28 ASP B N 1
ATOM 2773 C CA . ASP B 1 28 ? 14.445 -30.391 7.398 1 96.5 28 ASP B CA 1
ATOM 2774 C C . ASP B 1 28 ? 15.047 -29.781 6.137 1 96.5 28 ASP B C 1
ATOM 2776 O O . ASP B 1 28 ? 15.891 -30.406 5.48 1 96.5 28 ASP B O 1
ATOM 2780 N N . ALA B 1 29 ? 14.539 -28.578 5.84 1 97.69 29 ALA B N 1
ATOM 2781 C CA . ALA B 1 29 ? 14.945 -27.938 4.598 1 97.69 29 ALA B CA 1
ATOM 2782 C C . ALA B 1 29 ? 16.453 -27.656 4.59 1 97.69 29 ALA B C 1
ATOM 2784 O O . ALA B 1 29 ? 17.016 -27.25 5.605 1 97.69 29 ALA B O 1
ATOM 2785 N N . ASP B 1 30 ? 17.062 -27.969 3.479 1 97.62 30 ASP B N 1
ATOM 2786 C CA . ASP B 1 30 ? 18.453 -27.562 3.25 1 97.62 30 ASP B CA 1
ATOM 2787 C C . ASP B 1 30 ? 18.516 -26.141 2.686 1 97.62 30 ASP B C 1
ATOM 2789 O O . ASP B 1 30 ? 19.297 -25.312 3.174 1 97.62 30 ASP B O 1
ATOM 2793 N N . ARG B 1 31 ? 17.688 -25.953 1.667 1 97.88 31 ARG B N 1
ATOM 2794 C CA . ARG B 1 31 ? 17.734 -24.609 1.082 1 97.88 31 ARG B CA 1
ATOM 2795 C C . ARG B 1 31 ? 16.422 -24.281 0.379 1 97.88 31 ARG B C 1
ATOM 2797 O O . ARG B 1 31 ? 15.688 -25.172 -0.034 1 97.88 31 ARG B O 1
ATOM 2804 N N . VAL B 1 32 ? 16.094 -23.016 0.248 1 98.44 32 VAL B N 1
ATOM 2805 C CA . VAL B 1 32 ? 15.016 -22.453 -0.551 1 98.44 32 VAL B CA 1
ATOM 2806 C C . VAL B 1 32 ? 15.57 -21.375 -1.472 1 98.44 32 VAL B C 1
ATOM 2808 O O . VAL B 1 32 ? 16.328 -20.5 -1.033 1 98.44 32 VAL B O 1
ATOM 2811 N N . ASN B 1 33 ? 15.227 -21.5 -2.732 1 98.75 33 ASN B N 1
ATOM 2812 C CA . ASN B 1 33 ? 15.68 -20.5 -3.701 1 98.75 33 ASN B CA 1
ATOM 2813 C C . ASN B 1 33 ? 14.523 -19.672 -4.238 1 98.75 33 ASN B C 1
ATOM 2815 O O . ASN B 1 33 ? 13.477 -20.203 -4.586 1 98.75 33 ASN B O 1
ATOM 2819 N N . ILE B 1 34 ? 14.695 -18.406 -4.266 1 98.88 34 ILE B N 1
ATOM 2820 C CA . ILE B 1 34 ? 13.828 -17.453 -4.941 1 98.88 34 ILE B CA 1
ATOM 2821 C C . ILE B 1 34 ? 14.602 -16.75 -6.051 1 98.88 34 ILE B C 1
ATOM 2823 O O . ILE B 1 34 ? 15.641 -16.125 -5.797 1 98.88 34 ILE B O 1
ATOM 2827 N N . ASN B 1 35 ? 14.078 -16.844 -7.258 1 98.81 35 ASN B N 1
ATOM 2828 C CA . ASN B 1 35 ? 14.82 -16.375 -8.414 1 98.81 35 ASN B CA 1
ATOM 2829 C C . ASN B 1 35 ? 13.977 -15.422 -9.266 1 98.81 35 ASN B C 1
ATOM 2831 O O . ASN B 1 35 ? 12.82 -15.711 -9.562 1 98.81 35 ASN B O 1
ATOM 2835 N N . PHE B 1 36 ? 14.555 -14.297 -9.594 1 98.88 36 PHE B N 1
ATOM 2836 C CA . PHE B 1 36 ? 14.031 -13.391 -10.602 1 98.88 36 PHE B CA 1
ATOM 2837 C C . PHE B 1 36 ? 14.742 -13.594 -11.938 1 98.88 36 PHE B C 1
ATOM 2839 O O . PHE B 1 36 ? 15.883 -13.172 -12.109 1 98.88 36 PHE B O 1
ATOM 2846 N N . LEU B 1 37 ? 14.023 -14.172 -12.883 1 98.69 37 LEU B N 1
ATOM 2847 C CA . LEU B 1 37 ? 14.656 -14.695 -14.086 1 98.69 37 LEU B CA 1
ATOM 2848 C C . LEU B 1 37 ? 14.234 -13.898 -15.312 1 98.69 37 LEU B C 1
ATOM 2850 O O . LEU B 1 37 ? 13.18 -13.266 -15.312 1 98.69 37 LEU B O 1
ATOM 2854 N N . SER B 1 38 ? 15.078 -14.023 -16.359 1 98.06 38 SER B N 1
ATOM 2855 C CA . SER B 1 38 ? 14.742 -13.398 -17.641 1 98.06 38 SER B CA 1
ATOM 2856 C C . SER B 1 38 ? 13.773 -14.266 -18.438 1 98.06 38 SER B C 1
ATOM 2858 O O . SER B 1 38 ? 13.203 -13.812 -19.438 1 98.06 38 SER B O 1
ATOM 2860 N N . GLY B 1 39 ? 13.539 -15.461 -18.062 1 97.38 39 GLY B N 1
ATOM 2861 C CA . GLY B 1 39 ? 12.625 -16.391 -18.703 1 97.38 39 GLY B CA 1
ATOM 2862 C C . GLY B 1 39 ? 12.609 -17.766 -18.047 1 97.38 39 GLY B C 1
ATOM 2863 O O . GLY B 1 39 ? 13.242 -17.953 -17 1 97.38 39 GLY B O 1
ATOM 2864 N N . LYS B 1 40 ? 11.945 -18.688 -18.609 1 96.38 40 LYS B N 1
ATOM 2865 C CA . LYS B 1 40 ? 11.766 -20.016 -18 1 96.38 40 LYS B CA 1
ATOM 2866 C C . LYS B 1 40 ? 12.836 -20.984 -18.469 1 96.38 40 LYS B C 1
ATOM 2868 O O . LYS B 1 40 ? 12.992 -22.062 -17.891 1 96.38 40 LYS B O 1
ATOM 2873 N N . SER B 1 41 ? 13.57 -20.594 -19.406 1 94.06 41 SER B N 1
ATOM 2874 C CA . SER B 1 41 ? 14.586 -21.5 -19.938 1 94.06 41 SER B CA 1
ATOM 2875 C C . SER B 1 41 ? 15.711 -21.734 -18.938 1 94.06 41 SER B C 1
ATOM 2877 O O . SER B 1 41 ? 15.961 -20.906 -18.062 1 94.06 41 SER B O 1
ATOM 2879 N N . ASP B 1 42 ? 16.375 -22.812 -19.078 1 90.5 42 ASP B N 1
ATOM 2880 C CA . ASP B 1 42 ? 17.484 -23.156 -18.188 1 90.5 42 ASP B CA 1
ATOM 2881 C C . ASP B 1 42 ? 18.641 -22.188 -18.359 1 90.5 42 ASP B C 1
ATOM 2883 O O . ASP B 1 42 ? 19.453 -22 -17.453 1 90.5 42 ASP B O 1
ATOM 2887 N N . ASP B 1 43 ? 18.703 -21.562 -19.547 1 93.88 43 ASP B N 1
ATOM 2888 C CA . ASP B 1 43 ? 19.797 -20.656 -19.844 1 93.88 43 ASP B CA 1
ATOM 2889 C C . ASP B 1 43 ? 19.406 -19.203 -19.516 1 93.88 43 ASP B C 1
ATOM 2891 O O . ASP B 1 43 ? 20.172 -18.281 -19.781 1 93.88 43 ASP B O 1
ATOM 2895 N N . ALA B 1 44 ? 18.25 -19.125 -18.906 1 96.69 44 ALA B N 1
ATOM 2896 C CA . ALA B 1 44 ? 17.781 -17.766 -18.594 1 96.69 44 ALA B CA 1
ATOM 2897 C C . ALA B 1 44 ? 18.719 -17.094 -17.609 1 96.69 44 ALA B C 1
ATOM 2899 O O . ALA B 1 44 ? 19.328 -17.75 -16.75 1 96.69 44 ALA B O 1
ATOM 2900 N N . GLU B 1 45 ? 18.875 -15.781 -17.734 1 98 45 GLU B N 1
ATOM 2901 C CA . GLU B 1 45 ? 19.609 -14.992 -16.75 1 98 45 GLU B CA 1
ATOM 2902 C C . GLU B 1 45 ? 18.875 -14.961 -15.422 1 98 45 GLU B C 1
ATOM 2904 O O . GLU B 1 45 ? 17.641 -15.008 -15.383 1 98 45 GLU B O 1
ATOM 2909 N N . ASN B 1 46 ? 19.641 -15.016 -14.422 1 98.69 46 ASN B N 1
ATOM 2910 C CA . ASN B 1 46 ? 19.125 -14.805 -13.078 1 98.69 46 ASN B CA 1
ATOM 2911 C C . ASN B 1 46 ? 19.516 -13.438 -12.523 1 98.69 46 ASN B C 1
ATOM 2913 O O . ASN B 1 46 ? 20.625 -13.273 -12.008 1 98.69 46 ASN B O 1
ATOM 2917 N N . ILE B 1 47 ? 18.594 -12.484 -12.594 1 98.69 47 ILE B N 1
ATOM 2918 C CA . ILE B 1 47 ? 18.891 -11.094 -12.273 1 98.69 47 ILE B CA 1
ATOM 2919 C C . ILE B 1 47 ? 19.016 -10.93 -10.758 1 98.69 47 ILE B C 1
ATOM 2921 O O . ILE B 1 47 ? 19.797 -10.109 -10.273 1 98.69 47 ILE B O 1
ATOM 2925 N N . PHE B 1 48 ? 18.328 -11.719 -10.039 1 98.88 48 PHE B N 1
ATOM 2926 C CA . PHE B 1 48 ? 18.359 -11.711 -8.586 1 98.88 48 PHE B CA 1
ATOM 2927 C C . PHE B 1 48 ? 18.125 -13.109 -8.023 1 98.88 48 PHE B C 1
ATOM 2929 O O . PHE B 1 48 ? 17.016 -13.648 -8.141 1 98.88 48 PHE B O 1
ATOM 2936 N N . HIS B 1 49 ? 19.109 -13.648 -7.516 1 98.81 49 HIS B N 1
ATOM 2937 C CA . HIS B 1 49 ? 19.094 -14.945 -6.848 1 98.81 49 HIS B CA 1
ATOM 2938 C C . HIS B 1 49 ? 19.156 -14.789 -5.332 1 98.81 49 HIS B C 1
ATOM 2940 O O . HIS B 1 49 ? 20.125 -14.242 -4.797 1 98.81 49 HIS B O 1
ATOM 2946 N N . PHE B 1 50 ? 18.172 -15.219 -4.641 1 98.81 50 PHE B N 1
ATOM 2947 C CA . PHE B 1 50 ? 18.047 -15.188 -3.188 1 98.81 50 PHE B CA 1
ATOM 2948 C C . PHE B 1 50 ? 17.922 -16.594 -2.625 1 98.81 50 PHE B C 1
ATOM 2950 O O . PHE B 1 50 ? 16.891 -17.25 -2.785 1 98.81 50 PHE B O 1
ATOM 2957 N N . SER B 1 51 ? 18.969 -17.031 -1.96 1 98.69 51 SER B N 1
ATOM 2958 C CA . SER B 1 51 ? 19.016 -18.438 -1.528 1 98.69 51 SER B CA 1
ATOM 2959 C C . SER B 1 51 ? 19.125 -18.531 -0.011 1 98.69 51 SER B C 1
ATOM 2961 O O . SER B 1 51 ? 20.125 -18.109 0.576 1 98.69 51 SER B O 1
ATOM 2963 N N . ILE B 1 52 ? 18.172 -19.078 0.601 1 98.44 52 ILE B N 1
ATOM 2964 C CA . ILE B 1 52 ? 18.188 -19.344 2.037 1 98.44 52 ILE B CA 1
ATOM 2965 C C . ILE B 1 52 ? 18.828 -20.703 2.311 1 98.44 52 ILE B C 1
ATOM 2967 O O . ILE B 1 52 ? 18.281 -21.734 1.922 1 98.44 52 ILE B O 1
ATOM 2971 N N . ARG B 1 53 ? 19.906 -20.672 2.961 1 98.06 53 ARG B N 1
ATOM 2972 C CA . ARG B 1 53 ? 20.656 -21.891 3.273 1 98.06 53 ARG B CA 1
ATOM 2973 C C . ARG B 1 53 ? 20.531 -22.234 4.754 1 98.06 53 ARG B C 1
ATOM 2975 O O . ARG B 1 53 ? 21.266 -21.688 5.582 1 98.06 53 ARG B O 1
ATOM 2982 N N . PHE B 1 54 ? 19.797 -23.203 5.016 1 97.25 54 PHE B N 1
ATOM 2983 C CA . PHE B 1 54 ? 19.469 -23.469 6.41 1 97.25 54 PHE B CA 1
ATOM 2984 C C . PHE B 1 54 ? 20.609 -24.188 7.109 1 97.25 54 PHE B C 1
ATOM 2986 O O . PHE B 1 54 ? 20.875 -23.953 8.289 1 97.25 54 PHE B O 1
ATOM 2993 N N . HIS B 1 55 ? 21.281 -25.031 6.402 1 95.12 55 HIS B N 1
ATOM 2994 C CA . HIS B 1 55 ? 22.391 -25.734 7.004 1 95.12 55 HIS B CA 1
ATOM 2995 C C . HIS B 1 55 ? 23.5 -24.781 7.422 1 95.12 55 HIS B C 1
ATOM 2997 O O . HIS B 1 55 ? 24.016 -24.859 8.539 1 95.12 55 HIS B O 1
ATOM 3003 N N . ASP B 1 56 ? 23.812 -23.797 6.621 1 94.38 56 ASP B N 1
ATOM 3004 C CA . ASP B 1 56 ? 24.859 -22.812 6.883 1 94.38 56 ASP B CA 1
ATOM 3005 C C . ASP B 1 56 ? 24.328 -21.625 7.691 1 94.38 56 ASP B C 1
ATOM 3007 O O . ASP B 1 56 ? 25.094 -20.75 8.102 1 94.38 56 ASP B O 1
ATOM 3011 N N . ASP B 1 57 ? 23.016 -21.609 7.828 1 95.44 57 ASP B N 1
ATOM 3012 C CA . ASP B 1 57 ? 22.312 -20.547 8.547 1 95.44 57 ASP B CA 1
ATOM 3013 C C . ASP B 1 57 ? 22.656 -19.172 7.969 1 95.44 57 ASP B C 1
ATOM 3015 O O . ASP B 1 57 ? 23.031 -18.266 8.711 1 95.44 57 ASP B O 1
ATOM 3019 N N . ILE B 1 58 ? 22.594 -19.094 6.672 1 96.56 58 ILE B N 1
ATOM 3020 C CA . ILE B 1 58 ? 22.938 -17.859 5.977 1 96.56 58 ILE B CA 1
ATOM 3021 C C . ILE B 1 58 ? 22 -17.688 4.777 1 96.56 58 ILE B C 1
ATOM 3023 O O . ILE B 1 58 ? 21.375 -18.641 4.316 1 96.56 58 ILE B O 1
ATOM 3027 N N . ILE B 1 59 ? 21.844 -16.469 4.266 1 98.12 59 ILE B N 1
ATOM 3028 C CA . ILE B 1 59 ? 21.109 -16.172 3.037 1 98.12 59 ILE B CA 1
ATOM 3029 C C . ILE B 1 59 ? 22.062 -15.57 2.004 1 98.12 59 ILE B C 1
ATOM 3031 O O . ILE B 1 59 ? 22.734 -14.562 2.268 1 98.12 59 ILE B O 1
ATOM 3035 N N . ILE B 1 60 ? 22.109 -16.203 0.889 1 98.31 60 ILE B N 1
ATOM 3036 C CA . ILE B 1 60 ? 23.016 -15.789 -0.173 1 98.31 60 ILE B CA 1
ATOM 3037 C C . ILE B 1 60 ? 22.25 -15 -1.231 1 98.31 60 ILE B C 1
ATOM 3039 O O . ILE B 1 60 ? 21.141 -15.375 -1.61 1 98.31 60 ILE B O 1
ATOM 3043 N N . ARG B 1 61 ? 22.828 -13.891 -1.716 1 98.5 61 ARG B N 1
ATOM 3044 C CA . ARG B 1 61 ? 22.344 -13.156 -2.879 1 98.5 61 ARG B CA 1
ATOM 3045 C C . ARG B 1 61 ? 23.359 -13.172 -4.008 1 98.5 61 ARG B C 1
ATOM 3047 O O . ARG B 1 61 ? 24.578 -13.125 -3.758 1 98.5 61 ARG B O 1
ATOM 3054 N N . ASN B 1 62 ? 22.875 -13.281 -5.188 1 98.75 62 ASN B N 1
ATOM 3055 C CA . ASN B 1 62 ? 23.75 -13.344 -6.352 1 98.75 62 ASN B CA 1
ATOM 3056 C C . ASN B 1 62 ? 22.969 -13.094 -7.645 1 98.75 62 ASN B C 1
ATOM 3058 O O . ASN B 1 62 ? 21.75 -12.891 -7.617 1 98.75 62 ASN B O 1
ATOM 3062 N N . SER B 1 63 ? 23.703 -12.953 -8.75 1 98.75 63 SER B N 1
ATOM 3063 C CA . SER B 1 63 ? 23.125 -12.852 -10.086 1 98.75 63 SER B CA 1
ATOM 3064 C C . SER B 1 63 ? 23.938 -13.648 -11.102 1 98.75 63 SER B C 1
ATOM 3066 O O . SER B 1 63 ? 25.156 -13.773 -10.977 1 98.75 63 SER B O 1
ATOM 3068 N N . LYS B 1 64 ? 23.234 -14.242 -11.938 1 98.44 64 LYS B N 1
ATOM 3069 C CA . LYS B 1 64 ? 23.828 -14.852 -13.117 1 98.44 64 LYS B CA 1
ATOM 3070 C C . LYS B 1 64 ? 23.5 -14.062 -14.383 1 98.44 64 LYS B C 1
ATOM 3072 O O . LYS B 1 64 ? 22.391 -14.156 -14.906 1 98.44 64 LYS B O 1
ATOM 3077 N N . VAL B 1 65 ? 24.391 -13.312 -14.867 1 97 65 VAL B N 1
ATOM 3078 C CA . VAL B 1 65 ? 24.219 -12.453 -16.031 1 97 65 VAL B CA 1
ATOM 3079 C C . VAL B 1 65 ? 25.328 -12.742 -17.047 1 97 65 VAL B C 1
ATOM 3081 O O . VAL B 1 65 ? 26.5 -12.883 -16.688 1 97 65 VAL B O 1
ATOM 3084 N N . GLY B 1 66 ? 25 -12.844 -18.312 1 95.25 66 GLY B N 1
ATOM 3085 C CA . GLY B 1 66 ? 25.969 -13.211 -19.312 1 95.25 66 GLY B CA 1
ATOM 3086 C C . GLY B 1 66 ? 26.406 -14.656 -19.219 1 95.25 66 GLY B C 1
ATOM 3087 O O . GLY B 1 66 ? 27.562 -14.984 -19.516 1 95.25 66 GLY B O 1
ATOM 3088 N N . GLY B 1 67 ? 25.609 -15.453 -18.562 1 94.19 67 GLY B N 1
ATOM 3089 C CA . GLY B 1 67 ? 25.875 -16.891 -18.484 1 94.19 67 GLY B CA 1
ATOM 3090 C C . GLY B 1 67 ? 26.75 -17.266 -17.312 1 94.19 67 GLY B C 1
ATOM 3091 O O . GLY B 1 67 ? 27.062 -18.453 -17.125 1 94.19 67 GLY B O 1
ATOM 3092 N N . SER B 1 68 ? 27.141 -16.25 -16.5 1 96.69 68 SER B N 1
ATOM 3093 C CA . SER B 1 68 ? 28.031 -16.562 -15.398 1 96.69 68 SER B CA 1
ATOM 3094 C C . SER B 1 68 ? 27.531 -15.953 -14.094 1 96.69 68 SER B C 1
ATOM 3096 O O . SER B 1 68 ? 26.984 -14.852 -14.086 1 96.69 68 SER B O 1
ATOM 3098 N N . TRP B 1 69 ? 27.797 -16.688 -13.078 1 98 69 TRP B N 1
ATOM 3099 C CA . TRP B 1 69 ? 27.5 -16.188 -11.742 1 98 69 TRP B CA 1
ATOM 3100 C C . TRP B 1 69 ? 28.516 -15.133 -11.32 1 98 69 TRP B C 1
ATOM 3102 O O . TRP B 1 69 ? 29.703 -15.273 -11.586 1 98 69 TRP B O 1
ATOM 3112 N N . GLY B 1 70 ? 27.984 -14.117 -10.648 1 98.06 70 GLY B N 1
ATOM 3113 C CA . GLY B 1 70 ? 28.875 -13.156 -10.008 1 98.06 70 GLY B CA 1
ATOM 3114 C C . GLY B 1 70 ? 29.297 -13.586 -8.617 1 98.06 70 GLY B C 1
ATOM 3115 O O . GLY B 1 70 ? 29.062 -14.727 -8.211 1 98.06 70 GLY B O 1
ATOM 3116 N N . PRO B 1 71 ? 30 -12.617 -7.945 1 97.75 71 PRO B N 1
ATOM 3117 C CA . PRO B 1 71 ? 30.359 -12.922 -6.559 1 97.75 71 PRO B CA 1
ATOM 3118 C C . PRO B 1 71 ? 29.141 -12.984 -5.637 1 97.75 71 PRO B C 1
ATOM 3120 O O . PRO B 1 71 ? 28.234 -12.148 -5.738 1 97.75 71 PRO B O 1
ATOM 3123 N N . GLU B 1 72 ? 29.203 -13.953 -4.824 1 97.88 72 GLU B N 1
ATOM 3124 C CA . GLU B 1 72 ? 28.109 -14.086 -3.854 1 97.88 72 GLU B CA 1
ATOM 3125 C C . GLU B 1 72 ? 28.203 -13.008 -2.777 1 97.88 72 GLU B C 1
ATOM 3127 O O . GLU B 1 72 ? 29.297 -12.656 -2.326 1 97.88 72 GLU B O 1
ATOM 3132 N N . GLU B 1 73 ? 27.016 -12.5 -2.43 1 97.56 73 GLU B N 1
ATOM 3133 C CA . GLU B 1 73 ? 26.906 -11.688 -1.222 1 97.56 73 GLU B CA 1
ATOM 3134 C C . GLU B 1 73 ? 26.344 -12.5 -0.062 1 97.56 73 GLU B C 1
ATOM 3136 O O . GLU B 1 73 ? 25.297 -13.125 -0.193 1 97.56 73 GLU B O 1
ATOM 3141 N N . ARG B 1 74 ? 27.047 -12.508 1 1 94.69 74 ARG B N 1
ATOM 3142 C CA . ARG B 1 74 ? 26.672 -13.297 2.168 1 94.69 74 ARG B CA 1
ATOM 3143 C C . ARG B 1 74 ? 26.375 -12.406 3.365 1 94.69 74 ARG B C 1
ATOM 3145 O O . ARG B 1 74 ? 25.203 -12.164 3.693 1 94.69 74 ARG B O 1
ATOM 3152 N N . GLU B 1 75 ? 27.391 -11.711 3.898 1 92.88 75 GLU B N 1
ATOM 3153 C CA . GLU B 1 75 ? 27.219 -10.781 5.012 1 92.88 75 GLU B CA 1
ATOM 3154 C C . GLU B 1 75 ? 27.156 -9.344 4.52 1 92.88 75 GLU B C 1
ATOM 3156 O O . GLU B 1 75 ? 26.875 -8.422 5.293 1 92.88 75 GLU B O 1
ATOM 3161 N N . ASP B 1 76 ? 27.203 -9.289 3.293 1 91.94 76 ASP B N 1
ATOM 3162 C CA . ASP B 1 76 ? 27.25 -7.953 2.701 1 91.94 76 ASP B CA 1
ATOM 3163 C C . ASP B 1 76 ? 25.891 -7.281 2.756 1 91.94 76 ASP B C 1
ATOM 3165 O O . ASP B 1 76 ? 24.859 -7.93 2.547 1 91.94 76 ASP B O 1
ATOM 3169 N N . ASN B 1 77 ? 25.953 -5.914 3.061 1 93.12 77 ASN B N 1
ATOM 3170 C CA . ASN B 1 77 ? 24.781 -5.047 2.914 1 93.12 77 ASN B CA 1
ATOM 3171 C C . ASN B 1 77 ? 23.625 -5.512 3.787 1 93.12 77 ASN B C 1
ATOM 3173 O O . ASN B 1 77 ? 22.453 -5.367 3.408 1 93.12 77 ASN B O 1
ATOM 3177 N N . LEU B 1 78 ? 23.984 -6.191 4.828 1 93.75 78 LEU B N 1
ATOM 3178 C CA . LEU B 1 78 ? 22.969 -6.543 5.82 1 93.75 78 LEU B CA 1
ATOM 3179 C C . LEU B 1 78 ? 22.562 -5.32 6.629 1 93.75 78 LEU B C 1
ATOM 3181 O O . LEU B 1 78 ? 23.375 -4.43 6.879 1 93.75 78 LEU B O 1
ATOM 3185 N N . ASN B 1 79 ? 21.234 -5.324 6.926 1 88.88 79 ASN B N 1
ATOM 3186 C CA . ASN B 1 79 ? 20.781 -4.281 7.844 1 88.88 79 ASN B CA 1
ATOM 3187 C C . ASN B 1 79 ? 21.359 -4.488 9.242 1 88.88 79 ASN B C 1
ATOM 3189 O O . ASN B 1 79 ? 21.719 -5.605 9.609 1 88.88 79 ASN B O 1
ATOM 3193 N N . GLU B 1 80 ? 21.281 -3.414 10.086 1 81.62 80 GLU B N 1
ATOM 3194 C CA . GLU B 1 80 ? 21.891 -3.473 11.422 1 81.62 80 GLU B CA 1
ATOM 3195 C C . GLU B 1 80 ? 21.125 -4.434 12.328 1 81.62 80 GLU B C 1
ATOM 3197 O O . GLU B 1 80 ? 19.891 -4.492 12.273 1 81.62 80 GLU B O 1
ATOM 3202 N N . LEU B 1 81 ? 21.859 -5.25 13.07 1 77.88 81 LEU B N 1
ATOM 3203 C CA . LEU B 1 81 ? 21.359 -6.098 14.148 1 77.88 81 LEU B CA 1
ATOM 3204 C C . LEU B 1 81 ? 20.5 -7.23 13.602 1 77.88 81 LEU B C 1
ATOM 3206 O O . LEU B 1 81 ? 19.656 -7.773 14.312 1 77.88 81 LEU B O 1
ATOM 3210 N N . THR B 1 82 ? 20.703 -7.543 12.344 1 82.62 82 THR B N 1
ATOM 3211 C CA . THR B 1 82 ? 19.922 -8.656 11.805 1 82.62 82 THR B CA 1
ATOM 3212 C C . THR B 1 82 ? 20.672 -9.977 11.977 1 82.62 82 THR B C 1
ATOM 3214 O O . THR B 1 82 ? 21.906 -10.008 11.914 1 82.62 82 THR B O 1
ATOM 3217 N N . ALA B 1 83 ? 19.891 -10.969 12.336 1 86.62 83 ALA B N 1
ATOM 3218 C CA . ALA B 1 83 ? 20.469 -12.312 12.305 1 86.62 83 ALA B CA 1
ATOM 3219 C C . ALA B 1 83 ? 20.859 -12.719 10.883 1 86.62 83 ALA B C 1
ATOM 3221 O O . ALA B 1 83 ? 20.234 -12.266 9.922 1 86.62 83 ALA B O 1
ATOM 3222 N N . PRO B 1 84 ? 21.906 -13.539 10.812 1 88.88 84 PRO B N 1
ATOM 3223 C CA . PRO B 1 84 ? 22.312 -13.961 9.469 1 88.88 84 PRO B CA 1
ATOM 3224 C C . PRO B 1 84 ? 21.188 -14.641 8.695 1 88.88 84 PRO B C 1
ATOM 3226 O O . PRO B 1 84 ? 21.109 -14.5 7.469 1 88.88 84 PRO B O 1
ATOM 3229 N N . ASN B 1 85 ? 20.406 -15.359 9.336 1 94.75 85 ASN B N 1
ATOM 3230 C CA . ASN B 1 85 ? 19.234 -15.992 8.742 1 94.75 85 ASN B CA 1
ATOM 3231 C C . ASN B 1 85 ? 18.047 -15.969 9.695 1 94.75 85 ASN B C 1
ATOM 3233 O O . ASN B 1 85 ? 17.953 -16.781 10.617 1 94.75 85 ASN B O 1
ATOM 3237 N N . PRO B 1 86 ? 17.094 -15.148 9.398 1 95.62 86 PRO B N 1
ATOM 3238 C CA . PRO B 1 86 ? 15.945 -15.023 10.305 1 95.62 86 PRO B CA 1
ATOM 3239 C C . PRO B 1 86 ? 14.805 -15.977 9.953 1 95.62 86 PRO B C 1
ATOM 3241 O O . PRO B 1 86 ? 13.719 -15.898 10.531 1 95.62 86 PRO B O 1
ATOM 3244 N N . VAL B 1 87 ? 14.953 -16.891 9.031 1 96.88 87 VAL B N 1
ATOM 3245 C CA . VAL B 1 87 ? 13.93 -17.828 8.578 1 96.88 87 VAL B CA 1
ATOM 3246 C C . VAL B 1 87 ? 14.125 -19.172 9.258 1 96.88 87 VAL B C 1
ATOM 3248 O O . VAL B 1 87 ? 15.25 -19.656 9.383 1 96.88 87 VAL B O 1
ATOM 3251 N N . SER B 1 88 ? 13.023 -19.75 9.648 1 96 88 SER B N 1
ATOM 3252 C CA . SER B 1 88 ? 13.07 -21.078 10.273 1 96 88 SER B CA 1
ATOM 3253 C C . SER B 1 88 ? 12.43 -22.125 9.375 1 96 88 SER B C 1
ATOM 3255 O O . SER B 1 88 ? 11.344 -21.906 8.828 1 96 88 SER B O 1
ATOM 3257 N N . PRO B 1 89 ? 13.102 -23.281 9.305 1 96.06 89 PRO B N 1
ATOM 3258 C CA . PRO B 1 89 ? 12.445 -24.359 8.57 1 96.06 89 PRO B CA 1
ATOM 3259 C C . PRO B 1 89 ? 11.086 -24.734 9.156 1 96.06 89 PRO B C 1
ATOM 3261 O O . PRO B 1 89 ? 10.898 -24.688 10.375 1 96.06 89 PRO B O 1
ATOM 3264 N N . GLY B 1 90 ? 10.219 -25.047 8.289 1 96.62 90 GLY B N 1
ATOM 3265 C CA . GLY B 1 90 ? 8.922 -25.516 8.75 1 96.62 90 GLY B CA 1
ATOM 3266 C C . GLY B 1 90 ? 7.941 -24.391 9.008 1 96.62 90 GLY B C 1
ATOM 3267 O O . GLY B 1 90 ? 6.746 -24.625 9.203 1 96.62 90 GLY B O 1
ATOM 3268 N N . GLU B 1 91 ? 8.406 -23.203 8.977 1 96.81 91 GLU B N 1
ATOM 3269 C CA . GLU B 1 91 ? 7.547 -22.047 9.234 1 96.81 91 GLU B CA 1
ATOM 3270 C C . GLU B 1 91 ? 7.383 -21.188 7.984 1 96.81 91 GLU B C 1
ATOM 3272 O O . GLU B 1 91 ? 8.312 -21.062 7.191 1 96.81 91 GLU B O 1
ATOM 3277 N N . ILE B 1 92 ? 6.152 -20.641 7.898 1 96.38 92 ILE B N 1
ATOM 3278 C CA . ILE B 1 92 ? 5.926 -19.734 6.781 1 96.38 92 ILE B CA 1
ATOM 3279 C C . ILE B 1 92 ? 6.754 -18.453 6.977 1 96.38 92 ILE B C 1
ATOM 3281 O O . ILE B 1 92 ? 6.785 -17.891 8.07 1 96.38 92 ILE B O 1
ATOM 3285 N N . PHE B 1 93 ? 7.48 -18.062 6.02 1 97.56 93 PHE B N 1
ATOM 3286 C CA . PHE B 1 93 ? 8.133 -16.766 5.988 1 97.56 93 PHE B CA 1
ATOM 3287 C C . PHE B 1 93 ? 7.57 -15.898 4.863 1 97.56 93 PHE B C 1
ATOM 3289 O O . PHE B 1 93 ? 6.973 -16.422 3.918 1 97.56 93 PHE B O 1
ATOM 3296 N N . ARG B 1 94 ? 7.75 -14.602 4.98 1 97.06 94 ARG B N 1
ATOM 3297 C CA . ARG B 1 94 ? 7.312 -13.648 3.961 1 97.06 94 ARG B CA 1
ATOM 3298 C C . ARG B 1 94 ? 8.438 -12.695 3.586 1 97.06 94 ARG B C 1
ATOM 3300 O O . ARG B 1 94 ? 9.023 -12.047 4.457 1 97.06 94 ARG B O 1
ATOM 3307 N N . LEU B 1 95 ? 8.688 -12.648 2.33 1 98.06 95 LEU B N 1
ATOM 3308 C CA . LEU B 1 95 ? 9.672 -11.719 1.78 1 98.06 95 LEU B CA 1
ATOM 3309 C C . LEU B 1 95 ? 8.992 -10.508 1.155 1 98.06 95 LEU B C 1
ATOM 3311 O O . LEU B 1 95 ? 8.039 -10.656 0.381 1 98.06 95 LEU B O 1
ATOM 3315 N N . TYR B 1 96 ? 9.43 -9.352 1.56 1 97.94 96 TYR B N 1
ATOM 3316 C CA . TYR B 1 96 ? 9.094 -8.117 0.872 1 97.94 96 TYR B CA 1
ATOM 3317 C C . TYR B 1 96 ? 10.297 -7.566 0.115 1 97.94 96 TYR B C 1
ATOM 3319 O O . TYR B 1 96 ? 11.344 -7.301 0.71 1 97.94 96 TYR B O 1
ATOM 3327 N N . ILE B 1 97 ? 10.156 -7.41 -1.172 1 98.75 97 ILE B N 1
ATOM 3328 C CA . ILE B 1 97 ? 11.266 -6.938 -1.991 1 98.75 97 ILE B CA 1
ATOM 3329 C C . ILE B 1 97 ? 10.867 -5.645 -2.703 1 98.75 97 ILE B C 1
ATOM 3331 O O . ILE B 1 97 ? 10.125 -5.676 -3.688 1 98.75 97 ILE B O 1
ATOM 3335 N N . LEU B 1 98 ? 11.352 -4.539 -2.238 1 98.69 98 LEU B N 1
ATOM 3336 C CA . LEU B 1 98 ? 11.133 -3.25 -2.885 1 98.69 98 LEU B CA 1
ATOM 3337 C C . LEU B 1 98 ? 12.172 -3.01 -3.98 1 98.69 98 LEU B C 1
ATOM 3339 O O . LEU B 1 98 ? 13.367 -3.184 -3.758 1 98.69 98 LEU B O 1
ATOM 3343 N N . VAL B 1 99 ? 11.664 -2.627 -5.133 1 98.75 99 VAL B N 1
ATOM 3344 C CA . VAL B 1 99 ? 12.539 -2.24 -6.238 1 98.75 99 VAL B CA 1
ATOM 3345 C C . VAL B 1 99 ? 12.945 -0.777 -6.09 1 98.75 99 VAL B C 1
ATOM 3347 O O . VAL B 1 99 ? 12.125 0.124 -6.281 1 98.75 99 VAL B O 1
ATOM 3350 N N . GLY B 1 100 ? 14.219 -0.562 -5.785 1 98.06 100 GLY B N 1
ATOM 3351 C CA . GLY B 1 100 ? 14.734 0.789 -5.629 1 98.06 100 GLY B CA 1
ATOM 3352 C C . GLY B 1 100 ? 15.312 1.359 -6.91 1 98.06 100 GLY B C 1
ATOM 3353 O O . GLY B 1 100 ? 14.992 0.897 -8.008 1 98.06 100 GLY B O 1
ATOM 3354 N N . ASP B 1 101 ? 16.188 2.434 -6.719 1 97.06 101 ASP B N 1
ATOM 3355 C CA . ASP B 1 101 ? 16.797 3.09 -7.867 1 97.06 101 ASP B CA 1
ATOM 3356 C C . ASP B 1 101 ? 17.922 2.234 -8.453 1 97.06 101 ASP B C 1
ATOM 3358 O O . ASP B 1 101 ? 18.094 2.178 -9.672 1 97.06 101 ASP B O 1
ATOM 3362 N N . ASP B 1 102 ? 18.656 1.63 -7.523 1 97.25 102 ASP B N 1
ATOM 3363 C CA . ASP B 1 102 ? 19.812 0.896 -8.023 1 97.25 102 ASP B CA 1
ATOM 3364 C C . ASP B 1 102 ? 19.984 -0.425 -7.281 1 97.25 102 ASP B C 1
ATOM 3366 O O . ASP B 1 102 ? 21 -1.115 -7.465 1 97.25 102 ASP B O 1
ATOM 3370 N N . ARG B 1 103 ? 19 -0.729 -6.465 1 98.31 103 ARG B N 1
ATOM 3371 C CA . ARG B 1 103 ? 19.141 -1.964 -5.699 1 98.31 103 ARG B CA 1
ATOM 3372 C C . ARG B 1 103 ? 17.781 -2.496 -5.273 1 98.31 103 ARG B C 1
ATOM 3374 O O . ARG B 1 103 ? 16.781 -1.762 -5.285 1 98.31 103 ARG B O 1
ATOM 3381 N N . PHE B 1 104 ? 17.75 -3.762 -4.902 1 98.69 104 PHE B N 1
ATOM 3382 C CA . PHE B 1 104 ? 16.609 -4.375 -4.219 1 98.69 104 PHE B CA 1
ATOM 3383 C C . PHE B 1 104 ? 16.719 -4.188 -2.709 1 98.69 104 PHE B C 1
ATOM 3385 O O . PHE B 1 104 ? 17.812 -4.32 -2.141 1 98.69 104 PHE B O 1
ATOM 3392 N N . HIS B 1 105 ? 15.664 -3.822 -2.064 1 98.56 105 HIS B N 1
ATOM 3393 C CA . HIS B 1 105 ? 15.547 -3.824 -0.611 1 98.56 105 HIS B CA 1
ATOM 3394 C C . HIS B 1 105 ? 14.727 -5.012 -0.123 1 98.56 105 HIS B C 1
ATOM 3396 O O . HIS B 1 105 ? 13.547 -5.137 -0.462 1 98.56 105 HIS B O 1
ATOM 3402 N N . VAL B 1 106 ? 15.328 -5.852 0.68 1 98.25 106 VAL B N 1
ATOM 3403 C CA . VAL B 1 106 ? 14.672 -7.09 1.078 1 98.25 106 VAL B CA 1
ATOM 3404 C C . VAL B 1 106 ? 14.344 -7.047 2.57 1 98.25 106 VAL B C 1
ATOM 3406 O O . VAL B 1 106 ? 15.211 -6.723 3.391 1 98.25 106 VAL B O 1
ATOM 3409 N N . ALA B 1 107 ? 13.125 -7.266 2.877 1 97.56 107 ALA B N 1
ATOM 3410 C CA . ALA B 1 107 ? 12.672 -7.465 4.254 1 97.56 107 ALA B CA 1
ATOM 3411 C C . ALA B 1 107 ? 12.117 -8.867 4.453 1 97.56 107 ALA B C 1
ATOM 3413 O O . ALA B 1 107 ? 11.547 -9.453 3.529 1 97.56 107 ALA B O 1
ATOM 3414 N N . ILE B 1 108 ? 12.336 -9.406 5.594 1 97.31 108 ILE B N 1
ATOM 3415 C CA . ILE B 1 108 ? 11.828 -10.727 5.953 1 97.31 108 ILE B CA 1
ATOM 3416 C C . ILE B 1 108 ? 10.914 -10.617 7.168 1 97.31 108 ILE B C 1
ATOM 3418 O O . ILE B 1 108 ? 11.32 -10.117 8.219 1 97.31 108 ILE B O 1
ATOM 3422 N N . ASN B 1 109 ? 9.727 -11.086 6.992 1 94.69 109 ASN B N 1
ATOM 3423 C CA . ASN B 1 109 ? 8.719 -11.07 8.047 1 94.69 109 ASN B CA 1
ATOM 3424 C C . ASN B 1 109 ? 8.523 -9.672 8.617 1 94.69 109 ASN B C 1
ATOM 3426 O O . ASN B 1 109 ? 8.477 -9.492 9.836 1 94.69 109 ASN B O 1
ATOM 3430 N N . GLY B 1 110 ? 8.562 -8.711 7.707 1 92.38 110 GLY B N 1
ATOM 3431 C CA . GLY B 1 110 ? 8.234 -7.348 8.078 1 92.38 110 GLY B CA 1
ATOM 3432 C C . GLY B 1 110 ? 9.422 -6.566 8.609 1 92.38 110 GLY B C 1
ATOM 3433 O O . GLY B 1 110 ? 9.289 -5.398 8.977 1 92.38 110 GLY B O 1
ATOM 3434 N N . HIS B 1 111 ? 10.609 -7.191 8.625 1 94.44 111 HIS B N 1
ATOM 3435 C CA . HIS B 1 111 ? 11.812 -6.523 9.109 1 94.44 111 HIS B CA 1
ATOM 3436 C C . HIS B 1 111 ? 12.852 -6.398 8 1 94.44 111 HIS B C 1
ATOM 3438 O O . HIS B 1 111 ? 13.117 -7.363 7.281 1 94.44 111 HIS B O 1
ATOM 3444 N N . PRO B 1 112 ? 13.43 -5.148 7.918 1 96 112 PRO B N 1
ATOM 3445 C CA . PRO B 1 112 ? 14.492 -5.016 6.926 1 96 112 PRO B CA 1
ATOM 3446 C C . PRO B 1 112 ? 15.625 -6.02 7.133 1 96 112 PRO B C 1
ATOM 3448 O O . PRO B 1 112 ? 16.047 -6.254 8.266 1 96 112 PRO B O 1
ATOM 3451 N N . TYR B 1 113 ? 16.078 -6.586 6.102 1 97.25 113 TYR B N 1
ATOM 3452 C CA . TYR B 1 113 ? 17.094 -7.625 6.23 1 97.25 113 TYR B CA 1
ATOM 3453 C C . TYR B 1 113 ? 18.375 -7.227 5.508 1 97.25 113 TYR B C 1
ATOM 3455 O O . TYR B 1 113 ? 19.438 -7.105 6.125 1 97.25 113 TYR B O 1
ATOM 3463 N N . CYS B 1 114 ? 18.203 -6.918 4.121 1 97.69 114 CYS B N 1
ATOM 3464 C CA . CYS B 1 114 ? 19.391 -6.57 3.346 1 97.69 114 CYS B CA 1
ATOM 3465 C C . CYS B 1 114 ? 19.016 -5.793 2.088 1 97.69 114 CYS B C 1
ATOM 3467 O O . CYS B 1 114 ? 17.828 -5.617 1.796 1 97.69 114 CYS B O 1
ATOM 3469 N N . THR B 1 115 ? 20.047 -5.305 1.402 1 97.75 115 THR B N 1
ATOM 3470 C CA . THR B 1 115 ? 19.891 -4.746 0.063 1 97.75 115 THR B CA 1
ATOM 3471 C C . THR B 1 115 ? 20.797 -5.484 -0.931 1 97.75 115 THR B C 1
ATOM 3473 O O . THR B 1 115 ? 21.734 -6.18 -0.533 1 97.75 115 THR B O 1
ATOM 3476 N N . TYR B 1 116 ? 20.469 -5.453 -2.152 1 98.56 116 TYR B N 1
ATOM 3477 C CA . TYR B 1 116 ? 21.25 -6.066 -3.215 1 98.56 116 TYR B CA 1
ATOM 3478 C C . TYR B 1 116 ? 21.281 -5.184 -4.457 1 98.56 116 TYR B C 1
ATOM 3480 O O . TYR B 1 116 ? 20.25 -4.961 -5.094 1 98.56 116 TYR B O 1
ATOM 3488 N N . GLY B 1 117 ? 22.5 -4.723 -4.844 1 98.44 117 GLY B N 1
ATOM 3489 C CA . GLY B 1 117 ? 22.625 -3.863 -6.008 1 98.44 117 GLY B CA 1
ATOM 3490 C C . GLY B 1 117 ? 22.312 -4.574 -7.309 1 98.44 117 GLY B C 1
ATOM 3491 O O . GLY B 1 117 ? 22.656 -5.742 -7.492 1 98.44 117 GLY B O 1
ATOM 3492 N N . PHE B 1 118 ? 21.672 -3.791 -8.203 1 98.12 118 PHE B N 1
ATOM 3493 C CA . PHE B 1 118 ? 21.344 -4.383 -9.492 1 98.12 118 PHE B CA 1
ATOM 3494 C C . PHE B 1 118 ? 22.625 -4.766 -10.242 1 98.12 118 PHE B C 1
ATOM 3496 O O . PHE B 1 118 ? 23.531 -3.945 -10.391 1 98.12 118 PHE B O 1
ATOM 3503 N N . ARG B 1 119 ? 22.656 -5.957 -10.695 1 98.19 119 ARG B N 1
ATOM 3504 C CA . ARG B 1 119 ? 23.766 -6.395 -11.531 1 98.19 119 ARG B CA 1
ATOM 3505 C C . ARG B 1 119 ? 23.297 -6.68 -12.953 1 98.19 119 ARG B C 1
ATOM 3507 O O . ARG B 1 119 ? 24.109 -7.074 -13.805 1 98.19 119 ARG B O 1
ATOM 3514 N N . GLY B 1 120 ? 22.047 -6.559 -13.242 1 97 120 GLY B N 1
ATOM 3515 C CA . GLY B 1 120 ? 21.391 -6.656 -14.539 1 97 120 GLY B CA 1
ATOM 3516 C C . GLY B 1 120 ? 20.203 -5.723 -14.672 1 97 120 GLY B C 1
ATOM 3517 O O . GLY B 1 120 ? 19.719 -5.172 -13.68 1 97 120 GLY B O 1
ATOM 3518 N N . PRO B 1 121 ? 19.781 -5.547 -15.891 1 96.5 121 PRO B N 1
ATOM 3519 C CA . PRO B 1 121 ? 18.656 -4.629 -16.094 1 96.5 121 PRO B CA 1
ATOM 3520 C C . PRO B 1 121 ? 17.344 -5.164 -15.516 1 96.5 121 PRO B C 1
ATOM 3522 O O . PRO B 1 121 ? 17.031 -6.348 -15.68 1 96.5 121 PRO B O 1
ATOM 3525 N N . LEU B 1 122 ? 16.562 -4.305 -14.914 1 97.12 122 LEU B N 1
ATOM 3526 C CA . LEU B 1 122 ? 15.258 -4.668 -14.352 1 97.12 122 LEU B CA 1
ATOM 3527 C C . LEU B 1 122 ? 14.32 -5.191 -15.445 1 97.12 122 LEU B C 1
ATOM 3529 O O . LEU B 1 122 ? 13.531 -6.098 -15.203 1 97.12 122 LEU B O 1
ATOM 3533 N N . ALA B 1 123 ? 14.453 -4.59 -16.594 1 96.12 123 ALA B N 1
ATOM 3534 C CA . ALA B 1 123 ? 13.562 -4.902 -17.719 1 96.12 123 ALA B CA 1
ATOM 3535 C C . ALA B 1 123 ? 13.711 -6.359 -18.141 1 96.12 123 ALA B C 1
ATOM 3537 O O . ALA B 1 123 ? 12.836 -6.906 -18.812 1 96.12 123 ALA B O 1
ATOM 3538 N N . ASP B 1 124 ? 14.781 -7.012 -17.734 1 97.19 124 ASP B N 1
ATOM 3539 C CA . ASP B 1 124 ? 15.031 -8.398 -18.125 1 97.19 124 ASP B CA 1
ATOM 3540 C C . ASP B 1 124 ? 14.289 -9.367 -17.203 1 97.19 124 ASP B C 1
ATOM 3542 O O . ASP B 1 124 ? 14.18 -10.555 -17.516 1 97.19 124 ASP B O 1
ATOM 3546 N N . ILE B 1 125 ? 13.789 -8.898 -16.109 1 98.5 125 ILE B N 1
ATOM 3547 C CA . ILE B 1 125 ? 13.062 -9.773 -15.203 1 98.5 125 ILE B CA 1
ATOM 3548 C C . ILE B 1 125 ? 11.68 -10.078 -15.773 1 98.5 125 ILE B C 1
ATOM 3550 O O . ILE B 1 125 ? 10.852 -9.18 -15.93 1 98.5 125 ILE B O 1
ATOM 3554 N N . ARG B 1 126 ? 11.414 -11.359 -15.984 1 97.88 126 ARG B N 1
ATOM 3555 C CA . ARG B 1 126 ? 10.148 -11.734 -16.609 1 97.88 126 ARG B CA 1
ATOM 3556 C C . ARG B 1 126 ? 9.469 -12.852 -15.82 1 97.88 126 ARG B C 1
ATOM 3558 O O . ARG B 1 126 ? 8.258 -13.047 -15.945 1 97.88 126 ARG B O 1
ATOM 3565 N N . THR B 1 127 ? 10.266 -13.609 -15.109 1 98.44 127 THR B N 1
ATOM 3566 C CA . THR B 1 127 ? 9.758 -14.836 -14.5 1 98.44 127 THR B CA 1
ATOM 3567 C C . THR B 1 127 ? 10.242 -14.961 -13.055 1 98.44 127 THR B C 1
ATOM 3569 O O . THR B 1 127 ? 11.391 -14.648 -12.75 1 98.44 127 THR B O 1
ATOM 3572 N N . ILE B 1 128 ? 9.391 -15.398 -12.148 1 98.75 128 ILE B N 1
ATOM 3573 C CA . ILE B 1 128 ? 9.758 -15.742 -10.781 1 98.75 128 ILE B CA 1
ATOM 3574 C C . ILE B 1 128 ? 9.805 -17.266 -10.633 1 98.75 128 ILE B C 1
ATOM 3576 O O . ILE B 1 128 ? 8.883 -17.969 -11.047 1 98.75 128 ILE B O 1
ATOM 3580 N N . ARG B 1 129 ? 10.844 -17.766 -10.07 1 98.62 129 ARG B N 1
ATOM 3581 C CA . ARG B 1 129 ? 10.961 -19.188 -9.75 1 98.62 129 ARG B CA 1
ATOM 3582 C C . ARG B 1 129 ? 11.234 -19.391 -8.266 1 98.62 129 ARG B C 1
ATOM 3584 O O . ARG B 1 129 ? 12.141 -18.766 -7.703 1 98.62 129 ARG B O 1
ATOM 3591 N N . ILE B 1 130 ? 10.508 -20.156 -7.598 1 98.75 130 ILE B N 1
ATOM 3592 C CA . ILE B 1 130 ? 10.711 -20.594 -6.223 1 98.75 130 ILE B CA 1
ATOM 3593 C C . ILE B 1 130 ? 10.852 -22.109 -6.18 1 98.75 130 ILE B C 1
ATOM 3595 O O . ILE B 1 130 ? 9.945 -22.828 -6.605 1 98.75 130 ILE B O 1
ATOM 3599 N N . ASP B 1 131 ? 11.984 -22.578 -5.629 1 98 131 ASP B N 1
ATOM 3600 C CA . ASP B 1 131 ? 12.156 -24.016 -5.715 1 98 131 ASP B CA 1
ATOM 3601 C C . ASP B 1 131 ? 13.055 -24.531 -4.598 1 98 131 ASP B C 1
ATOM 3603 O O . ASP B 1 131 ? 13.414 -23.781 -3.684 1 98 131 ASP B O 1
ATOM 3607 N N . LYS B 1 132 ? 13.391 -25.844 -4.613 1 97.81 132 LYS B N 1
ATOM 3608 C CA . LYS B 1 132 ? 14.148 -26.656 -3.664 1 97.81 132 LYS B CA 1
ATOM 3609 C C . LYS B 1 132 ? 13.258 -27.156 -2.537 1 97.81 132 LYS B C 1
ATOM 3611 O O . LYS B 1 132 ? 12.273 -27.875 -2.783 1 97.81 132 LYS B O 1
ATOM 3616 N N . ASP B 1 133 ? 13.578 -26.812 -1.33 1 98.19 133 ASP B N 1
ATOM 3617 C CA . ASP B 1 133 ? 12.953 -27.5 -0.201 1 98.19 133 ASP B CA 1
ATOM 3618 C C . ASP B 1 133 ? 11.742 -26.719 0.307 1 98.19 133 ASP B C 1
ATOM 3620 O O . ASP B 1 133 ? 11.719 -26.281 1.461 1 98.19 133 ASP B O 1
ATOM 3624 N N . ILE B 1 134 ? 10.695 -26.703 -0.537 1 97.75 134 ILE B N 1
ATOM 3625 C CA . ILE B 1 134 ? 9.5 -25.938 -0.216 1 97.75 134 ILE B CA 1
ATOM 3626 C C . ILE B 1 134 ? 8.305 -26.891 -0.092 1 97.75 134 ILE B C 1
ATOM 3628 O O . ILE B 1 134 ? 8.086 -27.734 -0.958 1 97.75 134 ILE B O 1
ATOM 3632 N N . GLN B 1 135 ? 7.629 -26.641 0.949 1 97 135 GLN B N 1
ATOM 3633 C CA . GLN B 1 135 ? 6.426 -27.422 1.199 1 97 135 GLN B CA 1
ATOM 3634 C C . GLN B 1 135 ? 5.188 -26.719 0.639 1 97 135 GLN B C 1
ATOM 3636 O O . GLN B 1 135 ? 4.277 -27.375 0.131 1 97 135 GLN B O 1
ATOM 3641 N N . GLN B 1 136 ? 5.121 -25.422 0.775 1 96.19 136 GLN B N 1
ATOM 3642 C CA . GLN B 1 136 ? 3.949 -24.656 0.375 1 96.19 136 GLN B CA 1
ATOM 3643 C C . GLN B 1 136 ? 4.34 -23.25 -0.07 1 96.19 136 GLN B C 1
ATOM 3645 O O . GLN B 1 136 ? 5.219 -22.625 0.529 1 96.19 136 GLN B O 1
ATOM 3650 N N . ILE B 1 137 ? 3.729 -22.828 -1.132 1 97.5 137 ILE B N 1
ATOM 3651 C CA . ILE B 1 137 ? 3.805 -21.438 -1.56 1 97.5 137 ILE B CA 1
ATOM 3652 C C . ILE B 1 137 ? 2.457 -20.75 -1.337 1 97.5 137 ILE B C 1
ATOM 3654 O O . ILE B 1 137 ? 1.438 -21.188 -1.888 1 97.5 137 ILE B O 1
ATOM 3658 N N . VAL B 1 138 ? 2.443 -19.672 -0.516 1 96.5 138 VAL B N 1
ATOM 3659 C CA . VAL B 1 138 ? 1.154 -19.125 -0.099 1 96.5 138 VAL B CA 1
ATOM 3660 C C . VAL B 1 138 ? 0.921 -17.781 -0.767 1 96.5 138 VAL B C 1
ATOM 3662 O O . VAL B 1 138 ? -0.197 -17.25 -0.758 1 96.5 138 VAL B O 1
ATOM 3665 N N . GLN B 1 139 ? 2.002 -17.25 -1.332 1 97.06 139 GLN B N 1
ATOM 3666 C CA . GLN B 1 139 ? 1.86 -15.906 -1.877 1 97.06 139 GLN B CA 1
ATOM 3667 C C . GLN B 1 139 ? 2.955 -15.609 -2.896 1 97.06 139 GLN B C 1
ATOM 3669 O O . GLN B 1 139 ? 4.137 -15.844 -2.631 1 97.06 139 GLN B O 1
ATOM 3674 N N . VAL B 1 140 ? 2.598 -15.133 -4.059 1 98.38 140 VAL B N 1
ATOM 3675 C CA . VAL B 1 140 ? 3.494 -14.562 -5.059 1 98.38 140 VAL B CA 1
ATOM 3676 C C . VAL B 1 140 ? 2.865 -13.305 -5.66 1 98.38 140 VAL B C 1
ATOM 3678 O O . VAL B 1 140 ? 2.318 -13.344 -6.766 1 98.38 140 VAL B O 1
ATOM 3681 N N . ASP B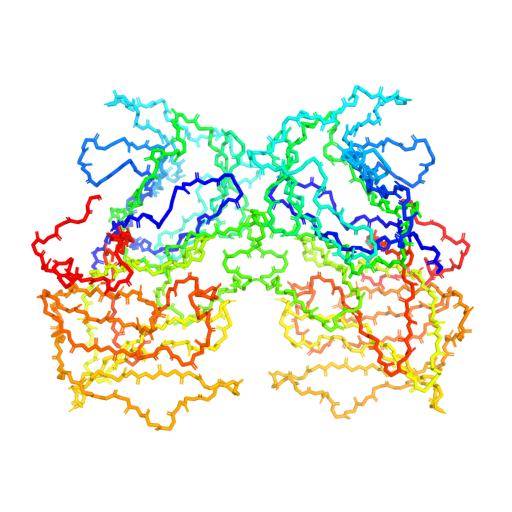 1 141 ? 2.975 -12.234 -4.949 1 97.5 141 ASP B N 1
ATOM 3682 C CA . ASP B 1 141 ? 2.33 -10.977 -5.316 1 97.5 141 ASP B CA 1
ATOM 3683 C C . ASP B 1 141 ? 3.34 -9.992 -5.906 1 97.5 141 ASP B C 1
ATOM 3685 O O . ASP B 1 141 ? 4.492 -9.945 -5.473 1 97.5 141 ASP B O 1
ATOM 3689 N N . HIS B 1 142 ? 3.002 -9.312 -6.891 1 98 142 HIS B N 1
ATOM 3690 C CA . HIS B 1 142 ? 3.678 -8.164 -7.48 1 98 142 HIS B CA 1
ATOM 3691 C C . HIS B 1 142 ? 2.814 -6.91 -7.395 1 98 142 HIS B C 1
ATOM 3693 O O . HIS B 1 142 ? 1.805 -6.797 -8.094 1 98 142 HIS B O 1
ATOM 3699 N N . ARG B 1 143 ? 3.225 -5.973 -6.543 1 96.56 143 ARG B N 1
ATOM 3700 C CA . ARG B 1 143 ? 2.398 -4.816 -6.223 1 96.56 143 ARG B CA 1
ATOM 3701 C C . ARG B 1 143 ? 3.117 -3.518 -6.574 1 96.56 143 ARG B C 1
ATOM 3703 O O . ARG B 1 143 ? 4.227 -3.541 -7.109 1 96.56 143 ARG B O 1
ATOM 3710 N N . GLN B 1 144 ? 2.316 -2.406 -6.391 1 95.81 144 GLN B N 1
ATOM 3711 C CA . GLN B 1 144 ? 2.867 -1.092 -6.707 1 95.81 144 GLN B CA 1
ATOM 3712 C C . GLN B 1 144 ? 2.711 -0.132 -5.531 1 95.81 144 GLN B C 1
ATOM 3714 O O . GLN B 1 144 ? 1.627 -0.024 -4.953 1 95.81 144 GLN B O 1
ATOM 3719 N N . ALA B 1 145 ? 3.785 0.537 -5.152 1 95 145 ALA B N 1
ATOM 3720 C CA . ALA B 1 145 ? 3.729 1.595 -4.148 1 95 145 ALA B CA 1
ATOM 3721 C C . ALA B 1 145 ? 3.756 2.975 -4.801 1 95 145 ALA B C 1
ATOM 3723 O O . ALA B 1 145 ? 3.199 3.934 -4.262 1 95 145 ALA B O 1
ATOM 3724 N N . TYR B 1 146 ? 4.43 3.121 -5.984 1 95.94 146 TYR B N 1
ATOM 3725 C CA . TYR B 1 146 ? 4.59 4.324 -6.789 1 95.94 146 TYR B CA 1
ATOM 3726 C C . TYR B 1 146 ? 4.242 4.055 -8.25 1 95.94 146 TYR B C 1
ATOM 3728 O O . TYR B 1 146 ? 4.609 3.016 -8.797 1 95.94 146 TYR B O 1
ATOM 3736 N N . PRO B 1 147 ? 3.463 4.926 -8.805 1 94.38 147 PRO B N 1
ATOM 3737 C CA . PRO B 1 147 ? 3.057 6.297 -8.484 1 94.38 147 PRO B CA 1
ATOM 3738 C C . PRO B 1 147 ? 1.918 6.352 -7.469 1 94.38 147 PRO B C 1
ATOM 3740 O O . PRO B 1 147 ? 1.794 7.328 -6.727 1 94.38 147 PRO B O 1
ATOM 3743 N N . ALA B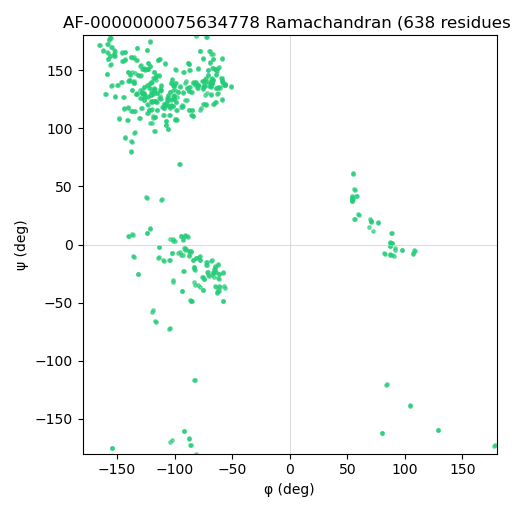 1 148 ? 1.004 5.387 -7.539 1 92.81 148 ALA B N 1
ATOM 3744 C CA . ALA B 1 148 ? -0.03 5.18 -6.527 1 92.81 148 ALA B CA 1
ATOM 3745 C C . ALA B 1 148 ? -0.15 3.707 -6.156 1 92.81 148 ALA B C 1
ATOM 3747 O O . ALA B 1 148 ? 0.114 2.828 -6.98 1 92.81 148 ALA B O 1
ATOM 3748 N N . PRO B 1 149 ? -0.505 3.521 -4.859 1 92.5 149 PRO B N 1
ATOM 3749 C CA . PRO B 1 149 ? -0.579 2.117 -4.453 1 92.5 149 PRO B CA 1
ATOM 3750 C C . PRO B 1 149 ? -1.562 1.308 -5.293 1 92.5 149 PRO B C 1
ATOM 3752 O O . PRO B 1 149 ? -2.656 1.786 -5.602 1 92.5 149 PRO B O 1
ATOM 3755 N N . PHE B 1 150 ? -1.14 0.081 -5.602 1 93.5 150 PHE B N 1
ATOM 3756 C CA . PHE B 1 150 ? -1.996 -0.853 -6.324 1 93.5 150 PHE B CA 1
ATOM 3757 C C . PHE B 1 150 ? -1.646 -2.293 -5.973 1 93.5 150 PHE B C 1
ATOM 3759 O O . PHE B 1 150 ? -0.509 -2.727 -6.168 1 93.5 150 PHE B O 1
ATOM 3766 N N . PRO B 1 151 ? -2.605 -3.164 -5.551 1 91.62 151 PRO B N 1
ATOM 3767 C CA . PRO B 1 151 ? -3.924 -2.713 -5.098 1 91.62 151 PRO B CA 1
ATOM 3768 C C . PRO B 1 151 ? -3.844 -1.746 -3.92 1 91.62 151 PRO B C 1
ATOM 3770 O O . PRO B 1 151 ? -2.826 -1.698 -3.223 1 91.62 151 PRO B O 1
ATOM 3773 N N . ALA B 1 152 ? -4.883 -0.983 -3.695 1 88.06 152 ALA B N 1
ATOM 3774 C CA . ALA B 1 152 ? -4.902 0.012 -2.627 1 88.06 152 ALA B CA 1
ATOM 3775 C C . ALA B 1 152 ? -4.965 -0.656 -1.257 1 88.06 152 ALA B C 1
ATOM 3777 O O . ALA B 1 152 ? -4.508 -0.088 -0.262 1 88.06 152 ALA B O 1
ATOM 3778 N N . ILE B 1 153 ? -5.527 -1.853 -1.268 1 89.38 153 ILE B N 1
ATOM 3779 C CA . ILE B 1 153 ? -5.629 -2.629 -0.037 1 89.38 153 ILE B CA 1
ATOM 3780 C C . ILE B 1 153 ? -4.668 -3.814 -0.093 1 89.38 153 ILE B C 1
ATOM 3782 O O . ILE B 1 153 ? -4.785 -4.676 -0.97 1 89.38 153 ILE B O 1
ATOM 3786 N N . GLN B 1 154 ? -3.736 -3.811 0.808 1 87.5 154 GLN B N 1
ATOM 3787 C CA . GLN B 1 154 ? -2.717 -4.855 0.818 1 87.5 154 GLN B CA 1
ATOM 3788 C C . GLN B 1 154 ? -2.67 -5.566 2.168 1 87.5 154 GLN B C 1
ATOM 3790 O O . GLN B 1 154 ? -1.589 -5.82 2.703 1 87.5 154 GLN B O 1
ATOM 3795 N N . LEU B 1 155 ? -3.828 -5.785 2.695 1 80.75 155 LEU B N 1
ATOM 3796 C CA . LEU B 1 155 ? -3.961 -6.461 3.98 1 80.75 155 LEU B CA 1
ATOM 3797 C C . LEU B 1 155 ? -3.719 -7.961 3.832 1 80.75 155 LEU B C 1
ATOM 3799 O O . LEU B 1 155 ? -4.203 -8.578 2.881 1 80.75 155 LEU B O 1
ATOM 3803 N N . GLU B 1 156 ? -2.945 -8.508 4.707 1 77.38 156 GLU B N 1
ATOM 3804 C CA . GLU B 1 156 ? -2.746 -9.953 4.738 1 77.38 156 GLU B CA 1
ATOM 3805 C C . GLU B 1 156 ? -3.986 -10.664 5.27 1 77.38 156 GLU B C 1
ATOM 3807 O O . GLU B 1 156 ? -4.449 -10.383 6.375 1 77.38 156 GLU B O 1
ATOM 3812 N N . GLU B 1 157 ? -4.508 -11.484 4.445 1 77.44 157 GLU B N 1
ATOM 3813 C CA . GLU B 1 157 ? -5.652 -12.281 4.879 1 77.44 157 GLU B CA 1
ATOM 3814 C C . GLU B 1 157 ? -5.219 -13.68 5.316 1 77.44 157 GLU B C 1
ATOM 3816 O O . GLU B 1 157 ? -4.566 -14.398 4.555 1 77.44 157 GLU B O 1
ATOM 3821 N N . THR B 1 158 ? -5.578 -14.047 6.441 1 76.81 158 THR B N 1
ATOM 3822 C CA . THR B 1 158 ? -5.086 -15.273 7.059 1 76.81 158 THR B CA 1
ATOM 3823 C C . THR B 1 158 ? -5.789 -16.484 6.473 1 76.81 158 THR B C 1
ATOM 3825 O O . THR B 1 158 ? -5.328 -17.625 6.648 1 76.81 158 THR B O 1
ATOM 3828 N N . PHE B 1 159 ? -6.773 -16.25 5.738 1 80.56 159 PHE B N 1
ATOM 3829 C CA . PHE B 1 159 ? -7.535 -17.422 5.293 1 80.56 159 PHE B CA 1
ATOM 3830 C C . PHE B 1 159 ? -7.184 -17.781 3.855 1 80.56 159 PHE B C 1
ATOM 3832 O O . PHE B 1 159 ? -7.574 -18.844 3.361 1 80.56 159 PHE B O 1
ATOM 3839 N N . ASN B 1 160 ? -6.426 -16.922 3.26 1 89.94 160 ASN B N 1
ATOM 3840 C CA . ASN B 1 160 ? -6.012 -17.25 1.897 1 89.94 160 ASN B CA 1
ATOM 3841 C C . ASN B 1 160 ? -4.941 -18.328 1.875 1 89.94 160 ASN B C 1
ATOM 3843 O O . ASN B 1 160 ? -4.035 -18.344 2.711 1 89.94 160 ASN B O 1
ATOM 3847 N N . THR B 1 161 ? -5.125 -19.25 0.961 1 94.94 161 THR B N 1
ATOM 3848 C CA . THR B 1 161 ? -4.117 -20.281 0.787 1 94.94 161 THR B CA 1
ATOM 3849 C C . THR B 1 161 ? -3.088 -19.875 -0.26 1 94.94 161 THR B C 1
ATOM 3851 O O . THR B 1 161 ? -1.985 -20.422 -0.308 1 94.94 161 THR B O 1
ATOM 3854 N N . PHE B 1 162 ? -3.512 -19 -1.097 1 97.12 162 PHE B N 1
ATOM 3855 C CA . PHE B 1 162 ? -2.6 -18.484 -2.113 1 97.12 162 PHE B CA 1
ATOM 3856 C C . PHE B 1 162 ? -3.08 -17.141 -2.643 1 97.12 162 PHE B C 1
ATOM 3858 O O . PHE B 1 162 ? -4.285 -16.906 -2.746 1 97.12 162 PHE B O 1
ATOM 3865 N N . SER B 1 163 ? -2.189 -16.266 -2.994 1 96.94 163 SER B N 1
ATOM 3866 C CA . SER B 1 163 ? -2.541 -15.008 -3.629 1 96.94 163 SER B CA 1
ATOM 3867 C C . SER B 1 163 ? -1.555 -14.648 -4.734 1 96.94 163 SER B C 1
ATOM 3869 O O . SER B 1 163 ? -0.374 -14.992 -4.656 1 96.94 163 SER B O 1
ATOM 3871 N N . ASN B 1 164 ? -2.051 -13.977 -5.738 1 97.5 164 ASN B N 1
ATOM 3872 C CA . ASN B 1 164 ? -1.259 -13.469 -6.852 1 97.5 164 ASN B CA 1
ATOM 3873 C C . ASN B 1 164 ? -1.771 -12.109 -7.328 1 97.5 164 ASN B C 1
ATOM 3875 O O . ASN B 1 164 ? -2.629 -12.039 -8.211 1 97.5 164 ASN B O 1
ATOM 3879 N N . ASP B 1 165 ? -1.224 -11.039 -6.797 1 96.19 165 ASP B N 1
ATOM 3880 C CA . ASP B 1 165 ? -1.552 -9.68 -7.199 1 96.19 165 ASP B CA 1
ATOM 3881 C C . ASP B 1 165 ? -0.669 -9.219 -8.359 1 96.19 165 ASP B C 1
ATOM 3883 O O . ASP B 1 165 ? 0.427 -9.742 -8.555 1 96.19 165 ASP B O 1
ATOM 3887 N N . VAL B 1 166 ? -1.199 -8.266 -9.078 1 96.69 166 VAL B N 1
ATOM 3888 C CA . VAL B 1 166 ? -0.419 -7.609 -10.117 1 96.69 166 VAL B CA 1
ATOM 3889 C C . VAL B 1 166 ? -0.347 -6.109 -9.844 1 96.69 166 VAL B C 1
ATOM 3891 O O . VAL B 1 166 ? -1.249 -5.543 -9.219 1 96.69 166 VAL B O 1
ATOM 3894 N N . PRO B 1 167 ? 0.675 -5.473 -10.312 1 95.88 167 PRO B N 1
ATOM 3895 C CA . PRO B 1 167 ? 0.919 -4.082 -9.914 1 95.88 167 PRO B CA 1
ATOM 3896 C C . PRO B 1 167 ? 0.191 -3.076 -10.797 1 95.88 167 PRO B C 1
ATOM 3898 O O . PRO B 1 167 ? 0.252 -1.87 -10.555 1 95.88 167 PRO B O 1
ATOM 3901 N N . LYS B 1 168 ? -0.491 -3.518 -11.883 1 94.88 168 LYS B N 1
ATOM 3902 C CA . LYS B 1 168 ? -1.189 -2.637 -12.812 1 94.88 168 LYS B CA 1
ATOM 3903 C C . LYS B 1 168 ? -2.547 -3.217 -13.203 1 94.88 168 LYS B C 1
ATOM 3905 O O . LYS B 1 168 ? -2.77 -4.422 -13.086 1 94.88 168 LYS B O 1
ATOM 3910 N N . GLN B 1 169 ? -3.357 -2.346 -13.695 1 94.69 169 GLN B N 1
ATOM 3911 C CA . GLN B 1 169 ? -4.684 -2.762 -14.141 1 94.69 169 GLN B CA 1
ATOM 3912 C C . GLN B 1 169 ? -4.59 -3.719 -15.328 1 94.69 169 GLN B C 1
ATOM 3914 O O . GLN B 1 169 ? -3.656 -3.633 -16.125 1 94.69 169 GLN B O 1
ATOM 3919 N N . PHE B 1 170 ? -5.605 -4.547 -15.352 1 96.56 170 PHE B N 1
ATOM 3920 C CA . PHE B 1 170 ? -5.695 -5.438 -16.5 1 96.56 170 PHE B CA 1
ATOM 3921 C C . PHE B 1 170 ? -6.277 -4.707 -17.703 1 96.56 170 PHE B C 1
ATOM 3923 O O . PHE B 1 170 ? -7.012 -3.729 -17.547 1 96.56 170 PHE B O 1
ATOM 3930 N N . LEU B 1 171 ? -5.859 -5.188 -18.859 1 96.5 171 LEU B N 1
ATOM 3931 C CA . LEU B 1 171 ? -6.461 -4.77 -20.125 1 96.5 171 LEU B CA 1
ATOM 3932 C C . LEU B 1 171 ? -7.117 -5.949 -20.844 1 96.5 171 LEU B C 1
ATOM 3934 O O . LEU B 1 171 ? -6.68 -7.094 -20.688 1 96.5 171 LEU B O 1
ATOM 3938 N N . PRO B 1 172 ? -8.203 -5.574 -21.578 1 97.94 172 PRO B N 1
ATOM 3939 C CA . PRO B 1 172 ? -8.734 -6.676 -22.375 1 97.94 172 PRO B CA 1
ATOM 3940 C C . PRO B 1 172 ? -7.66 -7.375 -23.203 1 97.94 172 PRO B C 1
ATOM 3942 O O . PRO B 1 172 ? -6.805 -6.715 -23.797 1 97.94 172 PRO B O 1
ATOM 3945 N N . GLY B 1 173 ? -7.734 -8.664 -23.172 1 98.38 173 GLY B N 1
ATOM 3946 C CA . GLY B 1 173 ? -6.707 -9.43 -23.859 1 98.38 173 GLY B CA 1
ATOM 3947 C C . GLY B 1 173 ? -5.738 -10.117 -22.906 1 98.38 173 GLY B C 1
ATOM 3948 O O . GLY B 1 173 ? -4.922 -10.938 -23.344 1 98.38 173 GLY B O 1
ATOM 3949 N N . HIS B 1 174 ? -5.859 -9.812 -21.672 1 98.31 174 HIS B N 1
ATOM 3950 C CA . HIS B 1 174 ? -5.004 -10.43 -20.672 1 98.31 174 HIS B CA 1
ATOM 3951 C C . HIS B 1 174 ? -5.504 -11.828 -20.312 1 98.31 174 HIS B C 1
ATOM 3953 O O . HIS B 1 174 ? -6.707 -12.039 -20.141 1 98.31 174 HIS B O 1
ATOM 3959 N N . VAL B 1 175 ? -4.562 -12.789 -20.188 1 98.44 175 VAL B N 1
ATOM 3960 C CA . VAL B 1 175 ? -4.898 -14.156 -19.797 1 98.44 175 VAL B CA 1
ATOM 3961 C C . VAL B 1 175 ? -4.02 -14.586 -18.625 1 98.44 175 VAL B C 1
ATOM 3963 O O . VAL B 1 175 ? -2.803 -14.391 -18.641 1 98.44 175 VAL B O 1
ATOM 3966 N N . ILE B 1 176 ? -4.641 -15.094 -17.625 1 98.69 176 ILE B N 1
ATOM 3967 C CA . ILE B 1 176 ? -3.947 -15.703 -16.5 1 98.69 176 ILE B CA 1
ATOM 3968 C C . ILE B 1 176 ? -4.016 -17.219 -16.609 1 98.69 176 ILE B C 1
ATOM 3970 O O . ILE B 1 176 ? -5.102 -17.797 -16.75 1 98.69 176 ILE B O 1
ATOM 3974 N N . ILE B 1 177 ? -2.889 -17.859 -16.594 1 98.56 177 ILE B N 1
ATOM 3975 C CA . ILE B 1 177 ? -2.826 -19.312 -16.703 1 98.56 177 ILE B CA 1
ATOM 3976 C C . ILE B 1 177 ? -2.268 -19.906 -15.414 1 98.56 177 ILE B C 1
ATOM 3978 O O . ILE B 1 177 ? -1.144 -19.594 -15.016 1 98.56 177 ILE B O 1
ATOM 3982 N N . MET B 1 178 ? -3.012 -20.734 -14.844 1 98.25 178 MET B N 1
ATOM 3983 C CA . MET B 1 178 ? -2.615 -21.344 -13.578 1 98.25 178 MET B CA 1
ATOM 3984 C C . MET B 1 178 ? -2.527 -22.859 -13.711 1 98.25 178 MET B C 1
ATOM 3986 O O . MET B 1 178 ? -3.408 -23.5 -14.297 1 98.25 178 MET B O 1
ATOM 3990 N N . THR B 1 179 ? -1.462 -23.453 -13.266 1 98.19 179 THR B N 1
ATOM 3991 C CA . THR B 1 179 ? -1.317 -24.906 -13.156 1 98.19 179 THR B CA 1
ATOM 3992 C C . THR B 1 179 ? -1.409 -25.344 -11.695 1 98.19 179 THR B C 1
ATOM 3994 O O . THR B 1 179 ? -0.693 -24.828 -10.844 1 98.19 179 THR B O 1
ATOM 3997 N N . ALA B 1 180 ? -2.25 -26.281 -11.43 1 98.12 180 ALA B N 1
ATOM 3998 C CA . ALA B 1 180 ? -2.477 -26.656 -10.031 1 98.12 180 ALA B CA 1
ATOM 3999 C C . ALA B 1 180 ? -2.916 -28.109 -9.906 1 98.12 180 ALA B C 1
ATOM 4001 O O . ALA B 1 180 ? -3.273 -28.734 -10.906 1 98.12 180 ALA B O 1
ATOM 4002 N N . ILE B 1 181 ? -2.85 -28.656 -8.758 1 97.56 181 ILE B N 1
ATOM 4003 C CA . ILE B 1 181 ? -3.334 -29.984 -8.414 1 97.56 181 ILE B CA 1
ATOM 4004 C C . ILE B 1 181 ? -4.23 -29.906 -7.18 1 97.56 181 ILE B C 1
ATOM 4006 O O . ILE B 1 181 ? -3.77 -29.562 -6.09 1 97.56 181 ILE B O 1
ATOM 4010 N N . PRO B 1 182 ? -5.508 -30.25 -7.277 1 97.62 182 PRO B N 1
ATOM 4011 C CA . PRO B 1 182 ? -6.355 -30.391 -6.094 1 97.62 182 PRO B CA 1
ATOM 4012 C C . PRO B 1 182 ? -6.199 -31.75 -5.414 1 97.62 182 PRO B C 1
ATOM 4014 O O . PRO B 1 182 ? -6.094 -32.781 -6.094 1 97.62 182 PRO B O 1
ATOM 4017 N N . PHE B 1 183 ? -6.141 -31.719 -4.133 1 96.88 183 PHE B N 1
ATOM 4018 C CA . PHE B 1 183 ? -6.047 -32.969 -3.4 1 96.88 183 PHE B CA 1
ATOM 4019 C C . PHE B 1 183 ? -6.598 -32.812 -1.988 1 96.88 183 PHE B C 1
ATOM 4021 O O . PHE B 1 183 ? -6.891 -31.703 -1.549 1 96.88 183 PHE B O 1
ATOM 4028 N N . GLY B 1 184 ? -6.77 -33.969 -1.262 1 96.75 184 GLY B N 1
ATOM 4029 C CA . GLY B 1 184 ? -7.32 -33.969 0.085 1 96.75 184 GLY B CA 1
ATOM 4030 C C . GLY B 1 184 ? -8.758 -34.438 0.152 1 96.75 184 GLY B C 1
ATOM 4031 O O . GLY B 1 184 ? -9.133 -35.375 -0.526 1 96.75 184 GLY B O 1
ATOM 4032 N N . ASN B 1 185 ? -9.641 -33.719 0.993 1 97.38 185 ASN B N 1
ATOM 4033 C CA . ASN B 1 185 ? -11.023 -34.125 1.231 1 97.38 185 ASN B CA 1
ATOM 4034 C C . ASN B 1 185 ? -11.93 -33.75 0.065 1 97.38 185 ASN B C 1
ATOM 4036 O O . ASN B 1 185 ? -12.141 -32.562 -0.194 1 97.38 185 ASN B O 1
ATOM 4040 N N . PRO B 1 186 ? -12.469 -34.688 -0.568 1 95.44 186 PRO B N 1
ATOM 4041 C CA . PRO B 1 186 ? -13.312 -34.375 -1.723 1 95.44 186 PRO B CA 1
ATOM 4042 C C . PRO B 1 186 ? -14.594 -33.656 -1.337 1 95.44 186 PRO B C 1
ATOM 4044 O O . PRO B 1 186 ? -15.289 -33.094 -2.205 1 95.44 186 PRO B O 1
ATOM 4047 N N . ARG B 1 187 ? -14.891 -33.656 -0.096 1 95.69 187 ARG B N 1
ATOM 4048 C CA . ARG B 1 187 ? -16.078 -32.938 0.355 1 95.69 187 ARG B CA 1
ATOM 4049 C C . ARG B 1 187 ? -15.781 -31.469 0.614 1 95.69 187 ARG B C 1
ATOM 4051 O O . ARG B 1 187 ? -16.688 -30.672 0.859 1 95.69 187 ARG B O 1
ATOM 4058 N N . GLY B 1 188 ? -14.5 -31.141 0.505 1 94.25 188 GLY B N 1
ATOM 4059 C CA . GLY B 1 188 ? -14.117 -29.75 0.592 1 94.25 188 GLY B CA 1
ATOM 4060 C C . GLY B 1 188 ? -14.156 -29.031 -0.745 1 94.25 188 GLY B C 1
ATOM 4061 O O . GLY B 1 188 ? -14.844 -29.469 -1.668 1 94.25 188 GLY B O 1
ATOM 4062 N N . GLY B 1 189 ? -13.562 -27.859 -0.771 1 93.25 189 GLY B N 1
ATOM 4063 C CA . GLY B 1 189 ? -13.531 -27.094 -2.004 1 93.25 189 GLY B CA 1
ATOM 4064 C C . GLY B 1 189 ? -12.477 -26 -1.999 1 93.25 189 GLY B C 1
ATOM 4065 O O . GLY B 1 189 ? -11.797 -25.797 -0.993 1 93.25 189 GLY B O 1
ATOM 4066 N N . PHE B 1 190 ? -12.266 -25.484 -3.199 1 97.25 190 PHE B N 1
ATOM 4067 C CA . PHE B 1 190 ? -11.438 -24.297 -3.289 1 97.25 190 PHE B CA 1
ATOM 4068 C C . PHE B 1 190 ? -12.148 -23.203 -4.082 1 97.25 190 PHE B C 1
ATOM 4070 O O . PHE B 1 190 ? -13.039 -23.484 -4.883 1 97.25 190 PHE B O 1
ATOM 4077 N N . ILE B 1 191 ? -11.812 -21.984 -3.738 1 97.88 191 ILE B N 1
ATOM 4078 C CA . ILE B 1 191 ? -12.359 -20.797 -4.383 1 97.88 191 ILE B CA 1
ATOM 4079 C C . ILE B 1 191 ? -11.227 -19.984 -5 1 97.88 191 ILE B C 1
ATOM 4081 O O . ILE B 1 191 ? -10.18 -19.781 -4.379 1 97.88 191 ILE B O 1
ATOM 4085 N N . ILE B 1 192 ? -11.398 -19.656 -6.246 1 98.25 192 ILE B N 1
ATOM 4086 C CA . ILE B 1 192 ? -10.578 -18.641 -6.887 1 98.25 192 ILE B CA 1
ATOM 4087 C C . ILE B 1 192 ? -11.375 -17.344 -7.023 1 98.25 192 ILE B C 1
ATOM 4089 O O . ILE B 1 192 ? -12.398 -17.312 -7.703 1 98.25 192 ILE B O 1
ATOM 4093 N N . ARG B 1 193 ? -10.898 -16.344 -6.418 1 97.25 193 ARG B N 1
ATOM 4094 C CA . ARG B 1 193 ? -11.711 -15.125 -6.434 1 97.25 193 ARG B CA 1
ATOM 4095 C C . ARG B 1 193 ? -10.875 -13.922 -6.859 1 97.25 193 ARG B C 1
ATOM 4097 O O . ARG B 1 193 ? -9.664 -13.875 -6.605 1 97.25 193 ARG B O 1
ATOM 4104 N N . PHE B 1 194 ? -11.508 -13.039 -7.555 1 96.94 194 PHE B N 1
ATOM 4105 C CA . PHE B 1 194 ? -11 -11.711 -7.863 1 96.94 194 PHE B CA 1
ATOM 4106 C C . PHE B 1 194 ? -11.734 -10.648 -7.047 1 96.94 194 PHE B C 1
ATOM 4108 O O . PHE B 1 194 ? -12.953 -10.523 -7.137 1 96.94 194 PHE B O 1
ATOM 4115 N N . ASN B 1 195 ? -10.922 -9.938 -6.316 1 93 195 ASN B N 1
ATOM 4116 C CA . ASN B 1 195 ? -11.508 -8.867 -5.508 1 93 195 ASN B CA 1
ATOM 4117 C C . ASN B 1 195 ? -11.344 -7.508 -6.176 1 93 195 ASN B C 1
ATOM 4119 O O . ASN B 1 195 ? -10.398 -7.297 -6.934 1 93 195 ASN B O 1
ATOM 4123 N N . GLU B 1 196 ? -12.273 -6.656 -5.891 1 90.12 196 GLU B N 1
ATOM 4124 C CA . GLU B 1 196 ? -12.195 -5.297 -6.418 1 90.12 196 GLU B CA 1
ATOM 4125 C C . GLU B 1 196 ? -11.336 -4.406 -5.523 1 90.12 196 GLU B C 1
ATOM 4127 O O . GLU B 1 196 ? -11.688 -4.164 -4.367 1 90.12 196 GLU B O 1
ATOM 4132 N N . ASN B 1 197 ? -10.219 -3.932 -6.043 1 81.31 197 ASN B N 1
ATOM 4133 C CA . ASN B 1 197 ? -9.305 -2.992 -5.395 1 81.31 197 ASN B CA 1
ATOM 4134 C C . ASN B 1 197 ? -8.812 -3.525 -4.055 1 81.31 197 ASN B C 1
ATOM 4136 O O . ASN B 1 197 ? -8.586 -2.754 -3.121 1 81.31 197 ASN B O 1
ATOM 4140 N N . GLY B 1 198 ? -8.891 -4.805 -3.947 1 81.81 198 GLY B N 1
ATOM 4141 C CA . GLY B 1 198 ? -8.43 -5.441 -2.723 1 81.81 198 GLY B CA 1
ATOM 4142 C C . GLY B 1 198 ? -9.492 -5.512 -1.646 1 81.81 198 GLY B C 1
ATOM 4143 O O . GLY B 1 198 ? -9.266 -6.07 -0.573 1 81.81 198 GLY B O 1
ATOM 4144 N N . THR B 1 199 ? -10.641 -4.98 -1.935 1 85.5 199 THR B N 1
ATOM 4145 C CA . THR B 1 199 ? -11.727 -5.062 -0.97 1 85.5 199 THR B CA 1
ATOM 4146 C C . THR B 1 199 ? -12.281 -6.484 -0.893 1 85.5 199 THR B C 1
ATOM 4148 O O . THR B 1 199 ? -11.836 -7.367 -1.628 1 85.5 199 THR B O 1
ATOM 4151 N N . LYS B 1 200 ? -13.266 -6.66 -0.011 1 87.12 200 LYS B N 1
ATOM 4152 C CA . LYS B 1 200 ? -13.883 -7.977 0.135 1 87.12 200 LYS B CA 1
ATOM 4153 C C . LYS B 1 200 ? -14.867 -8.25 -0.996 1 87.12 200 LYS B C 1
ATOM 4155 O O . LYS B 1 200 ? -15.312 -9.383 -1.181 1 87.12 200 LYS B O 1
ATOM 4160 N N . LYS B 1 201 ? -15.219 -7.207 -1.733 1 92.62 201 LYS B N 1
ATOM 4161 C CA . LYS B 1 201 ? -16.156 -7.375 -2.838 1 92.62 201 LYS B CA 1
ATOM 4162 C C . LYS B 1 201 ? -15.555 -8.242 -3.941 1 92.62 201 LYS B C 1
ATOM 4164 O O . LYS B 1 201 ? -14.547 -7.875 -4.551 1 92.62 201 LYS B O 1
ATOM 4169 N N . GLN B 1 202 ? -16.25 -9.336 -4.203 1 96 202 GLN B N 1
ATOM 4170 C CA . GLN B 1 202 ? -15.766 -10.273 -5.211 1 96 202 GLN B CA 1
ATOM 4171 C C . GLN B 1 202 ? -16.375 -9.977 -6.578 1 96 202 GLN B C 1
ATOM 4173 O O . GLN B 1 202 ? -17.594 -10.047 -6.746 1 96 202 GLN B O 1
ATOM 4178 N N . ALA B 1 203 ? -15.523 -9.656 -7.516 1 97.19 203 ALA B N 1
ATOM 4179 C CA . ALA B 1 203 ? -15.953 -9.516 -8.906 1 97.19 203 ALA B CA 1
ATOM 4180 C C . ALA B 1 203 ? -16.172 -10.883 -9.555 1 97.19 203 ALA B C 1
ATOM 4182 O O . ALA B 1 203 ? -16.938 -11.008 -10.508 1 97.19 203 ALA B O 1
ATOM 4183 N N . LEU B 1 204 ? -15.445 -11.828 -9.055 1 98.06 204 LEU B N 1
ATOM 4184 C CA . LEU B 1 204 ? -15.562 -13.211 -9.508 1 98.06 204 LEU B CA 1
ATOM 4185 C C . LEU B 1 204 ? -15.375 -14.188 -8.352 1 98.06 204 LEU B C 1
ATOM 4187 O O . LEU B 1 204 ? -14.422 -14.055 -7.574 1 98.06 204 LEU B O 1
ATOM 4191 N N . HIS B 1 205 ? -16.297 -15 -8.234 1 98.12 205 HIS B N 1
ATOM 4192 C CA . HIS B 1 205 ? -16.25 -16.156 -7.348 1 98.12 205 HIS B CA 1
ATOM 4193 C C . HIS B 1 205 ? -16.344 -17.469 -8.133 1 98.12 205 HIS B C 1
ATOM 4195 O O . HIS B 1 205 ? -17.438 -17.875 -8.539 1 98.12 205 HIS B O 1
ATOM 4201 N N . LEU B 1 206 ? -15.234 -18.031 -8.367 1 98.25 206 LEU B N 1
ATOM 4202 C CA . LEU B 1 206 ? -15.164 -19.312 -9.062 1 98.25 206 LEU B CA 1
ATOM 4203 C C . LEU B 1 206 ? -14.93 -20.453 -8.07 1 98.25 206 LEU B C 1
ATOM 4205 O O . LEU B 1 206 ? -13.883 -20.516 -7.434 1 98.25 206 LEU B O 1
ATOM 4209 N N . ASN B 1 207 ? -15.875 -21.375 -8.039 1 97.62 207 ASN B N 1
ATOM 4210 C CA . ASN B 1 207 ? -15.867 -22.359 -6.961 1 97.62 207 ASN B CA 1
ATOM 4211 C C . ASN B 1 207 ? -16.172 -23.766 -7.484 1 97.62 207 ASN B C 1
ATOM 4213 O O . ASN B 1 207 ? -17.328 -24.188 -7.496 1 97.62 207 ASN B O 1
ATOM 4217 N N . PRO B 1 208 ? -15.172 -24.5 -7.902 1 96.69 208 PRO B N 1
ATOM 4218 C CA . PRO B 1 208 ? -15.383 -25.938 -8.164 1 96.69 208 PRO B CA 1
ATOM 4219 C C . PRO B 1 208 ? -15.734 -26.719 -6.898 1 96.69 208 PRO B C 1
ATOM 4221 O O . PRO B 1 208 ? -14.977 -26.688 -5.918 1 96.69 208 PRO B O 1
ATOM 4224 N N . ARG B 1 209 ? -16.812 -27.328 -6.965 1 95.19 209 ARG B N 1
ATOM 4225 C CA . ARG B 1 209 ? -17.281 -28.188 -5.875 1 95.19 209 ARG B CA 1
ATOM 4226 C C . ARG B 1 209 ? -17.25 -29.656 -6.273 1 95.19 209 ARG B C 1
ATOM 4228 O O . ARG B 1 209 ? -17.969 -30.078 -7.176 1 95.19 209 ARG B O 1
ATOM 4235 N N . PHE B 1 210 ? -16.5 -30.375 -5.586 1 96.12 210 PHE B N 1
ATOM 4236 C CA . PHE B 1 210 ? -16.328 -31.781 -5.93 1 96.12 210 PHE B CA 1
ATOM 4237 C C . PHE B 1 210 ? -17.469 -32.625 -5.375 1 96.12 210 PHE B C 1
ATOM 4239 O O . PHE B 1 210 ? -18.625 -32.438 -5.75 1 96.12 210 PHE B O 1
ATOM 4246 N N . ASP B 1 211 ? -17.188 -33.5 -4.508 1 94.31 211 ASP B N 1
ATOM 4247 C CA . ASP B 1 211 ? -18.188 -34.438 -3.963 1 94.31 211 ASP B CA 1
ATOM 4248 C C . ASP B 1 211 ? -19.125 -33.719 -2.996 1 94.31 211 ASP B C 1
ATOM 4250 O O . ASP B 1 211 ? -18.672 -32.969 -2.117 1 94.31 211 ASP B O 1
ATOM 4254 N N . PRO B 1 212 ? -20.438 -33.906 -3.242 1 93.88 212 PRO B N 1
ATOM 4255 C CA . PRO B 1 212 ? -21.156 -34.781 -4.176 1 93.88 212 PRO B CA 1
ATOM 4256 C C . PRO B 1 212 ? -21.703 -34.031 -5.383 1 93.88 212 PRO B C 1
ATOM 4258 O O . PRO B 1 212 ? -22.438 -34.594 -6.195 1 93.88 212 PRO B O 1
ATOM 4261 N N . HIS B 1 213 ? -21.406 -32.781 -5.512 1 91.88 213 HIS B N 1
ATOM 4262 C CA . HIS B 1 213 ? -22.109 -31.922 -6.469 1 91.88 213 HIS B CA 1
ATOM 4263 C C . HIS B 1 213 ? -21.453 -32 -7.852 1 91.88 213 HIS B C 1
ATOM 4265 O O . HIS B 1 213 ? -22.156 -32.219 -8.852 1 91.88 213 HIS B O 1
ATOM 4271 N N . TYR B 1 214 ? -20.156 -31.875 -7.906 1 95.19 214 TYR B N 1
ATOM 4272 C CA . TYR B 1 214 ? -19.359 -31.844 -9.133 1 95.19 214 TYR B CA 1
ATOM 4273 C C . TYR B 1 214 ? -19.859 -30.75 -10.07 1 95.19 214 TYR B C 1
ATOM 4275 O O . TYR B 1 214 ? -20.203 -31.016 -11.227 1 95.19 214 TYR B O 1
ATOM 4283 N N . VAL B 1 215 ? -19.797 -29.594 -9.602 1 96.38 215 VAL B N 1
ATOM 4284 C CA . VAL B 1 215 ? -20.234 -28.406 -10.32 1 96.38 215 VAL B CA 1
ATOM 4285 C C . VAL B 1 215 ? -19.25 -27.266 -10.094 1 96.38 215 VAL B C 1
ATOM 4287 O O . VAL B 1 215 ? -18.578 -27.219 -9.055 1 96.38 215 VAL B O 1
ATOM 4290 N N . VAL B 1 216 ? -19.078 -26.453 -11.094 1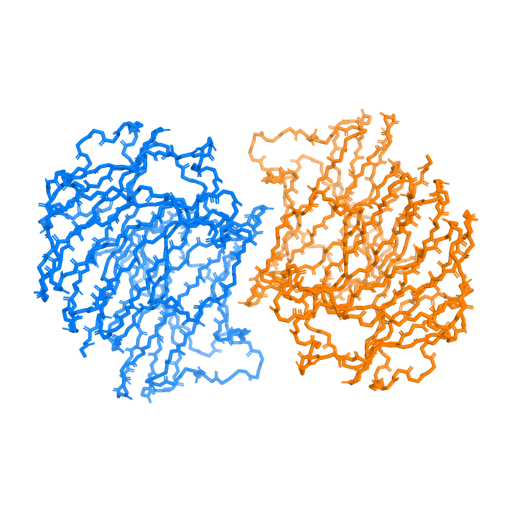 97.62 216 VAL B N 1
ATOM 4291 C CA . VAL B 1 216 ? -18.281 -25.25 -10.93 1 97.62 216 VAL B CA 1
ATOM 4292 C C . VAL B 1 216 ? -19.219 -24.031 -10.82 1 97.62 216 VAL B C 1
ATOM 4294 O O . VAL B 1 216 ? -19.828 -23.625 -11.805 1 97.62 216 VAL B O 1
ATOM 4297 N N . VAL B 1 217 ? -19.234 -23.469 -9.625 1 97.75 217 VAL B N 1
ATOM 4298 C CA . VAL B 1 217 ? -20.109 -22.312 -9.375 1 97.75 217 VAL B CA 1
ATOM 4299 C C . VAL B 1 217 ? -19.391 -21.031 -9.75 1 97.75 217 VAL B C 1
ATOM 4301 O O . VAL B 1 217 ? -18.219 -20.844 -9.406 1 97.75 217 VAL B O 1
ATOM 4304 N N . ARG B 1 218 ? -20.047 -20.156 -10.5 1 98.38 218 ARG B N 1
ATOM 4305 C CA . ARG B 1 218 ? -19.578 -18.812 -10.789 1 98.38 218 ARG B CA 1
ATOM 4306 C C . ARG B 1 218 ? -20.562 -17.766 -10.242 1 98.38 218 ARG B C 1
ATOM 4308 O O . ARG B 1 218 ? -21.781 -17.891 -10.438 1 98.38 218 ARG B O 1
ATOM 4315 N N . ASN B 1 219 ? -20.016 -16.859 -9.547 1 98.25 219 ASN B N 1
ATOM 4316 C CA . ASN B 1 219 ? -20.828 -15.812 -8.93 1 98.25 219 ASN B CA 1
ATOM 4317 C C . ASN B 1 219 ? -20.016 -14.555 -8.641 1 98.25 219 ASN B C 1
ATOM 4319 O O . ASN B 1 219 ? -18.844 -14.484 -9 1 98.25 219 ASN B O 1
ATOM 4323 N N . SER B 1 220 ? -20.641 -13.523 -8.148 1 97.81 220 SER B N 1
ATOM 4324 C CA . SER B 1 220 ? -20 -12.281 -7.719 1 97.81 220 SER B CA 1
ATOM 4325 C C . SER B 1 220 ? -20.812 -11.594 -6.625 1 97.81 220 SER B C 1
ATOM 4327 O O . SER B 1 220 ? -21.938 -12.008 -6.32 1 97.81 220 SER B O 1
ATOM 4329 N N . HIS B 1 221 ? -20.219 -10.672 -6.039 1 97.12 221 HIS B N 1
ATOM 4330 C CA . HIS B 1 221 ? -20.906 -9.914 -5.004 1 97.12 221 HIS B CA 1
ATOM 4331 C C . HIS B 1 221 ? -21.672 -8.734 -5.598 1 97.12 221 HIS B C 1
ATOM 4333 O O . HIS B 1 221 ? -21.25 -8.172 -6.617 1 97.12 221 HIS B O 1
ATOM 4339 N N . THR B 1 222 ? -22.75 -8.422 -4.883 1 95.25 222 THR B N 1
ATOM 4340 C CA . THR B 1 222 ? -23.422 -7.152 -5.117 1 95.25 222 THR B CA 1
ATOM 4341 C C . THR B 1 222 ? -22.719 -6.016 -4.379 1 95.25 222 THR B C 1
ATOM 4343 O O . THR B 1 222 ? -21.719 -6.234 -3.705 1 95.25 222 THR B O 1
ATOM 4346 N N . ASP B 1 223 ? -23.25 -4.801 -4.52 1 89.62 223 ASP B N 1
ATOM 4347 C CA . ASP B 1 223 ? -22.656 -3.633 -3.877 1 89.62 223 ASP B CA 1
ATOM 4348 C C . ASP B 1 223 ? -22.75 -3.738 -2.355 1 89.62 223 ASP B C 1
ATOM 4350 O O . ASP B 1 223 ? -21.984 -3.086 -1.635 1 89.62 223 ASP B O 1
ATOM 4354 N N . THR B 1 224 ? -23.625 -4.527 -1.835 1 90.31 224 THR B N 1
ATOM 4355 C CA . THR B 1 224 ? -23.797 -4.719 -0.398 1 90.31 224 THR B CA 1
ATOM 4356 C C . THR B 1 224 ? -22.969 -5.91 0.087 1 90.31 224 THR B C 1
ATOM 4358 O O . THR B 1 224 ? -23.156 -6.387 1.208 1 90.31 224 THR B O 1
ATOM 4361 N N . LEU B 1 225 ? -22.156 -6.535 -0.818 1 91.94 225 LEU B N 1
ATOM 4362 C CA . LEU B 1 225 ? -21.203 -7.602 -0.529 1 91.94 225 LEU B CA 1
ATOM 4363 C C . LEU B 1 225 ? -21.922 -8.938 -0.344 1 91.94 225 LEU B C 1
ATOM 4365 O O . LEU B 1 225 ? -21.375 -9.867 0.245 1 91.94 225 LEU B O 1
ATOM 4369 N N . ASP B 1 226 ? -23.125 -8.961 -0.862 1 94.88 226 ASP B N 1
ATOM 4370 C CA . ASP B 1 226 ? -23.844 -10.234 -0.907 1 94.88 226 ASP B CA 1
ATOM 4371 C C . ASP B 1 226 ? -23.609 -10.945 -2.238 1 94.88 226 ASP B C 1
ATOM 4373 O O . ASP B 1 226 ? -23.469 -10.297 -3.279 1 94.88 226 ASP B O 1
ATOM 4377 N N . PHE B 1 227 ? -23.625 -12.258 -2.131 1 96.62 227 PHE B N 1
ATOM 4378 C CA . PHE B 1 227 ? -23.594 -13 -3.391 1 96.62 227 PHE B CA 1
ATOM 4379 C C . PHE B 1 227 ? -24.891 -12.773 -4.168 1 96.62 227 PHE B C 1
ATOM 4381 O O . PHE B 1 227 ? -25.953 -12.625 -3.578 1 96.62 227 PHE B O 1
ATOM 4388 N N . ARG B 1 228 ? -24.719 -12.883 -5.441 1 95.81 228 ARG B N 1
ATOM 4389 C CA . ARG B 1 228 ? -25.906 -12.797 -6.281 1 95.81 228 ARG B CA 1
ATOM 4390 C C . ARG B 1 228 ? -26.781 -14.039 -6.129 1 95.81 228 ARG B C 1
ATOM 4392 O O . ARG B 1 228 ? -26.266 -15.141 -5.953 1 95.81 228 ARG B O 1
ATOM 4399 N N . ARG B 1 229 ? -28.031 -13.773 -6.234 1 91.56 229 ARG B N 1
ATOM 4400 C CA . ARG B 1 229 ? -29.031 -14.805 -5.953 1 91.56 229 ARG B CA 1
ATOM 4401 C C . ARG B 1 229 ? -28.828 -16.016 -6.863 1 91.56 229 ARG B C 1
ATOM 4403 O O . ARG B 1 229 ? -28.844 -17.156 -6.398 1 91.56 229 ARG B O 1
ATOM 4410 N N . GLU B 1 230 ? -28.688 -15.734 -8.062 1 92.31 230 GLU B N 1
ATOM 4411 C CA . GLU B 1 230 ? -28.547 -16.844 -9 1 92.31 230 GLU B CA 1
ATOM 4412 C C . GLU B 1 230 ? -27.078 -17.156 -9.25 1 92.31 230 GLU B C 1
ATOM 4414 O O . GLU B 1 230 ? -26.328 -16.328 -9.758 1 92.31 230 GLU B O 1
ATOM 4419 N N . GLU B 1 231 ? -26.734 -18.375 -8.922 1 95 231 GLU B N 1
ATOM 4420 C CA . GLU B 1 231 ? -25.422 -18.922 -9.266 1 95 231 GLU B CA 1
ATOM 4421 C C . GLU B 1 231 ? -25.422 -19.484 -10.688 1 95 231 GLU B C 1
ATOM 4423 O O . GLU B 1 231 ? -26.406 -20.078 -11.125 1 95 231 GLU B O 1
ATOM 4428 N N . GLU B 1 232 ? -24.391 -19.25 -11.352 1 97.44 232 GLU B N 1
ATOM 4429 C CA . GLU B 1 232 ? -24.203 -19.938 -12.625 1 97.44 232 GLU B CA 1
ATOM 4430 C C . GLU B 1 232 ? -23.484 -21.266 -12.438 1 97.44 232 GLU B C 1
ATOM 4432 O O . GLU B 1 232 ? -22.484 -21.344 -11.727 1 97.44 232 GLU B O 1
ATOM 4437 N N . ARG B 1 233 ? -23.984 -22.344 -13.086 1 96.69 233 ARG B N 1
ATOM 4438 C CA . ARG B 1 233 ? -23.5 -23.672 -12.781 1 96.69 233 ARG B CA 1
ATOM 4439 C C . ARG B 1 233 ? -23.281 -24.484 -14.055 1 96.69 233 ARG B C 1
ATOM 4441 O O . ARG B 1 233 ? -22.953 -25.672 -13.992 1 96.69 233 ARG B O 1
ATOM 4448 N N . SER B 1 234 ? -23.375 -23.859 -15.141 1 95.69 234 SER B N 1
ATOM 4449 C CA . SER B 1 234 ? -23.266 -24.578 -16.406 1 95.69 234 SER B CA 1
ATOM 4450 C C . SER B 1 234 ? -21.797 -24.891 -16.719 1 95.69 234 SER B C 1
ATOM 4452 O O . SER B 1 234 ? -20.891 -24.391 -16.062 1 95.69 234 SER B O 1
ATOM 4454 N N . GLY B 1 235 ? -21.516 -25.844 -17.766 1 94.56 235 GLY B N 1
ATOM 4455 C CA . GLY B 1 235 ? -20.188 -26.062 -18.297 1 94.56 235 GLY B CA 1
ATOM 4456 C C . GLY B 1 235 ? -19.594 -27.391 -17.859 1 94.56 235 GLY B C 1
ATOM 4457 O O . GLY B 1 235 ? -18.5 -27.766 -18.312 1 94.56 235 GLY B O 1
ATOM 4458 N N . GLY B 1 236 ? -20.312 -28.141 -16.969 1 93.75 236 GLY B N 1
ATOM 4459 C CA . GLY B 1 236 ? -19.766 -29.406 -16.484 1 93.75 236 GLY B CA 1
ATOM 4460 C C . GLY B 1 236 ? -18.75 -29.219 -15.391 1 93.75 236 GLY B C 1
ATOM 4461 O O . GLY B 1 236 ? -18.75 -28.203 -14.695 1 93.75 236 GLY B O 1
ATOM 4462 N N . PHE B 1 237 ? -17.938 -30.312 -15.172 1 96.62 237 PHE B N 1
ATOM 4463 C CA . PHE B 1 237 ? -16.938 -30.312 -14.102 1 96.62 237 PHE B CA 1
ATOM 4464 C C . PHE B 1 237 ? -15.609 -30.859 -14.594 1 96.62 237 PHE B C 1
ATOM 4466 O O . PHE B 1 237 ? -15.359 -32.062 -14.492 1 96.62 237 PHE B O 1
ATOM 4473 N N . PRO B 1 238 ? -14.734 -30 -14.953 1 96.12 238 PRO B N 1
ATOM 4474 C CA . PRO B 1 238 ? -13.531 -30.453 -15.664 1 96.12 238 PRO B CA 1
ATOM 4475 C C . PRO B 1 238 ? -12.391 -30.812 -14.711 1 96.12 238 PRO B C 1
ATOM 4477 O O . PRO B 1 238 ? -11.297 -31.156 -15.164 1 96.12 238 PRO B O 1
ATOM 4480 N N . PHE B 1 239 ? -12.555 -30.844 -13.461 1 97.19 239 PHE B N 1
ATOM 4481 C CA . PHE B 1 239 ? -11.477 -31.078 -12.508 1 97.19 239 PHE B CA 1
ATOM 4482 C C . PHE B 1 239 ? -11.508 -32.5 -11.992 1 97.19 239 PHE B C 1
ATOM 4484 O O . PHE B 1 239 ? -12.578 -33.094 -11.852 1 97.19 239 PHE B O 1
ATOM 4491 N N . VAL B 1 240 ? -10.352 -33.031 -11.828 1 96.69 240 VAL B N 1
ATOM 4492 C CA . VAL B 1 240 ? -10.203 -34.375 -11.25 1 96.69 240 VAL B CA 1
ATOM 4493 C C . VAL B 1 240 ? -9.258 -34.344 -10.055 1 96.69 240 VAL B C 1
ATOM 4495 O O . VAL B 1 240 ? -8.156 -33.781 -10.148 1 96.69 240 VAL B O 1
ATOM 4498 N N . LEU B 1 241 ? -9.75 -34.875 -8.977 1 96.69 241 LEU B N 1
ATOM 4499 C CA . LEU B 1 241 ? -8.945 -34.875 -7.762 1 96.69 241 LEU B CA 1
ATOM 4500 C C . LEU B 1 241 ? -7.617 -35.594 -8 1 96.69 241 LEU B C 1
ATOM 4502 O O . LEU B 1 241 ? -7.574 -36.625 -8.664 1 96.69 241 LEU B O 1
ATOM 4506 N N . ASP B 1 242 ? -6.504 -35.031 -7.48 1 97.12 242 ASP B N 1
ATOM 4507 C CA . ASP B 1 242 ? -5.148 -35.594 -7.504 1 97.12 242 ASP B CA 1
ATOM 4508 C C . ASP B 1 242 ? -4.566 -35.531 -8.914 1 97.12 242 ASP B C 1
ATOM 4510 O O . ASP B 1 242 ? -3.588 -36.219 -9.211 1 97.12 242 ASP B O 1
ATOM 4514 N N . GLN B 1 243 ? -5.207 -34.812 -9.766 1 97.56 243 GLN B N 1
ATOM 4515 C CA . GLN B 1 243 ? -4.691 -34.625 -11.117 1 97.56 243 GLN B CA 1
ATOM 4516 C C . GLN B 1 243 ? -4.422 -33.156 -11.422 1 97.56 243 GLN B C 1
ATOM 4518 O O . GLN B 1 243 ? -5.215 -32.281 -11.047 1 97.56 243 GLN B O 1
ATOM 4523 N N . GLN B 1 244 ? -3.348 -33 -12.078 1 97.56 244 GLN B N 1
ATOM 4524 C CA . GLN B 1 244 ? -3.002 -31.625 -12.453 1 97.56 244 GLN B CA 1
ATOM 4525 C C . GLN B 1 244 ? -3.992 -31.078 -13.477 1 97.56 244 GLN B C 1
ATOM 4527 O O . GLN B 1 244 ? -4.414 -31.781 -14.391 1 97.56 244 GLN B O 1
ATOM 4532 N N . PHE B 1 245 ? -4.328 -29.859 -13.336 1 98.25 245 PHE B N 1
ATOM 4533 C CA . PHE B 1 245 ? -5.066 -29.125 -14.359 1 98.25 245 PHE B CA 1
ATOM 4534 C C . PHE B 1 245 ? -4.387 -27.797 -14.672 1 98.25 245 PHE B C 1
ATOM 4536 O O . PHE B 1 245 ? -3.576 -27.312 -13.883 1 98.25 245 PHE B O 1
ATOM 4543 N N . LYS B 1 246 ? -4.609 -27.344 -15.844 1 98.19 246 LYS B N 1
ATOM 4544 C CA . LYS B 1 246 ? -4.211 -26 -16.281 1 98.19 246 LYS B CA 1
ATOM 4545 C C . LYS B 1 246 ? -5.43 -25.141 -16.609 1 98.19 246 LYS B C 1
ATOM 4547 O O . LYS B 1 246 ? -6.215 -25.484 -17.5 1 98.19 246 LYS B O 1
ATOM 4552 N N . LEU B 1 247 ? -5.594 -24.125 -15.859 1 98.56 247 LEU B N 1
ATOM 4553 C CA . LEU B 1 247 ? -6.73 -23.219 -15.992 1 98.56 247 LEU B CA 1
ATOM 4554 C C . LEU B 1 247 ? -6.301 -21.891 -16.625 1 98.56 247 LEU B C 1
ATOM 4556 O O . LEU B 1 247 ? -5.348 -21.266 -16.156 1 98.56 247 LEU B O 1
ATOM 4560 N N . ALA B 1 248 ? -6.977 -21.516 -17.688 1 98.69 248 ALA B N 1
ATOM 4561 C CA . ALA B 1 248 ? -6.801 -20.188 -18.281 1 98.69 248 ALA B CA 1
ATOM 4562 C C . ALA B 1 248 ? -8.008 -19.297 -17.984 1 98.69 248 ALA B C 1
ATOM 4564 O O . ALA B 1 248 ? -9.148 -19.703 -18.219 1 98.69 248 ALA B O 1
ATOM 4565 N N . ILE B 1 249 ? -7.773 -18.203 -17.422 1 98.75 249 ILE B N 1
ATOM 4566 C CA . ILE B 1 249 ? -8.781 -17.172 -17.203 1 98.75 249 ILE B CA 1
ATOM 4567 C C . ILE B 1 249 ? -8.492 -15.984 -18.109 1 98.75 249 ILE B C 1
ATOM 4569 O O . ILE B 1 249 ? -7.52 -15.258 -17.906 1 98.75 249 ILE B O 1
ATOM 4573 N N . ALA B 1 250 ? -9.359 -15.805 -19.062 1 98.75 250 ALA B N 1
ATOM 4574 C CA . ALA B 1 250 ? -9.195 -14.695 -20.016 1 98.75 250 ALA B CA 1
ATOM 4575 C C . ALA B 1 250 ? -10.039 -13.492 -19.594 1 98.75 250 ALA B C 1
ATOM 4577 O O . ALA B 1 250 ? -11.219 -13.633 -19.281 1 98.75 250 ALA B O 1
ATOM 4578 N N . LEU B 1 251 ? -9.438 -12.383 -19.578 1 98.5 251 LEU B N 1
ATOM 4579 C CA . LEU B 1 251 ? -10.117 -11.133 -19.281 1 98.5 251 LEU B CA 1
ATOM 4580 C C . LEU B 1 251 ? -10.438 -10.367 -20.562 1 98.5 251 LEU B C 1
ATOM 4582 O O . LEU B 1 251 ? -9.539 -9.789 -21.188 1 98.5 251 LEU B O 1
ATOM 4586 N N . THR B 1 252 ? -11.656 -10.32 -20.922 1 98.19 252 THR B N 1
ATOM 4587 C CA . THR B 1 252 ? -12.086 -9.664 -22.156 1 98.19 252 THR B CA 1
ATOM 4588 C C . THR B 1 252 ? -12.727 -8.312 -21.844 1 98.19 252 THR B C 1
ATOM 4590 O O . THR B 1 252 ? -12.602 -7.801 -20.734 1 98.19 252 THR B O 1
ATOM 4593 N N . GLU B 1 253 ? -13.336 -7.73 -22.828 1 96.62 253 GLU B N 1
ATOM 4594 C CA . GLU B 1 253 ? -13.961 -6.426 -22.641 1 96.62 253 GLU B CA 1
ATOM 4595 C C . GLU B 1 253 ? -15.203 -6.531 -21.766 1 96.62 253 GLU B C 1
ATOM 4597 O O . GLU B 1 253 ? -15.578 -5.57 -21.094 1 96.62 253 GLU B O 1
ATOM 4602 N N . SER B 1 254 ? -15.781 -7.785 -21.766 1 97.38 254 SER B N 1
ATOM 4603 C CA . SER B 1 254 ? -17.109 -7.797 -21.156 1 97.38 254 SER B CA 1
ATOM 4604 C C . SER B 1 254 ? -17.266 -8.992 -20.219 1 97.38 254 SER B C 1
ATOM 4606 O O . SER B 1 254 ? -18.25 -9.07 -19.469 1 97.38 254 SER B O 1
ATOM 4608 N N . GLU B 1 255 ? -16.344 -9.898 -20.25 1 98.19 255 GLU B N 1
ATOM 4609 C CA . GLU B 1 255 ? -16.562 -11.102 -19.453 1 98.19 255 GLU B CA 1
ATOM 4610 C C . GLU B 1 255 ? -15.234 -11.797 -19.141 1 98.19 255 GLU B C 1
ATOM 4612 O O . GLU B 1 255 ? -14.227 -11.562 -19.812 1 98.19 255 GLU B O 1
ATOM 4617 N N . PHE B 1 256 ? -15.289 -12.609 -18.109 1 98.44 256 PHE B N 1
ATOM 4618 C CA . PHE B 1 256 ? -14.289 -13.641 -17.891 1 98.44 256 PHE B CA 1
ATOM 4619 C C . PHE B 1 256 ? -14.555 -14.859 -18.766 1 98.44 256 PHE B C 1
ATOM 4621 O O . PHE B 1 256 ? -15.703 -15.312 -18.875 1 98.44 256 PHE B O 1
ATOM 4628 N N . LYS B 1 257 ? -13.539 -15.367 -19.328 1 98.62 257 LYS B N 1
ATOM 4629 C CA . LYS B 1 257 ? -13.648 -16.656 -20 1 98.62 257 LYS B CA 1
ATOM 4630 C C . LYS B 1 257 ? -12.727 -17.688 -19.359 1 98.62 257 LYS B C 1
ATOM 4632 O O . LYS B 1 257 ? -11.609 -17.375 -18.969 1 98.62 257 LYS B O 1
ATOM 4637 N N . PHE B 1 258 ? -13.211 -18.906 -19.312 1 98.69 258 PHE B N 1
ATOM 4638 C CA . PHE B 1 258 ? -12.461 -19.953 -18.641 1 98.69 258 PHE B CA 1
ATOM 4639 C C . PHE B 1 258 ? -12.195 -21.125 -19.578 1 98.69 258 PHE B C 1
ATOM 4641 O O . PHE B 1 258 ? -13.078 -21.531 -20.344 1 98.69 258 PHE B O 1
ATOM 4648 N N . ALA B 1 259 ? -11.023 -21.625 -19.531 1 98.62 259 ALA B N 1
ATOM 4649 C CA . ALA B 1 259 ? -10.648 -22.859 -20.234 1 98.62 259 ALA B CA 1
ATOM 4650 C C . ALA B 1 259 ? -9.82 -23.766 -19.328 1 98.62 259 ALA B C 1
ATOM 4652 O O . ALA B 1 259 ? -9.008 -23.297 -18.531 1 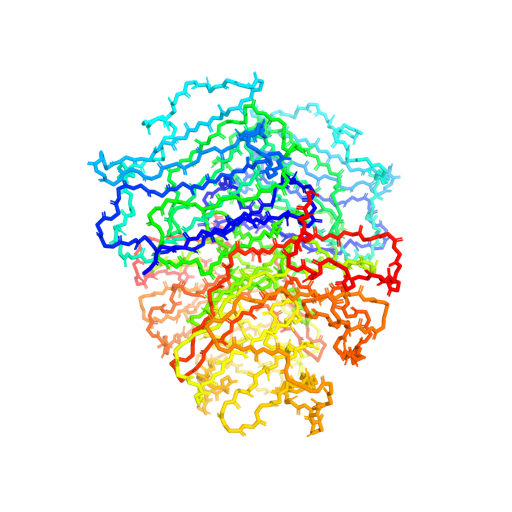98.62 259 ALA B O 1
ATOM 4653 N N . VAL B 1 260 ? -10.086 -25.016 -19.422 1 98.31 260 VAL B N 1
ATOM 4654 C CA . VAL B 1 260 ? -9.352 -26 -18.641 1 98.31 260 VAL B CA 1
ATOM 4655 C C . VAL B 1 260 ? -8.797 -27.078 -19.562 1 98.31 260 VAL B C 1
ATOM 4657 O O . VAL B 1 260 ? -9.539 -27.688 -20.344 1 98.31 260 VAL B O 1
ATOM 4660 N N . ASN B 1 261 ? -7.547 -27.234 -19.469 1 98.06 261 ASN B N 1
ATOM 4661 C CA . ASN B 1 261 ? -6.848 -28.297 -20.203 1 98.06 261 ASN B CA 1
ATOM 4662 C C . ASN B 1 261 ? -7.133 -28.234 -21.703 1 98.06 261 ASN B C 1
ATOM 4664 O O . ASN B 1 261 ? -7.441 -29.25 -22.312 1 98.06 261 ASN B O 1
ATOM 4668 N N . GLY B 1 262 ? -7.172 -27.094 -22.156 1 97.69 262 GLY B N 1
ATOM 4669 C CA . GLY B 1 262 ? -7.215 -26.906 -23.594 1 97.69 262 GLY B CA 1
ATOM 4670 C C . GLY B 1 262 ? -8.617 -26.688 -24.125 1 97.69 262 GLY B C 1
ATOM 4671 O O . GLY B 1 262 ? -8.797 -26.438 -25.312 1 97.69 262 GLY B O 1
ATOM 4672 N N . SER B 1 263 ? -9.609 -26.781 -23.312 1 97.31 263 SER B N 1
ATOM 4673 C CA . SER B 1 263 ? -10.992 -26.672 -23.766 1 97.31 263 SER B CA 1
ATOM 4674 C C . SER B 1 263 ? -11.719 -25.531 -23.062 1 97.31 263 SER B C 1
ATOM 4676 O O . SER B 1 263 ? -11.625 -25.391 -21.828 1 97.31 263 SER B O 1
ATOM 4678 N N . VAL B 1 264 ? -12.398 -24.828 -23.938 1 96.88 264 VAL B N 1
ATOM 4679 C CA . VAL B 1 264 ? -13.234 -23.797 -23.344 1 96.88 264 VAL B CA 1
ATOM 4680 C C . VAL B 1 264 ? -14.266 -24.422 -22.406 1 96.88 264 VAL B C 1
ATOM 4682 O O . VAL B 1 264 ? -14.898 -25.422 -22.766 1 96.88 264 VAL B O 1
ATOM 4685 N N . PHE B 1 265 ? -14.352 -23.797 -21.312 1 93.75 265 PHE B N 1
ATOM 4686 C CA . PHE B 1 265 ? -15.281 -24.312 -20.312 1 93.75 265 PHE B CA 1
ATOM 4687 C C . PHE B 1 265 ? -16.531 -23.453 -20.234 1 93.75 265 PHE B C 1
ATOM 4689 O O . PHE B 1 265 ? -17.625 -23.906 -20.609 1 93.75 265 PHE B O 1
ATOM 4696 N N . GLU B 1 266 ? -16.484 -22.266 -19.688 1 96.56 266 GLU B N 1
ATOM 4697 C CA . GLU B 1 266 ? -17.578 -21.312 -19.531 1 96.56 266 GLU B CA 1
ATOM 4698 C C . GLU B 1 266 ? -17.062 -19.891 -19.422 1 96.56 266 GLU B C 1
ATOM 4700 O O . GLU B 1 266 ? -15.867 -19.641 -19.609 1 96.56 266 GLU B O 1
ATOM 4705 N N . SER B 1 267 ? -18 -19 -19.328 1 98 267 SER B N 1
ATOM 4706 C CA . SER B 1 267 ? -17.672 -17.594 -19.109 1 98 267 SER B CA 1
ATOM 4707 C C . SER B 1 267 ? -18.531 -17 -18 1 98 267 SER B C 1
ATOM 4709 O O . SER B 1 267 ? -19.422 -17.672 -17.469 1 98 267 SER B O 1
ATOM 4711 N N . TYR B 1 268 ? -18.188 -15.867 -17.578 1 98.38 268 TYR B N 1
ATOM 4712 C CA . TYR B 1 268 ? -18.953 -15.102 -16.609 1 98.38 268 TYR B CA 1
ATOM 4713 C C . TYR B 1 268 ? -18.891 -13.609 -16.922 1 98.38 268 TYR B C 1
ATOM 4715 O O . TYR B 1 268 ? -17.828 -12.992 -16.875 1 98.38 268 TYR B O 1
ATOM 4723 N N . ALA B 1 269 ? -20.047 -13.062 -17.203 1 97.94 269 ALA B N 1
ATOM 4724 C CA . ALA B 1 269 ? -20.125 -11.664 -17.625 1 97.94 269 ALA B CA 1
ATOM 4725 C C . ALA B 1 269 ? -19.766 -10.727 -16.469 1 97.94 269 ALA B C 1
ATOM 4727 O O . ALA B 1 269 ? -20.141 -10.969 -15.328 1 97.94 269 ALA B O 1
ATOM 4728 N N . TYR B 1 270 ? -19 -9.672 -16.844 1 97.38 270 TYR B N 1
ATOM 4729 C CA . TYR B 1 270 ? -18.766 -8.641 -15.844 1 97.38 270 TYR B CA 1
ATOM 4730 C C . TYR B 1 270 ? -20.094 -8.047 -15.359 1 97.38 270 TYR B C 1
ATOM 4732 O O . TYR B 1 270 ? -20.984 -7.773 -16.156 1 97.38 270 TYR B O 1
ATOM 4740 N N . ARG B 1 271 ? -20.141 -7.801 -14.086 1 95.31 271 ARG B N 1
ATOM 4741 C CA . ARG B 1 271 ? -21.391 -7.277 -13.555 1 95.31 271 ARG B CA 1
ATOM 4742 C C . ARG B 1 271 ? -21.281 -5.785 -13.266 1 95.31 271 ARG B C 1
ATOM 4744 O O . ARG B 1 271 ? -22.297 -5.125 -13.008 1 95.31 271 ARG B O 1
ATOM 4751 N N . ASN B 1 272 ? -20.094 -5.266 -13.258 1 90.94 272 ASN B N 1
ATOM 4752 C CA . ASN B 1 272 ? -19.859 -3.84 -13.062 1 90.94 272 ASN B CA 1
ATOM 4753 C C . ASN B 1 272 ? -19.078 -3.238 -14.227 1 90.94 272 ASN B C 1
ATOM 4755 O O . ASN B 1 272 ? -18.312 -3.934 -14.883 1 90.94 272 ASN B O 1
ATOM 4759 N N . ALA B 1 273 ? -19.359 -1.971 -14.414 1 89.06 273 ALA B N 1
ATOM 4760 C CA . ALA B 1 273 ? -18.625 -1.263 -15.461 1 89.06 273 ALA B CA 1
ATOM 4761 C C . ALA B 1 273 ? -17.172 -1.041 -15.047 1 89.06 273 ALA B C 1
ATOM 4763 O O . ALA B 1 273 ? -16.859 -0.914 -13.859 1 89.06 273 ALA B O 1
ATOM 4764 N N . ASN B 1 274 ? -16.266 -0.997 -16.016 1 91.19 274 ASN B N 1
ATOM 4765 C CA . ASN B 1 274 ? -14.859 -0.699 -15.812 1 91.19 274 ASN B CA 1
ATOM 4766 C C . ASN B 1 274 ? -14.234 -1.622 -14.766 1 91.19 274 ASN B C 1
ATOM 4768 O O . ASN B 1 274 ? -13.406 -1.187 -13.961 1 91.19 274 ASN B O 1
ATOM 4772 N N . LEU B 1 275 ? -14.664 -2.826 -14.812 1 94.69 275 LEU B N 1
ATOM 4773 C CA . LEU B 1 275 ? -14.273 -3.801 -13.797 1 94.69 275 LEU B CA 1
ATOM 4774 C C . LEU B 1 275 ? -12.766 -4.035 -13.828 1 94.69 275 LEU B C 1
ATOM 4776 O O . LEU B 1 275 ? -12.125 -4.152 -12.773 1 94.69 275 LEU B O 1
ATOM 4780 N N . LEU B 1 276 ? -12.195 -4.074 -15.008 1 95.38 276 LEU B N 1
ATOM 4781 C CA . LEU B 1 276 ? -10.781 -4.406 -15.156 1 95.38 276 LEU B CA 1
ATOM 4782 C C . LEU B 1 276 ? -9.898 -3.344 -14.508 1 95.38 276 LEU B C 1
ATOM 4784 O O . LEU B 1 276 ? -8.758 -3.623 -14.133 1 95.38 276 LEU B O 1
ATOM 4788 N N . ASN B 1 277 ? -10.469 -2.146 -14.266 1 92.31 277 ASN B N 1
ATOM 4789 C CA . ASN B 1 277 ? -9.727 -1.047 -13.664 1 92.31 277 ASN B CA 1
ATOM 4790 C C . ASN B 1 277 ? -9.461 -1.298 -12.18 1 92.31 277 ASN B C 1
ATOM 4792 O O . ASN B 1 277 ? -8.594 -0.664 -11.586 1 92.31 277 ASN B O 1
ATOM 4796 N N . VAL B 1 278 ? -10.211 -2.205 -11.625 1 91.19 278 VAL B N 1
ATOM 4797 C CA . VAL B 1 278 ? -10.125 -2.305 -10.172 1 91.19 278 VAL B CA 1
ATOM 4798 C C . VAL B 1 278 ? -9.758 -3.73 -9.766 1 91.19 278 VAL B C 1
ATOM 4800 O O . VAL B 1 278 ? -9.828 -4.09 -8.594 1 91.19 278 VAL B O 1
ATOM 4803 N N . LEU B 1 279 ? -9.375 -4.566 -10.742 1 94.38 279 LEU B N 1
ATOM 4804 C CA . LEU B 1 279 ? -8.945 -5.93 -10.438 1 94.38 279 LEU B CA 1
ATOM 4805 C C . LEU B 1 279 ? -7.434 -6 -10.258 1 94.38 279 LEU B C 1
ATOM 4807 O O . LEU B 1 279 ? -6.684 -5.477 -11.086 1 94.38 279 LEU B O 1
ATOM 4811 N N . ASN B 1 280 ? -6.945 -6.574 -9.227 1 88.88 280 ASN B N 1
ATOM 4812 C CA . ASN B 1 280 ? -5.508 -6.582 -8.977 1 88.88 280 ASN B CA 1
ATOM 4813 C C . ASN B 1 280 ? -4.957 -8 -8.891 1 88.88 280 ASN B C 1
ATOM 4815 O O . ASN B 1 280 ? -3.871 -8.219 -8.359 1 88.88 280 ASN B O 1
ATOM 4819 N N . GLY B 1 281 ? -5.57 -8.922 -9.25 1 93.19 281 GLY B N 1
ATOM 4820 C CA . GLY B 1 281 ? -5.172 -10.32 -9.195 1 93.19 281 GLY B CA 1
ATOM 4821 C C . GLY B 1 281 ? -6.215 -11.211 -8.539 1 93.19 281 GLY B C 1
ATOM 4822 O O . GLY B 1 281 ? -7.41 -10.93 -8.617 1 93.19 281 GLY B O 1
ATOM 4823 N N . PHE B 1 282 ? -5.699 -12.398 -8.086 1 96.81 282 PHE B N 1
ATOM 4824 C CA . PHE B 1 282 ? -6.676 -13.328 -7.531 1 96.81 282 PHE B CA 1
ATOM 4825 C C . PHE B 1 282 ? -6.16 -13.945 -6.234 1 96.81 282 PHE B C 1
ATOM 4827 O O . PHE B 1 282 ? -4.973 -13.852 -5.926 1 96.81 282 PHE B O 1
ATOM 4834 N N . LYS B 1 283 ? -7.074 -14.469 -5.465 1 96.81 283 LYS B N 1
ATOM 4835 C CA . LYS B 1 283 ? -6.816 -15.203 -4.23 1 96.81 283 LYS B CA 1
ATOM 4836 C C . LYS B 1 283 ? -7.477 -16.578 -4.262 1 96.81 283 LYS B C 1
ATOM 4838 O O . LYS B 1 283 ? -8.461 -16.781 -4.973 1 96.81 283 LYS B O 1
ATOM 4843 N N . VAL B 1 284 ? -6.844 -17.422 -3.559 1 97.88 284 VAL B N 1
ATOM 4844 C CA . VAL B 1 284 ? -7.379 -18.781 -3.467 1 97.88 284 VAL B CA 1
ATOM 4845 C C . VAL B 1 284 ? -7.672 -19.125 -2.006 1 97.88 284 VAL B C 1
ATOM 4847 O O . VAL B 1 284 ? -6.902 -18.766 -1.112 1 97.88 284 VAL B O 1
ATOM 4850 N N . GLN B 1 285 ? -8.734 -19.75 -1.768 1 97.19 285 GLN B N 1
ATOM 4851 C CA . GLN B 1 285 ? -9.109 -20.234 -0.447 1 97.19 285 GLN B CA 1
ATOM 4852 C C . GLN B 1 285 ? -9.57 -21.688 -0.514 1 97.19 285 GLN B C 1
ATOM 4854 O O . GLN B 1 285 ? -10.344 -22.062 -1.396 1 97.19 285 GLN B O 1
ATOM 4859 N N . CYS B 1 286 ? -9.047 -22.484 0.304 1 96.88 286 CYS B N 1
ATOM 4860 C CA . CYS B 1 286 ? -9.469 -23.875 0.412 1 96.88 286 CYS B CA 1
ATOM 4861 C C . CYS B 1 286 ? -10.234 -24.109 1.705 1 96.88 286 CYS B C 1
ATOM 4863 O O . CYS B 1 286 ? -10.047 -23.391 2.688 1 96.88 286 CYS B O 1
ATOM 4865 N N . SER B 1 287 ? -11.062 -25.125 1.647 1 94.56 287 SER B N 1
ATOM 4866 C CA . SER B 1 287 ? -11.867 -25.391 2.832 1 94.56 287 SER B CA 1
ATOM 4867 C C . SER B 1 287 ? -12.078 -26.891 3.031 1 94.56 287 SER B C 1
ATOM 4869 O O . SER B 1 287 ? -11.906 -27.688 2.096 1 94.56 287 SER B O 1
ATOM 4871 N N . ASN B 1 288 ? -12.359 -27.203 4.234 1 95.62 288 ASN B N 1
ATOM 4872 C CA . ASN B 1 288 ? -12.797 -28.547 4.645 1 95.62 288 ASN B CA 1
ATOM 4873 C C . ASN B 1 288 ? -11.812 -29.609 4.184 1 95.62 288 ASN B C 1
ATOM 4875 O O . ASN B 1 288 ? -12.219 -30.625 3.594 1 95.62 288 ASN B O 1
ATOM 4879 N N . GLY B 1 289 ? -10.547 -29.375 4.297 1 95.5 289 GLY B N 1
ATOM 4880 C CA . GLY B 1 289 ? -9.516 -30.375 4.062 1 95.5 289 GLY B CA 1
ATOM 4881 C C . GLY B 1 289 ? -9.07 -30.438 2.613 1 95.5 289 GLY B C 1
ATOM 4882 O O . GLY B 1 289 ? -8.125 -31.156 2.281 1 95.5 289 GLY B O 1
ATOM 4883 N N . MET B 1 290 ? -9.797 -29.719 1.756 1 96 290 MET B N 1
ATOM 4884 C CA . MET B 1 290 ? -9.336 -29.578 0.378 1 96 290 MET B CA 1
ATOM 4885 C C . MET B 1 290 ? -8.086 -28.703 0.312 1 96 290 MET B C 1
ATOM 4887 O O . MET B 1 290 ? -7.973 -27.719 1.029 1 96 290 MET B O 1
ATOM 4891 N N . GLN B 1 291 ? -7.121 -29.188 -0.508 1 95.44 291 GLN B N 1
ATOM 4892 C CA . GLN B 1 291 ? -5.91 -28.422 -0.766 1 95.44 291 GLN B CA 1
ATOM 4893 C C . GLN B 1 291 ? -5.703 -28.203 -2.262 1 95.44 291 GLN B C 1
ATOM 4895 O O . GLN B 1 291 ? -6.203 -28.969 -3.082 1 95.44 291 GLN B O 1
ATOM 4900 N N . LEU B 1 292 ? -5.078 -27.125 -2.584 1 97.38 292 LEU B N 1
ATOM 4901 C CA . LEU B 1 292 ? -4.738 -26.812 -3.967 1 97.38 292 LEU B CA 1
ATOM 4902 C C . LEU B 1 292 ? -3.268 -26.422 -4.09 1 97.38 292 LEU B C 1
ATOM 4904 O O . LEU B 1 292 ? -2.859 -25.359 -3.615 1 97.38 292 LEU B O 1
ATOM 4908 N N . GLU B 1 293 ? -2.484 -27.297 -4.688 1 97.06 293 GLU B N 1
ATOM 4909 C CA . GLU B 1 293 ? -1.083 -26.984 -4.953 1 97.06 293 GLU B CA 1
ATOM 4910 C C . GLU B 1 293 ? -0.927 -26.219 -6.262 1 97.06 293 GLU B C 1
ATOM 4912 O O . GLU B 1 293 ? -1.181 -26.766 -7.34 1 97.06 293 GLU B O 1
ATOM 4917 N N . ILE B 1 294 ? -0.548 -24.969 -6.164 1 98.06 294 ILE B N 1
ATOM 4918 C CA . ILE B 1 294 ? -0.35 -24.141 -7.348 1 98.06 294 ILE B CA 1
ATOM 4919 C C . ILE B 1 294 ? 1.136 -24.078 -7.695 1 98.06 294 ILE B C 1
ATOM 4921 O O . ILE B 1 294 ? 1.948 -23.609 -6.895 1 98.06 294 ILE B O 1
ATOM 4925 N N . THR B 1 295 ? 1.456 -24.484 -8.93 1 97.44 295 THR B N 1
ATOM 4926 C CA . THR B 1 295 ? 2.867 -24.609 -9.281 1 97.44 295 THR B CA 1
ATOM 4927 C C . THR B 1 295 ? 3.244 -23.594 -10.352 1 97.44 295 THR B C 1
ATOM 4929 O O . THR B 1 295 ? 4.426 -23.391 -10.641 1 97.44 295 THR B O 1
ATOM 4932 N N . ASN B 1 296 ? 2.215 -23 -10.898 1 97.38 296 ASN B N 1
ATOM 4933 C CA . ASN B 1 296 ? 2.48 -22.016 -11.945 1 97.38 296 ASN B CA 1
ATOM 4934 C C . ASN B 1 296 ? 1.359 -20.984 -12.047 1 97.38 296 ASN B C 1
ATOM 4936 O O . ASN B 1 296 ? 0.181 -21.328 -11.938 1 97.38 296 ASN B O 1
ATOM 4940 N N . VAL B 1 297 ? 1.734 -19.734 -12.195 1 98.69 297 VAL B N 1
ATOM 4941 C CA . VAL B 1 297 ? 0.837 -18.672 -12.625 1 98.69 297 VAL B CA 1
ATOM 4942 C C . VAL B 1 297 ? 1.522 -17.812 -13.688 1 98.69 297 VAL B C 1
ATOM 4944 O O . VAL B 1 297 ? 2.52 -17.141 -13.414 1 98.69 297 VAL B O 1
ATOM 4947 N N . ASP B 1 298 ? 0.972 -17.844 -14.883 1 98.56 298 ASP B N 1
ATOM 4948 C CA . ASP B 1 298 ? 1.514 -17.047 -15.977 1 98.56 298 ASP B CA 1
ATOM 4949 C C . ASP B 1 298 ? 0.542 -15.945 -16.391 1 98.56 298 ASP B C 1
ATOM 4951 O O . ASP B 1 298 ? -0.651 -16.203 -16.578 1 98.56 298 ASP B O 1
ATOM 4955 N N . HIS B 1 299 ? 1.085 -14.781 -16.516 1 98.38 299 HIS B N 1
ATOM 4956 C CA . HIS B 1 299 ? 0.346 -13.688 -17.141 1 98.38 299 HIS B CA 1
ATOM 4957 C C . HIS B 1 299 ? 0.765 -13.492 -18.594 1 98.38 299 HIS B C 1
ATOM 4959 O O . HIS B 1 299 ? 1.958 -13.492 -18.906 1 98.38 299 HIS B O 1
ATOM 4965 N N . MET B 1 300 ? -0.241 -13.383 -19.391 1 96.25 300 MET B N 1
ATOM 4966 C CA . MET B 1 300 ? 0.01 -13.195 -20.828 1 96.25 300 MET B CA 1
ATOM 4967 C C . MET B 1 300 ? -0.971 -12.195 -21.422 1 96.25 300 MET B C 1
ATOM 4969 O O . MET B 1 300 ? -2.15 -12.188 -21.062 1 96.25 300 MET B O 1
ATOM 4973 N N . ASN B 1 301 ? -0.428 -11.367 -22.312 1 95.62 301 ASN B N 1
ATOM 4974 C CA . ASN B 1 301 ? -1.278 -10.484 -23.109 1 95.62 301 ASN B CA 1
ATOM 4975 C C . ASN B 1 301 ? -1.388 -10.969 -24.562 1 95.62 301 ASN B C 1
ATOM 4977 O O . ASN B 1 301 ? -0.398 -10.977 -25.281 1 95.62 301 ASN B O 1
ATOM 4981 N N . MET B 1 302 ? -2.543 -11.25 -24.953 1 96.06 302 MET B N 1
ATOM 4982 C CA . MET B 1 302 ? -2.742 -11.812 -26.281 1 96.06 302 MET B CA 1
ATOM 4983 C C . MET B 1 302 ? -2.785 -10.711 -27.344 1 96.06 302 MET B C 1
ATOM 4985 O O . MET B 1 302 ? -2.656 -10.984 -28.531 1 96.06 302 MET B O 1
ATOM 4989 N N . GLY B 1 303 ? -3.025 -9.516 -26.938 1 94.31 303 GLY B N 1
ATOM 4990 C CA . GLY B 1 303 ? -3.105 -8.398 -27.875 1 94.31 303 GLY B CA 1
ATOM 4991 C C . GLY B 1 303 ? -4.453 -8.289 -28.562 1 94.31 303 GLY B C 1
ATOM 4992 O O . GLY B 1 303 ? -4.672 -7.387 -29.375 1 94.31 303 GLY B O 1
ATOM 4993 N N . VAL B 1 304 ? -5.316 -9.25 -28.375 1 96.5 304 VAL B N 1
ATOM 4994 C CA . VAL B 1 304 ? -6.672 -9.219 -28.906 1 96.5 304 VAL B CA 1
ATOM 4995 C C . VAL B 1 304 ? -7.68 -9.141 -27.766 1 96.5 304 VAL B C 1
ATOM 4997 O O . VAL B 1 304 ? -7.75 -10.039 -26.922 1 96.5 304 VAL B O 1
ATOM 5000 N N . PRO B 1 305 ? -8.516 -8.227 -27.797 1 96.94 305 PRO B N 1
ATOM 5001 C CA . PRO B 1 305 ? -9.375 -7.938 -26.641 1 96.94 305 PRO B CA 1
ATOM 5002 C C . PRO B 1 305 ? -10.359 -9.07 -26.328 1 96.94 305 PRO B C 1
ATOM 5004 O O . PRO B 1 305 ? -10.789 -9.219 -25.188 1 96.94 305 PRO B O 1
ATOM 5007 N N . ASP B 1 306 ? -10.75 -9.852 -27.328 1 96.81 306 ASP B N 1
ATOM 5008 C CA . ASP B 1 306 ? -11.734 -10.906 -27.094 1 96.81 306 ASP B CA 1
ATOM 5009 C C . ASP B 1 306 ? -11.062 -12.219 -26.703 1 96.81 306 ASP B C 1
ATOM 5011 O O . ASP B 1 306 ? -11.734 -13.211 -26.406 1 96.81 306 ASP B O 1
ATOM 5015 N N . CYS B 1 307 ? -9.773 -12.281 -26.703 1 97.81 307 CYS B N 1
ATOM 5016 C CA . CYS B 1 307 ? -8.953 -13.43 -26.297 1 97.81 307 CYS B CA 1
ATOM 5017 C C . CYS B 1 307 ? -9.305 -14.656 -27.141 1 97.81 307 CYS B C 1
ATOM 5019 O O . CYS B 1 307 ? -9.438 -15.758 -26.594 1 97.81 307 CYS B O 1
ATOM 5021 N N . GLU B 1 308 ? -9.484 -14.422 -28.375 1 97.31 308 GLU B N 1
ATOM 5022 C CA . GLU B 1 308 ? -9.766 -15.562 -29.25 1 97.31 308 GLU B CA 1
ATOM 5023 C C . GLU B 1 308 ? -8.625 -16.578 -29.203 1 97.31 308 GLU B C 1
ATOM 5025 O O . GLU B 1 308 ? -7.465 -16.219 -29.422 1 97.31 308 GLU B O 1
ATOM 5030 N N . GLY B 1 309 ? -8.984 -17.812 -28.891 1 97.25 309 GLY B N 1
ATOM 5031 C CA . GLY B 1 309 ? -8 -18.891 -28.891 1 97.25 309 GLY B CA 1
ATOM 5032 C C . GLY B 1 309 ? -7.277 -19.047 -27.562 1 97.25 309 GLY B C 1
ATOM 5033 O O . GLY B 1 309 ? -6.309 -19.797 -27.469 1 97.25 309 GLY B O 1
ATOM 5034 N N . PHE B 1 310 ? -7.73 -18.375 -26.547 1 98 310 PHE B N 1
ATOM 5035 C CA . PHE B 1 310 ? -7.035 -18.344 -25.266 1 98 310 PHE B CA 1
ATOM 5036 C C . PHE B 1 310 ? -6.953 -19.75 -24.672 1 98 310 PHE B C 1
ATOM 5038 O O . PHE B 1 310 ? -6.07 -20.031 -23.844 1 98 310 PHE B O 1
ATOM 5045 N N . GLU B 1 311 ? -7.875 -20.641 -25.031 1 97.94 311 GLU B N 1
ATOM 5046 C CA . GLU B 1 311 ? -7.957 -21.953 -24.406 1 97.94 311 GLU B CA 1
ATOM 5047 C C . GLU B 1 311 ? -6.707 -22.781 -24.703 1 97.94 311 GLU B C 1
ATOM 5049 O O . GLU B 1 311 ? -6.34 -23.656 -23.922 1 97.94 311 GLU B O 1
ATOM 5054 N N . SER B 1 312 ? -6.07 -22.484 -25.719 1 97.38 312 SER B N 1
ATOM 5055 C CA . SER B 1 312 ? -4.871 -23.234 -26.078 1 97.38 312 SER B CA 1
ATOM 5056 C C . SER B 1 312 ? -3.797 -23.109 -25 1 97.38 312 SER B C 1
ATOM 5058 O O . SER B 1 312 ? -2.996 -24.016 -24.797 1 97.38 312 SER B O 1
ATOM 5060 N N . TYR B 1 313 ? -3.793 -22.016 -24.312 1 96.69 313 TYR B N 1
ATOM 5061 C CA . TYR B 1 313 ? -2.773 -21.766 -23.297 1 96.69 313 TYR B CA 1
ATOM 5062 C C . TYR B 1 313 ? -3.002 -22.641 -22.078 1 96.69 313 TYR B C 1
ATOM 5064 O O . TYR B 1 313 ? -2.107 -22.797 -21.234 1 96.69 313 TYR B O 1
ATOM 5072 N N . SER B 1 314 ? -4.16 -23.219 -21.953 1 97.69 314 SER B N 1
ATOM 5073 C CA . SER B 1 314 ? -4.441 -24.094 -20.828 1 97.69 314 SER B CA 1
ATOM 5074 C C . SER B 1 314 ? -4.105 -25.547 -21.156 1 97.69 314 SER B C 1
ATOM 5076 O O . SER B 1 314 ? -4.254 -26.438 -20.312 1 97.69 314 SER B O 1
ATOM 5078 N N . HIS B 1 315 ? -3.697 -25.781 -22.375 1 97.44 315 HIS B N 1
ATOM 5079 C CA . HIS B 1 315 ? -3.326 -27.156 -22.734 1 97.44 315 HIS B CA 1
ATOM 5080 C C . HIS B 1 315 ? -2.119 -27.625 -21.922 1 97.44 315 HIS B C 1
ATOM 5082 O O . HIS B 1 315 ? -1.122 -26.906 -21.812 1 97.44 315 HIS B O 1
ATOM 5088 N N . PRO B 1 316 ? -2.17 -28.828 -21.391 1 94.56 316 PRO B N 1
ATOM 5089 C CA . PRO B 1 316 ? -1.116 -29.312 -20.5 1 94.56 316 PRO B CA 1
ATOM 5090 C C . PRO B 1 316 ? 0.263 -29.297 -21.141 1 94.56 316 PRO B C 1
ATOM 5092 O O . PRO B 1 316 ? 1.277 -29.172 -20.453 1 94.56 316 PRO B O 1
ATOM 5095 N N . GLU B 1 317 ? 0.338 -29.359 -22.453 1 93.44 317 GLU B N 1
ATOM 5096 C CA . GLU B 1 317 ? 1.616 -29.484 -23.156 1 93.44 317 GLU B CA 1
ATOM 5097 C C . GLU B 1 317 ? 2.146 -28.125 -23.594 1 93.44 317 GLU B C 1
ATOM 5099 O O . GLU B 1 317 ? 3.273 -28.016 -24.078 1 93.44 317 GLU B O 1
ATOM 5104 N N . VAL B 1 318 ? 1.354 -27.109 -23.406 1 93 318 VAL B N 1
ATOM 5105 C CA . VAL B 1 318 ? 1.759 -25.781 -23.859 1 93 318 VAL B CA 1
ATOM 5106 C C . VAL B 1 318 ? 2.502 -25.047 -22.734 1 93 318 VAL B C 1
ATOM 5108 O O . VAL B 1 318 ? 2.008 -24.969 -21.609 1 93 318 VAL B O 1
ATOM 5111 N N . GLU B 1 319 ? 3.688 -24.641 -23.094 1 88.94 319 GLU B N 1
ATOM 5112 C CA . GLU B 1 319 ? 4.469 -23.828 -22.172 1 88.94 319 GLU B CA 1
ATOM 5113 C C . GLU B 1 319 ? 4.395 -22.344 -22.531 1 88.94 319 GLU B C 1
ATOM 5115 O O . GLU B 1 319 ? 4.441 -21.984 -23.703 1 88.94 319 GLU B O 1
ATOM 5120 N N . ILE B 1 320 ? 4.219 -21.5 -21.531 1 88.56 320 ILE B N 1
ATOM 5121 C CA . ILE B 1 320 ? 4.152 -20.062 -21.75 1 88.56 320 ILE B CA 1
ATOM 5122 C C . ILE B 1 320 ? 5.516 -19.438 -21.469 1 88.56 320 ILE B C 1
ATOM 5124 O O . ILE B 1 320 ? 6.004 -19.484 -20.328 1 88.56 320 ILE B O 1
ATOM 5128 N N . PHE B 1 321 ? 6.152 -18.859 -22.5 1 82.75 321 PHE B N 1
ATOM 5129 C CA . PHE B 1 321 ? 7.48 -18.281 -22.328 1 82.75 321 PHE B CA 1
ATOM 5130 C C . PHE B 1 321 ? 7.398 -16.766 -22.203 1 82.75 321 PHE B C 1
ATOM 5132 O O . PHE B 1 321 ? 6.504 -16.141 -22.766 1 82.75 321 PHE B O 1
#

Organism: Culex quinquefasciatus (NCBI:txid7176)

pLDDT: mean 95.71, std 4.05, range [76.81, 98.88]

Solvent-accessible surface area (backbone atoms only — not comparable to full-atom values): 31792 Å² total; per-residue (Å²): 111,76,43,46,34,48,27,37,47,84,60,72,57,50,64,37,23,33,37,37,39,26,36,21,33,30,72,81,34,53,37,39,39,40,34,34,14,48,40,81,55,93,82,39,38,27,54,39,34,41,34,41,30,51,81,78,46,34,39,39,37,37,33,27,58,94,88,38,72,56,77,73,36,62,79,57,59,51,39,88,92,50,66,67,49,86,74,55,61,52,37,75,45,37,39,25,37,37,34,41,76,60,29,37,39,36,11,50,72,61,34,69,39,34,50,45,68,62,77,53,67,53,72,46,39,38,21,43,37,36,36,68,32,24,44,44,70,38,28,57,27,34,31,20,54,47,41,46,56,20,43,28,32,62,67,87,60,88,68,51,51,27,38,37,38,34,47,57,62,58,52,52,9,30,32,41,34,35,32,34,31,37,40,75,37,54,71,16,32,44,35,46,32,27,27,43,40,51,43,90,39,27,71,31,37,39,34,50,33,40,54,90,73,48,34,33,37,38,42,32,38,44,98,86,59,39,69,52,87,73,67,45,54,71,63,55,56,93,75,50,82,73,36,77,47,22,38,22,44,32,35,32,85,58,31,40,36,34,12,49,55,40,35,74,45,48,69,47,69,58,87,56,82,72,48,46,71,33,36,26,44,41,37,28,34,54,36,70,63,22,44,70,52,64,38,29,45,32,39,44,73,69,83,36,42,77,39,82,72,51,23,52,66,5,20,84,85,50,79,88,124,113,75,43,47,34,48,27,36,47,83,60,72,56,53,62,36,24,32,37,38,39,25,36,20,32,30,70,82,35,54,36,37,39,41,34,33,14,47,39,85,54,92,82,39,38,28,55,39,33,42,34,41,30,54,79,77,46,33,40,39,37,35,32,26,57,93,87,38,71,55,75,74,36,61,78,57,60,52,39,88,92,51,67,69,48,86,73,54,60,53,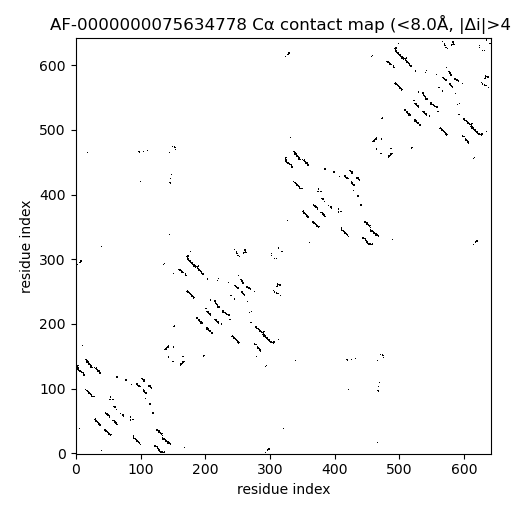38,75,46,38,39,26,36,37,33,40,76,60,29,39,39,35,10,52,71,62,35,69,39,34,49,45,68,61,79,52,66,55,72,47,38,37,21,43,37,36,37,68,31,24,45,45,70,38,29,57,27,34,30,19,53,46,43,46,56,20,43,29,32,62,66,87,60,86,68,50,52,28,38,36,38,34,47,58,61,57,52,52,8,30,32,40,34,35,32,34,30,36,41,75,36,53,73,16,31,44,35,46,30,28,28,44,42,52,42,90,40,27,70,32,37,39,33,52,33,42,54,90,72,48,33,32,36,39,41,30,38,43,97,85,59,39,70,51,88,71,67,45,54,71,64,54,58,94,75,50,82,73,35,76,46,21,38,20,42,32,36,32,84,57,30,40,36,35,13,49,54,40,35,75,46,50,68,47,68,58,88,54,84,74,50,46,70,33,36,28,42,41,39,28,34,54,35,70,62,23,42,72,50,64,38,28,46,32,39,45,72,70,82,36,42,77,39,81,73,50,24,54,65,5,21,84,86,50,78,89,123

Sequence (642 aa):
MLTQFLGNLSCPVEVGQVFVIGARPIDDADRVNINFLSGKSDDAENIFHFSIRFHDDIIIRNSKVGGSWGPEEREDNLNELTAPNPVSPGEIFRLYILVGDDRFHVAINGHPYCTYGFRGPLADIRTIRIDKDIQQIVQVDHRQAYPAPFPAIQLEETFNTFSNDVPKQFLPGHVIIMTAIPFGNPRGGFIIRFNENGTKKQALHLNPRFDPHYVVVRNSHTDTLDFRREEERSGGFPFVLDQQFKLAIALTESEFKFAVNGSVFESYAYRNANLLNVLNGFKVQCSNGMQLEITNVDHMNMGVPDCEGFESYSHPEVEIFMLTQFLGNLSCPVEVGQVFVIGARPIDDADRVNINFLSGKSDDAENIFHFSIRFHDDIIIRNSKVGGSWGPEEREDNLNELTAPNPVSPGEIFRLYILVGDDRFHVAINGHPYCTYGFRGPLADIRTIRIDKDIQQIVQVDHRQAYPAPFPAIQLEETFNTFSNDVPKQFLPGHVIIMTAIPFGNPRGGFIIRFNENGTKKQALHLNPRFDPHYVVVRNSHTDTLDFRREEERSGGFPFVLDQQFKLAIALTESEFKFAVNGSVFESYAYRNANLLNVLNGFKVQCSNGMQLEITNVDHMNMGVPDCEGFESYSHPEVEIF

Secondary structure (DSSP, 8-state):
--EEEEEE-SS---TTEEEEEEEEE-TT--EEEEEEES-SSTT--EEEEEEEETTTTEEEEEEEETTEE-PPBSSTTBPTT--S----TTS-EEEEEEE-SSEEEEEETTEEEEEEE--S-GGG--EEEEEEEEEEEEEEEEEE-SSS-BSSB-PPPTT-SEEEE-SS---TTEEEEEEEEEEE-TT-EEEEEEEBTTSS-EEEEEEEETTTT-EEEEE-B-TTSPBPSSPB--S-----TTS-EEEEEEE-SSEEEEEETTEEEEEEE--STTGGGGB-EEEEEEETTEEEEEEEEEEEE-S-TT-TTGGGGGSTT----/--EEEEEE-SS---TTEEEEEEEEE-TT--EEEEEEES-SSTT--EEEEEEEETTTTEEEEEEEETTEE-PPBSSTTBPTT--S----TTS-EEEEEEE-SSEEEEEETTEEEEEEE-SS-GGG--EEEEEEEEEEEEEEEEEE-SSS-BSSB-PPPTT-SEEEE-SS---TTEEEEEEEEEEE-TT-EEEEEEEBTTSS-EEEEEEEETTTT-EEEEE-B-TTSPBPSSPB--S-----TTS-EEEEEEE-SSEEEEEETTEEEEEEE--STTGGGGB-EEEEEEETTEEEEEEEEEEEE-S-TT-TTGGGGGSTT----

Nearest PDB structures (foldseek):
  7cxc-assembly2_B  TM=8.946E-01  e=4.958E-10  Mus musculus
  8ilu-assembly1_B  TM=8.936E-01  e=9.461E-10  Mus musculus
  7cxd-assembly3_D  TM=9.032E-01  e=3.445E-09  Rattus norvegicus
  6fof-assembly1_D  TM=8.866E-01  e=5.663E-09  Homo sapiens
  6fof-assembly2_A  TM=8.756E-01  e=1.081E-08  Homo sapiens

InterPro domains:
  IPR001079 Galectin, carbohydrate recognition domain [PF00337] (4-137)
  IPR001079 Galectin, carbohydrate recognition domain [PF00337] (162-278)
  IPR001079 Galectin, carbohydrate recognition domain [PS51304] (5-143)
  IPR001079 Galectin, carbohydrate recognition domain [PS51304] (162-300)
  IPR001079 Galectin, carbohydrate recognition domain [SM00276] (3-141)
  IPR001079 Galectin, carbohydrate recognition domain [SM00276] (162-298)
  IPR001079 Galectin, carbohydrate recognition domain [SM00908] (9-140)
  IPR001079 Galectin, carbohydrate recognition domain [SM00908] (166-289)
  IPR001079 Galectin, carbohydrate recognition domain [cd00070] (5-135)
  IPR001079 Galectin, carbohydrate recognition domain [cd00070] (166-272)
  IPR013320 Concanavalin A-like lectin/glucanase domain superfamily [SSF49899] (3-144)
  IPR013320 Concanavalin A-like lectin/glucanase domain superfamily [SSF49899] (163-279)
  IPR044156 Galectin-like [PTHR11346] (6-135)

Radius of gyration: 26.31 Å; Cα contacts (8 Å, |Δi|>4): 1834; chains: 2; bounding box: 59×68×61 Å